Protein AF-F2SQI9-F1 (afdb_monomer_lite)

Secondary structure (DSSP, 8-state):
--------HHHHHHHHHHHHHHHHHHHHHHHHHHHHHTS-S---HHHHHHHHHHHHTSSHHHHTT------SS--HHHHHHHHHHHHHHHHHHHHHHHGGGG--------------EEE----SHHHHTPPPPPSS--B---S-TTSPPTT----SPEESTTTT-EES-TT-PBP-BPPHHHHHHHHTTTTTSSS--TTT---SEEEEE--SSBGGG--EEEEE-------TT--SEEEETTEEEETTT--EEE---EEESS-TT-EEEEEEEEEEEEEEEEEEEEEEEEEEEPP--S--SSPPEEEEEEEESSTTTTPPPS-TTTTSPP--TT---HHHHHHHHHHHHHHHHHHHTTTTTT-GGGGGT-----TT-EEEPSSSPPTT--SS-EEEESSGGGGTPPP----TTS-EEETTEEE-STTT-HHHHHHHHHHHHHHHHHTTTSTTSTT-----EEEEEE---EE-SSS-TT---TT-EEEEEEEEEEEEEEEEEEEEEEEE-SS-SGGGEEEEEEEE-

Organism: Trichophyton rubrum (strain ATCC MYA-4607 / CBS 118892) (NCBI:txid559305)

Foldseek 3Di:
DPDPPPCDLVNVLVVLLVVLVCCVQVVLVVVLVVVVVVDDPDDDPVVVVVNVVSCVLHCNCVVVVPDDDDPPDDDVVVVVVVCVSVVVVVVSNVCSVPVSPPDDDDDDDDPDDDFDKDFFAFPDLQRVLQDDDPPFADFADPVPLFAEDPQDDAPDDFDPVPPGGGHPDPVDAHERGDDPVVVCVQCVVVVPFQEDGPVLDAASDWDWDFDVRYPVRGTDIDHDDDDGDDPQPDCAFDDGAQWTAHNNVFWIWGGRDIAGPDFQQWDKDKHKTKIKGKDKDKDFLQKKKKWFFADCPDDDPAGDTPFIKIFRRCNQQVQDAADLPVPQDQDFPVDLPFHSLQVSLSSLLSLLVCLLQCQPVLPPVCNGGTGNDDHGDIGGQPDDDDPPDDLAKDKFAQACVVSVDDQWEADPVCWTDDPPDIHNDSNVPVNVVSNHVRVCSFVVSQNVPDVNRPPDHFPKGKIKIKHRWAWDPPDDRVDNDHRTIIMITIIIMMMHMDIFIKMWMWIARSDRHPVRIDTPDIGGD

Structure (mmCIF, N/CA/C/O backbone):
data_AF-F2SQI9-F1
#
_entry.id   AF-F2SQI9-F1
#
loop_
_atom_site.group_PDB
_atom_site.id
_atom_site.type_symbol
_atom_site.label_atom_id
_atom_site.label_alt_id
_atom_site.label_comp_id
_atom_site.label_asym_id
_atom_site.label_entity_id
_atom_site.label_seq_id
_atom_site.pdbx_PDB_ins_code
_atom_site.Cartn_x
_atom_site.Cartn_y
_atom_site.Cartn_z
_atom_site.occupancy
_atom_site.B_iso_or_equiv
_atom_site.auth_seq_id
_atom_site.auth_comp_id
_atom_site.auth_asym_id
_atom_site.auth_atom_id
_atom_site.pdbx_PDB_model_num
ATOM 1 N N . MET A 1 1 ? -36.467 -3.133 40.155 1.00 33.75 1 MET A N 1
ATOM 2 C CA . MET A 1 1 ? -35.250 -3.802 40.661 1.00 33.75 1 MET A CA 1
ATOM 3 C C . MET A 1 1 ? -35.705 -5.072 41.353 1.00 33.75 1 MET A C 1
ATOM 5 O O . MET A 1 1 ? -35.829 -5.086 42.569 1.00 33.75 1 MET A O 1
ATOM 9 N N . ASP A 1 2 ? -36.009 -6.105 40.574 1.00 34.97 2 ASP A N 1
ATOM 10 C CA . ASP A 1 2 ? -36.222 -7.435 41.139 1.00 34.97 2 ASP A CA 1
ATOM 11 C C . ASP A 1 2 ? -34.872 -8.138 41.149 1.00 34.97 2 ASP A C 1
ATOM 13 O O . ASP A 1 2 ? -34.170 -8.198 40.138 1.00 34.97 2 ASP A O 1
ATOM 17 N N . SER A 1 3 ? -34.456 -8.572 42.335 1.00 35.72 3 SER A N 1
ATOM 18 C CA . SER A 1 3 ? -33.197 -9.264 42.552 1.00 35.72 3 SER A CA 1
ATOM 19 C C . SER A 1 3 ? -33.245 -10.624 41.861 1.00 35.72 3 SER A C 1
ATOM 21 O O . SER A 1 3 ? -33.709 -11.620 42.416 1.00 35.72 3 SER A O 1
ATOM 23 N N . ILE A 1 4 ? -32.720 -10.689 40.638 1.00 43.72 4 ILE A N 1
ATOM 24 C CA . ILE A 1 4 ? -32.329 -11.967 40.048 1.00 43.72 4 ILE A CA 1
ATOM 25 C C . ILE A 1 4 ? -31.165 -12.468 40.901 1.00 43.72 4 ILE A C 1
ATOM 27 O O . ILE A 1 4 ? -30.015 -12.056 40.755 1.00 43.72 4 ILE A O 1
ATOM 31 N N . THR A 1 5 ? -31.494 -13.293 41.887 1.00 46.88 5 THR A N 1
ATOM 32 C CA . THR A 1 5 ? -30.521 -13.967 42.734 1.00 46.88 5 THR A CA 1
ATOM 33 C C . THR A 1 5 ? -29.724 -14.902 41.840 1.00 46.88 5 THR A C 1
ATOM 35 O O . THR A 1 5 ? -30.223 -15.921 41.372 1.00 46.88 5 THR A O 1
ATOM 38 N N . THR A 1 6 ? -28.474 -14.535 41.573 1.00 56.72 6 THR A N 1
ATOM 39 C CA . THR A 1 6 ? -27.538 -15.376 40.835 1.00 56.72 6 THR A CA 1
ATOM 40 C C . THR A 1 6 ? -27.370 -16.694 41.596 1.00 56.72 6 THR A C 1
ATOM 42 O O . THR A 1 6 ? -26.864 -16.764 42.724 1.00 56.72 6 THR A O 1
ATOM 45 N N . LEU A 1 7 ? -27.913 -17.759 41.011 1.00 63.50 7 LEU A N 1
ATOM 46 C CA . LEU A 1 7 ? -27.773 -19.122 41.498 1.00 63.50 7 LEU A CA 1
ATOM 47 C C . LEU A 1 7 ? -26.358 -19.576 41.157 1.00 63.50 7 LEU A C 1
ATOM 49 O O . LEU A 1 7 ? -26.067 -19.909 40.016 1.00 63.50 7 LEU A O 1
ATOM 53 N N . THR A 1 8 ? -25.463 -19.547 42.142 1.00 70.94 8 THR A N 1
ATOM 54 C CA . THR A 1 8 ? -24.106 -20.069 41.965 1.00 70.94 8 THR A CA 1
ATOM 55 C C . THR A 1 8 ? -24.150 -21.581 41.755 1.00 70.94 8 THR A C 1
ATOM 57 O O . THR A 1 8 ? -25.018 -22.262 42.315 1.00 70.94 8 THR A O 1
ATOM 60 N N . VAL A 1 9 ? -23.173 -22.126 41.024 1.00 71.25 9 VAL A N 1
ATOM 61 C CA . VAL A 1 9 ? -23.009 -23.581 40.835 1.00 71.25 9 VAL A CA 1
ATOM 62 C C . VAL A 1 9 ? -23.088 -24.332 42.169 1.00 71.25 9 VAL A C 1
ATOM 64 O O . VAL A 1 9 ? -23.770 -25.350 42.277 1.00 71.25 9 VAL A O 1
ATOM 67 N N . GLY A 1 10 ? -22.488 -23.778 43.229 1.00 68.62 10 GLY A N 1
ATOM 68 C CA . GLY A 1 10 ? -22.550 -24.344 44.580 1.00 68.62 10 GLY A CA 1
ATOM 69 C C . GLY A 1 10 ? -23.964 -24.410 45.176 1.00 68.62 10 GLY A C 1
ATOM 70 O O . GLY A 1 10 ? -24.307 -25.402 45.816 1.00 68.62 10 GLY A O 1
ATOM 71 N N . ARG A 1 11 ? -24.817 -23.402 44.943 1.00 74.00 11 ARG A N 1
ATOM 72 C CA . ARG A 1 11 ? -26.214 -23.400 45.421 1.00 74.00 11 ARG A CA 1
ATOM 73 C C . ARG A 1 11 ? -27.067 -24.428 44.682 1.00 74.00 11 ARG A C 1
ATOM 75 O O . ARG A 1 11 ? -27.850 -25.131 45.314 1.00 74.00 11 ARG A O 1
ATOM 82 N N . VAL A 1 12 ? -26.896 -24.538 43.365 1.00 75.25 12 VAL A N 1
ATOM 83 C CA . VAL A 1 12 ? -27.636 -25.501 42.532 1.00 75.25 12 VAL A CA 1
ATOM 84 C C . VAL A 1 12 ? -27.206 -26.934 42.848 1.00 75.25 12 VAL A C 1
ATOM 86 O O . VAL A 1 12 ? -28.053 -27.799 43.058 1.00 75.25 12 VAL A O 1
ATOM 89 N N . SER A 1 13 ? -25.898 -27.163 42.984 1.00 73.31 13 SER A N 1
ATOM 90 C CA . SER A 1 13 ? -25.325 -28.431 43.449 1.00 73.31 13 SER A CA 1
ATOM 91 C C . SER A 1 13 ? -25.887 -28.843 44.815 1.00 73.31 13 SER A C 1
ATOM 93 O O . SER A 1 13 ? -26.386 -29.958 44.977 1.00 73.31 13 SER A O 1
ATOM 95 N N . GLY A 1 14 ? -25.914 -27.914 45.778 1.00 73.25 14 GLY A N 1
ATOM 96 C CA . GLY A 1 14 ? -26.483 -28.151 47.105 1.00 73.25 14 GLY A CA 1
ATOM 97 C C . GLY A 1 14 ? -27.975 -28.497 47.081 1.00 73.25 14 GLY A C 1
ATOM 98 O O . GLY A 1 14 ? -28.403 -29.396 47.804 1.00 73.25 14 GLY A O 1
ATOM 99 N N . LEU A 1 15 ? -28.768 -27.843 46.225 1.00 76.69 15 LEU A N 1
ATOM 100 C CA . LEU A 1 15 ? -30.194 -28.148 46.050 1.00 76.69 15 LEU A CA 1
ATOM 101 C C . LEU A 1 15 ? -30.424 -29.540 45.449 1.00 76.69 15 LEU A C 1
ATOM 103 O O . LEU A 1 15 ? -31.308 -30.259 45.914 1.00 76.69 15 LEU A O 1
ATOM 107 N N . ILE A 1 16 ? -29.619 -29.944 44.461 1.00 74.44 16 ILE A N 1
ATOM 108 C CA . ILE A 1 16 ? -29.688 -31.291 43.874 1.00 74.44 16 ILE A CA 1
ATOM 109 C C . ILE A 1 16 ? -29.331 -32.348 44.926 1.00 74.44 16 ILE A C 1
ATOM 111 O O . ILE A 1 16 ? -30.063 -33.327 45.093 1.00 74.44 16 ILE A O 1
ATOM 115 N N . ALA A 1 17 ? -28.249 -32.134 45.679 1.00 74.12 17 ALA A N 1
ATOM 116 C CA . ALA A 1 17 ? -27.832 -33.038 46.748 1.00 74.12 17 ALA A CA 1
ATOM 117 C C . ALA A 1 17 ? -28.903 -33.156 47.848 1.00 74.12 17 ALA A C 1
ATOM 119 O O . ALA A 1 17 ? -29.223 -34.262 48.291 1.00 74.12 17 ALA A O 1
ATOM 120 N N . PHE A 1 18 ? -29.512 -32.034 48.241 1.00 76.25 18 PHE A N 1
ATOM 121 C CA . PHE A 1 18 ? -30.612 -32.008 49.204 1.00 76.25 18 PHE A CA 1
ATOM 122 C C . PHE A 1 18 ? -31.854 -32.743 48.685 1.00 76.25 18 PHE A C 1
ATOM 124 O O . PHE A 1 18 ? -32.426 -33.559 49.406 1.00 76.25 18 PHE A O 1
ATOM 131 N N . GLY A 1 19 ? -32.247 -32.521 47.427 1.00 75.62 19 GLY A N 1
ATOM 132 C CA . GLY A 1 19 ? -33.369 -33.226 46.803 1.00 75.62 19 GLY A CA 1
ATOM 133 C C . GLY A 1 19 ? -33.161 -34.741 46.778 1.00 75.62 19 GLY A C 1
ATOM 134 O O . GLY A 1 19 ? -34.069 -35.498 47.127 1.00 75.62 19 GLY A O 1
ATOM 135 N N . ASN A 1 20 ? -31.944 -35.188 46.458 1.00 73.69 20 ASN A N 1
ATOM 136 C CA . ASN A 1 20 ? -31.603 -36.607 46.476 1.00 73.69 20 ASN A CA 1
ATOM 137 C C . ASN A 1 20 ? -31.654 -37.195 47.897 1.00 73.69 20 ASN A C 1
ATOM 139 O O . ASN A 1 20 ? -32.193 -38.284 48.101 1.00 73.69 20 ASN A O 1
ATOM 143 N N . PHE A 1 21 ? -31.162 -36.460 48.900 1.00 72.56 21 PHE A N 1
ATOM 144 C CA . PHE A 1 21 ? -31.256 -36.867 50.304 1.00 72.56 21 PHE A CA 1
ATOM 145 C C . PHE A 1 21 ? -32.715 -37.008 50.761 1.00 72.56 21 PHE A C 1
ATOM 147 O O . PHE A 1 21 ? -33.091 -38.038 51.323 1.00 72.56 21 PHE A O 1
ATOM 154 N N . VAL A 1 22 ? -33.558 -36.013 50.466 1.00 75.00 22 VAL A N 1
ATOM 155 C CA . VAL A 1 22 ? -34.984 -36.039 50.820 1.00 75.00 22 VAL A CA 1
ATOM 156 C C . VAL A 1 22 ? -35.680 -37.229 50.168 1.00 75.00 22 VAL A C 1
ATOM 158 O O . VAL A 1 22 ? -36.379 -37.963 50.863 1.00 75.00 22 VAL A O 1
ATOM 161 N N . LEU A 1 23 ? -35.469 -37.475 48.873 1.00 73.12 23 LEU A N 1
ATOM 162 C CA . LEU A 1 23 ? -36.055 -38.627 48.180 1.00 73.12 23 LEU A CA 1
ATOM 163 C C . LEU A 1 23 ? -35.583 -39.958 48.776 1.00 73.12 23 LEU A C 1
ATOM 165 O O . LEU A 1 23 ? -36.405 -40.833 49.045 1.00 73.12 23 LEU A O 1
ATOM 169 N N . THR A 1 24 ? -34.285 -40.089 49.054 1.00 71.94 24 THR A N 1
ATOM 170 C CA . THR A 1 24 ? -33.697 -41.320 49.604 1.00 71.94 24 THR A CA 1
ATOM 171 C C . THR A 1 24 ? -34.250 -41.650 50.994 1.00 71.94 24 THR A C 1
ATOM 173 O O . THR A 1 24 ? -34.477 -42.816 51.306 1.00 71.94 24 THR A O 1
ATOM 176 N N . VAL A 1 25 ? -34.512 -40.637 51.826 1.00 70.94 25 VAL A N 1
ATOM 177 C CA . VAL A 1 25 ? -35.037 -40.825 53.190 1.00 70.94 25 VAL A CA 1
ATOM 178 C C . VAL A 1 25 ? -36.561 -40.981 53.209 1.00 70.94 25 VAL A C 1
ATOM 180 O O . VAL A 1 25 ? -37.089 -41.829 53.930 1.00 70.94 25 VAL A O 1
ATOM 183 N N . THR A 1 26 ? -37.294 -40.177 52.436 1.00 72.69 26 THR A N 1
ATOM 184 C CA . THR A 1 26 ? -38.765 -40.107 52.525 1.00 72.69 26 THR A CA 1
ATOM 185 C C . THR A 1 26 ? -39.473 -41.194 51.728 1.00 72.69 26 THR A C 1
ATOM 187 O O . THR A 1 26 ? -40.504 -41.696 52.177 1.00 72.69 26 THR A O 1
ATOM 190 N N . PHE A 1 27 ? -38.928 -41.602 50.579 1.00 74.81 27 PHE A N 1
ATOM 191 C CA . PHE A 1 27 ? -39.580 -42.573 49.703 1.00 74.81 27 PHE A CA 1
ATOM 192 C C . PHE A 1 27 ? -39.775 -43.949 50.373 1.00 74.81 27 PHE A C 1
ATOM 194 O O . PHE A 1 27 ? -40.900 -44.456 50.343 1.00 74.81 27 PHE A O 1
ATOM 201 N N . PRO A 1 28 ? -38.779 -44.533 51.075 1.00 71.50 28 PRO A N 1
ATOM 202 C CA . PRO A 1 28 ? -38.968 -45.794 51.800 1.00 71.50 28 PRO A CA 1
ATOM 203 C C . PRO A 1 28 ? -39.965 -45.677 52.966 1.00 71.50 28 PRO A C 1
ATOM 205 O O . PRO A 1 28 ? -40.740 -46.600 53.216 1.00 71.50 28 PRO A O 1
ATOM 208 N N . LEU A 1 29 ? -39.981 -44.533 53.663 1.00 70.81 29 LEU A N 1
ATOM 209 C CA . LEU A 1 29 ? -40.892 -44.271 54.784 1.00 70.81 29 LEU A CA 1
ATOM 210 C C . LEU A 1 29 ? -42.353 -44.152 54.330 1.00 70.81 29 LEU A C 1
ATOM 212 O O . LEU A 1 29 ? -43.243 -44.722 54.965 1.00 70.81 29 LEU A O 1
ATOM 216 N N . LEU A 1 30 ? -42.599 -43.446 53.223 1.00 74.50 30 LEU A N 1
ATOM 217 C CA . LEU A 1 30 ? -43.929 -43.294 52.632 1.00 74.50 30 LEU A CA 1
ATOM 218 C C . LEU A 1 30 ? -44.443 -44.610 52.051 1.00 74.50 30 LEU A C 1
ATOM 220 O O . LEU A 1 30 ? -45.605 -44.958 52.264 1.00 74.50 30 LEU A O 1
ATOM 224 N N . LEU A 1 31 ? -43.582 -45.372 51.372 1.00 71.75 31 LEU A N 1
ATOM 225 C CA . LEU A 1 31 ? -43.947 -46.678 50.827 1.00 71.75 31 LEU A CA 1
ATOM 226 C C . LEU A 1 31 ? -44.407 -47.636 51.939 1.00 71.75 31 LEU A C 1
ATOM 228 O O . LEU A 1 31 ? -45.399 -48.343 51.767 1.00 71.75 31 LEU A O 1
ATOM 232 N N . ALA A 1 32 ? -43.745 -47.600 53.099 1.00 69.00 32 ALA A N 1
ATOM 233 C CA . ALA A 1 32 ? -44.142 -48.356 54.283 1.00 69.00 32 ALA A CA 1
ATOM 234 C C . ALA A 1 32 ? -45.527 -47.949 54.826 1.00 69.00 32 ALA A C 1
ATOM 236 O O . ALA A 1 32 ? -46.332 -48.824 55.144 1.00 69.00 32 ALA A O 1
ATOM 237 N N . ILE A 1 33 ? -45.844 -46.648 54.875 1.00 74.00 33 ILE A N 1
ATOM 238 C CA . ILE A 1 33 ? -47.178 -46.163 55.279 1.00 74.00 33 ILE A CA 1
ATOM 239 C C . ILE A 1 33 ? -48.252 -46.640 54.293 1.00 74.00 33 ILE A C 1
ATOM 241 O O . ILE A 1 33 ? -49.298 -47.133 54.710 1.00 74.00 33 ILE A O 1
ATOM 245 N N . VAL A 1 34 ? -47.998 -46.523 52.985 1.00 76.88 34 VAL A N 1
ATOM 246 C CA . VAL A 1 34 ? -48.937 -46.965 51.939 1.00 76.88 34 VAL A CA 1
ATOM 247 C C . VAL A 1 34 ? -49.193 -48.471 52.032 1.00 76.88 34 VAL A C 1
ATOM 249 O O . VAL A 1 34 ? -50.336 -48.911 51.889 1.00 76.88 34 VAL A O 1
ATOM 252 N N . LEU A 1 35 ? -48.148 -49.256 52.309 1.00 68.50 35 LEU A N 1
ATOM 253 C CA . LEU A 1 35 ? -48.249 -50.695 52.544 1.00 68.50 35 LEU A CA 1
ATOM 254 C C . LEU A 1 35 ? -49.141 -51.010 53.747 1.00 68.50 35 LEU A C 1
ATOM 256 O O . LEU A 1 35 ? -50.057 -51.814 53.604 1.00 68.50 35 LEU A O 1
ATOM 260 N N . ILE A 1 36 ? -48.934 -50.351 54.892 1.00 70.44 36 ILE A N 1
ATOM 261 C CA . ILE A 1 36 ? -49.771 -50.540 56.090 1.00 70.44 36 ILE A CA 1
ATOM 262 C C . ILE A 1 36 ? -51.224 -50.128 55.815 1.00 70.44 36 ILE A C 1
ATOM 264 O O . ILE A 1 36 ? -52.144 -50.852 56.179 1.00 70.44 36 ILE A O 1
ATOM 268 N N . HIS A 1 37 ? -51.447 -49.003 55.133 1.00 73.88 37 HIS A N 1
ATOM 269 C CA . HIS A 1 37 ? -52.791 -48.480 54.882 1.00 73.88 37 HIS A CA 1
ATOM 270 C C . HIS A 1 37 ? -53.624 -49.356 53.931 1.00 73.88 37 HIS A C 1
ATOM 272 O O . HIS A 1 37 ? -54.845 -49.420 54.052 1.00 73.88 37 HIS A O 1
ATOM 278 N N . ARG A 1 38 ? -52.990 -50.045 52.973 1.00 71.00 38 ARG A N 1
ATOM 279 C CA . ARG A 1 38 ? -53.695 -50.933 52.030 1.00 71.00 38 ARG A CA 1
ATOM 280 C C . ARG A 1 38 ? -54.003 -52.326 52.580 1.00 71.00 38 ARG A C 1
ATOM 282 O O . ARG A 1 38 ? -54.695 -53.100 51.916 1.00 71.00 38 ARG A O 1
ATOM 289 N N . LEU A 1 39 ? -53.487 -52.667 53.753 1.00 67.94 39 LEU A N 1
ATOM 290 C CA . LEU A 1 39 ? -53.577 -53.998 54.334 1.00 67.94 39 LEU A CA 1
ATOM 291 C C . LEU A 1 39 ? -54.773 -54.081 55.303 1.00 67.94 39 LEU A C 1
ATOM 293 O O . LEU A 1 39 ? -54.954 -53.224 56.156 1.00 67.94 39 LEU A O 1
ATOM 297 N N . ARG A 1 40 ? -55.635 -55.096 55.131 1.00 62.69 40 ARG A N 1
ATOM 298 C CA . ARG A 1 40 ? -56.843 -55.313 55.959 1.00 62.69 40 ARG A CA 1
ATOM 299 C C . ARG A 1 40 ? -56.492 -55.974 57.300 1.00 62.69 40 ARG A C 1
ATOM 301 O O . ARG A 1 40 ? -55.554 -56.759 57.361 1.00 62.69 40 ARG A O 1
ATOM 308 N N . ASP A 1 41 ? -57.328 -55.781 58.322 1.00 60.47 41 ASP A N 1
ATOM 309 C CA . ASP A 1 41 ? -57.106 -56.245 59.711 1.00 60.47 41 ASP A CA 1
ATOM 310 C C . ASP A 1 41 ? -56.948 -57.770 59.905 1.00 60.47 41 ASP A C 1
ATOM 312 O O . ASP A 1 41 ? -56.524 -58.227 60.965 1.00 60.47 41 ASP A O 1
ATOM 316 N N . LYS A 1 42 ? -57.276 -58.590 58.896 1.00 61.12 42 LYS A N 1
ATOM 317 C CA . LYS A 1 42 ? -57.137 -60.056 58.936 1.00 61.12 42 LYS A CA 1
ATOM 318 C C . LYS A 1 42 ? -56.184 -60.530 57.848 1.00 61.12 42 LYS A C 1
ATOM 320 O O . LYS A 1 42 ? -56.594 -60.785 56.717 1.00 61.12 42 LYS A O 1
ATOM 325 N N . LEU A 1 43 ? -54.914 -60.665 58.206 1.00 69.50 43 LEU A N 1
ATOM 326 C CA . LEU A 1 43 ? -53.861 -61.174 57.328 1.00 69.50 43 LEU A CA 1
ATOM 327 C C . LEU A 1 43 ? -53.296 -62.483 57.866 1.00 69.50 43 LEU A C 1
ATOM 329 O O . LEU A 1 43 ? -53.278 -62.721 59.074 1.00 69.50 43 LEU A O 1
ATOM 333 N N . SER A 1 44 ? -52.825 -63.335 56.954 1.00 74.44 44 SER A N 1
ATOM 334 C CA . SER A 1 44 ? -52.138 -64.573 57.320 1.00 74.44 44 SER A CA 1
ATOM 335 C C . SER A 1 44 ? -50.846 -64.268 58.087 1.00 74.44 44 SER A C 1
ATOM 337 O O . SER A 1 44 ? -50.217 -63.230 57.865 1.00 74.44 44 SER A O 1
ATOM 339 N N . ALA A 1 45 ? -50.413 -65.187 58.955 1.00 69.50 45 ALA A N 1
ATOM 340 C CA . ALA A 1 45 ? -49.159 -65.043 59.699 1.00 69.50 45 ALA A CA 1
ATOM 341 C C . ALA A 1 45 ? -47.955 -64.795 58.768 1.00 69.50 45 ALA A C 1
ATOM 343 O O . ALA A 1 45 ? -47.091 -63.979 59.073 1.00 69.50 45 ALA A O 1
ATOM 344 N N . VAL A 1 46 ? -47.953 -65.420 57.585 1.00 69.38 46 VAL A N 1
ATOM 345 C CA . VAL A 1 46 ? -46.913 -65.244 56.560 1.00 69.38 46 VAL A CA 1
ATOM 346 C C . VAL A 1 46 ? -46.885 -63.807 56.030 1.00 69.38 46 VAL A C 1
ATOM 348 O O . VAL A 1 46 ? -45.817 -63.213 55.893 1.00 69.38 46 VAL A O 1
ATOM 351 N N . SER A 1 47 ? -48.052 -63.212 55.778 1.00 68.69 47 SER A N 1
ATOM 352 C CA . SER A 1 47 ? -48.169 -61.823 55.317 1.00 68.69 47 SER A CA 1
ATOM 353 C C . SER A 1 47 ? -47.688 -60.827 56.378 1.00 68.69 47 SER A C 1
ATOM 355 O O . SER A 1 47 ? -46.999 -59.866 56.040 1.00 68.69 47 SER A O 1
ATOM 357 N N . TRP A 1 48 ? -47.980 -61.088 57.657 1.00 70.31 48 TRP A N 1
ATOM 358 C CA . TRP A 1 48 ? -47.462 -60.297 58.777 1.00 70.31 48 TRP A CA 1
ATOM 359 C C . TRP A 1 48 ? -45.940 -60.387 58.904 1.00 70.31 48 TRP A C 1
ATOM 361 O O . TRP A 1 48 ? -45.291 -59.369 59.129 1.00 70.31 48 TRP A O 1
ATOM 371 N N . SER A 1 49 ? -45.347 -61.566 58.695 1.00 71.50 49 SER A N 1
ATOM 372 C CA . SER A 1 49 ? -43.888 -61.727 58.713 1.00 71.50 49 SER A CA 1
ATOM 373 C C . SER A 1 49 ? -43.196 -60.973 57.573 1.00 71.50 49 SER A C 1
ATOM 375 O O . SER A 1 49 ? -42.156 -60.350 57.788 1.00 71.50 49 SER A O 1
ATOM 377 N N . VAL A 1 50 ? -43.770 -60.983 56.364 1.00 72.12 50 VAL A N 1
ATOM 378 C CA . VAL A 1 50 ? -43.233 -60.221 55.222 1.00 72.12 50 VAL A CA 1
ATOM 379 C C . VAL A 1 50 ? -43.365 -58.714 55.457 1.00 72.12 50 VAL A C 1
ATOM 381 O O . VAL A 1 50 ? -42.417 -57.975 55.192 1.00 72.12 50 VAL A O 1
ATOM 384 N N . LEU A 1 51 ? -44.494 -58.259 56.007 1.00 71.50 51 LEU A N 1
ATOM 385 C CA . LEU A 1 51 ? -44.706 -56.853 56.355 1.00 71.50 51 LEU A CA 1
ATOM 386 C C . LEU A 1 51 ? -43.727 -56.383 57.438 1.00 71.50 51 LEU A C 1
ATOM 388 O O . LEU A 1 51 ? -43.089 -55.347 57.273 1.00 71.50 51 LEU A O 1
ATOM 392 N N . ALA A 1 52 ? -43.561 -57.164 58.507 1.00 70.94 52 ALA A N 1
ATOM 393 C CA . ALA A 1 52 ? -42.605 -56.872 59.569 1.00 70.94 52 ALA A CA 1
ATOM 394 C C . ALA A 1 52 ? -41.177 -56.777 59.016 1.00 70.94 52 ALA A C 1
ATOM 396 O O . ALA A 1 52 ? -40.458 -55.832 59.328 1.00 70.94 52 ALA A O 1
ATOM 397 N N . ARG A 1 53 ? -40.782 -57.695 58.122 1.00 71.44 53 ARG A N 1
ATOM 398 C CA . ARG A 1 53 ? -39.473 -57.651 57.452 1.00 71.44 53 ARG A CA 1
ATOM 399 C C . ARG A 1 53 ? -39.276 -56.371 56.637 1.00 71.44 53 ARG A C 1
ATOM 401 O O . ARG A 1 53 ? -38.191 -55.799 56.679 1.00 71.44 53 ARG A O 1
ATOM 408 N N . GLN A 1 54 ? -40.301 -55.918 55.915 1.00 71.44 54 GLN A N 1
ATOM 409 C CA . GLN A 1 54 ? -40.222 -54.676 55.144 1.00 71.44 54 GLN A CA 1
ATOM 410 C C . GLN A 1 54 ? -40.174 -53.442 56.050 1.00 71.44 54 GLN A C 1
ATOM 412 O O . GLN A 1 54 ? -39.342 -52.565 55.837 1.00 71.44 54 GLN A O 1
ATOM 417 N N . LEU A 1 55 ? -40.971 -53.396 57.119 1.00 70.25 55 LEU A N 1
ATOM 418 C CA . LEU A 1 55 ? -40.944 -52.296 58.088 1.00 70.25 55 LEU A CA 1
ATOM 419 C C . LEU A 1 55 ? -39.602 -52.203 58.817 1.00 70.25 55 LEU A C 1
ATOM 421 O O . LEU A 1 55 ? -39.052 -51.109 58.941 1.00 70.25 55 LEU A O 1
ATOM 425 N N . HIS A 1 56 ? -39.023 -53.344 59.194 1.00 73.50 56 HIS A N 1
ATOM 426 C CA . HIS A 1 56 ? -37.693 -53.411 59.798 1.00 73.50 56 HIS A CA 1
ATOM 427 C C . HIS A 1 56 ? -36.554 -53.002 58.853 1.00 73.50 56 HIS A C 1
ATOM 429 O O . HIS A 1 56 ? -35.472 -52.673 59.329 1.00 73.50 56 HIS A O 1
ATOM 435 N N . SER A 1 57 ? -36.783 -52.980 57.536 1.00 70.06 57 SER A N 1
ATOM 436 C CA . SER A 1 57 ? -35.802 -52.503 56.549 1.00 70.06 57 SER A CA 1
ATOM 437 C C . SER A 1 57 ? -35.820 -50.983 56.325 1.00 70.06 57 SER A C 1
ATOM 439 O O . SER A 1 57 ? -34.988 -50.462 55.585 1.00 70.06 57 SER A O 1
ATOM 441 N N . THR A 1 58 ? -36.742 -50.262 56.972 1.00 72.00 58 THR A N 1
ATOM 442 C CA . THR A 1 58 ? -36.861 -48.796 56.903 1.00 72.00 58 THR A CA 1
ATOM 443 C C . THR A 1 58 ? -36.396 -48.129 58.202 1.00 72.00 58 THR A C 1
ATOM 445 O O . THR A 1 58 ? -36.021 -48.806 59.152 1.00 72.00 58 THR A O 1
ATOM 448 N N . LEU A 1 59 ? -36.451 -46.794 58.282 1.00 68.44 59 LEU A N 1
ATOM 449 C CA . LEU A 1 59 ? -36.112 -46.033 59.498 1.00 68.44 59 LEU A CA 1
ATOM 450 C C . LEU A 1 59 ? -37.205 -46.076 60.592 1.00 68.44 59 LEU A C 1
ATOM 452 O O . LEU A 1 59 ? -36.998 -45.556 61.689 1.00 68.44 59 LEU A O 1
ATOM 456 N N . TRP A 1 60 ? -38.359 -46.703 60.330 1.00 71.81 60 TRP A N 1
ATOM 457 C CA . TRP A 1 60 ? -39.475 -46.810 61.282 1.00 71.81 60 TRP A CA 1
ATOM 458 C C . TRP A 1 60 ? -39.121 -47.428 62.648 1.00 71.81 60 TRP A C 1
ATOM 460 O O . TRP A 1 60 ? -39.565 -46.869 63.652 1.00 71.81 60 TRP A O 1
ATOM 470 N N . PRO A 1 61 ? -38.319 -48.506 62.752 1.00 67.62 61 PRO A N 1
ATOM 471 C CA . PRO A 1 61 ? -37.947 -49.093 64.041 1.00 67.62 61 PRO A CA 1
ATOM 472 C C . PRO A 1 61 ? -37.160 -48.123 64.925 1.00 67.62 61 PRO A C 1
ATOM 474 O O . PRO A 1 61 ? -37.395 -48.059 66.129 1.00 67.62 61 PRO A O 1
ATOM 477 N N . SER A 1 62 ? -36.280 -47.311 64.330 1.00 65.94 62 SER A N 1
ATOM 478 C CA . SER A 1 62 ? -35.517 -46.285 65.047 1.00 65.94 62 SER A CA 1
ATOM 479 C C . SER A 1 62 ? -36.401 -45.113 65.486 1.00 65.94 62 SER A C 1
ATOM 481 O O . SER A 1 62 ? -36.256 -44.631 66.608 1.00 65.94 62 SER A O 1
ATOM 483 N N . ILE A 1 63 ? -37.352 -44.685 64.644 1.00 67.81 63 ILE A N 1
ATOM 484 C CA . ILE A 1 63 ? -38.321 -43.620 64.973 1.00 67.81 63 ILE A CA 1
ATOM 485 C C . ILE A 1 63 ? -39.262 -44.069 66.100 1.00 67.81 63 ILE A C 1
ATOM 487 O O . ILE A 1 63 ? -39.492 -43.328 67.053 1.00 67.81 63 ILE A O 1
ATOM 491 N N . LEU A 1 64 ? -39.775 -45.298 66.015 1.00 72.56 64 LEU A N 1
ATOM 492 C CA . LEU A 1 64 ? -40.691 -45.883 66.998 1.00 72.56 64 LEU A CA 1
ATOM 493 C C . LEU A 1 64 ? -39.965 -46.473 68.215 1.00 72.56 64 LEU A C 1
ATOM 495 O O . LEU A 1 64 ? -40.623 -46.956 69.131 1.00 72.56 64 LEU A O 1
ATOM 499 N N . ARG A 1 65 ? -38.623 -46.443 68.229 1.00 61.50 65 ARG A N 1
ATOM 500 C CA . ARG A 1 65 ? -37.758 -47.047 69.260 1.00 61.50 65 ARG A CA 1
ATOM 501 C C . ARG A 1 65 ? -38.120 -48.506 69.565 1.00 61.50 65 ARG A C 1
ATOM 503 O O . ARG A 1 65 ? -38.109 -48.942 70.712 1.00 61.50 65 ARG A O 1
ATOM 510 N N . THR A 1 66 ? -38.448 -49.254 68.519 1.00 62.56 66 THR A N 1
ATOM 511 C CA . THR A 1 66 ? -38.806 -50.674 68.578 1.00 62.56 66 THR A CA 1
ATOM 512 C C . THR A 1 66 ? -37.634 -51.488 68.051 1.00 62.56 66 THR A C 1
ATOM 514 O O . THR A 1 66 ? -37.638 -51.973 66.924 1.00 62.56 66 THR A O 1
ATOM 517 N N . ASP A 1 67 ? -36.575 -51.574 68.850 1.00 54.22 67 ASP A N 1
ATOM 518 C CA . ASP A 1 67 ? -35.392 -52.336 68.463 1.00 54.22 67 ASP A CA 1
ATOM 519 C C . ASP A 1 67 ? -35.608 -53.819 68.796 1.00 54.22 67 ASP A C 1
ATOM 521 O O . ASP A 1 67 ? -35.844 -54.179 69.950 1.00 54.22 67 ASP A O 1
ATOM 525 N N . SER A 1 68 ? -35.597 -54.680 67.778 1.00 55.66 68 SER A N 1
ATOM 526 C CA . SER A 1 68 ? -35.914 -56.112 67.902 1.00 55.66 68 SER A CA 1
ATOM 527 C C . SER A 1 68 ? -34.713 -57.033 67.653 1.00 55.66 68 SER A C 1
ATOM 529 O O . SER A 1 68 ? -34.890 -58.248 67.568 1.00 55.66 68 SER A O 1
ATOM 531 N N . VAL A 1 69 ? -33.484 -56.501 67.556 1.00 57.72 69 VAL A N 1
ATOM 532 C CA . VAL A 1 69 ? -32.312 -57.294 67.142 1.00 57.72 69 VAL A CA 1
ATOM 533 C C . VAL A 1 69 ? -31.198 -57.314 68.196 1.00 57.72 69 VAL A C 1
ATOM 535 O O . VAL A 1 69 ? -30.611 -56.296 68.546 1.00 57.72 69 VAL A O 1
ATOM 538 N N . ALA A 1 70 ? -30.838 -58.520 68.648 1.00 47.47 70 ALA A N 1
ATOM 539 C CA . ALA A 1 70 ? -29.611 -58.781 69.398 1.00 47.47 70 ALA A CA 1
ATOM 540 C C . ALA A 1 70 ? -28.408 -58.852 68.433 1.00 47.47 70 ALA A C 1
ATOM 542 O O . ALA A 1 70 ? -28.287 -59.778 67.637 1.00 47.47 70 ALA A O 1
ATOM 543 N N . GLY A 1 71 ? -27.498 -57.876 68.499 1.00 54.16 71 GLY A N 1
ATOM 544 C CA . GLY A 1 71 ? -26.380 -57.708 67.554 1.00 54.16 71 GLY A CA 1
ATOM 545 C C . GLY A 1 71 ? -25.151 -58.614 67.745 1.00 54.16 71 GLY A C 1
ATOM 546 O O . GLY A 1 71 ? -24.069 -58.252 67.291 1.00 54.16 71 GLY A O 1
ATOM 547 N N . LYS A 1 72 ? -25.251 -59.761 68.433 1.00 49.09 72 LYS A N 1
ATOM 548 C CA . LYS A 1 72 ? -24.098 -60.654 68.689 1.00 49.09 72 LYS A CA 1
ATOM 549 C C . LYS A 1 72 ? -24.356 -62.067 68.148 1.00 49.09 72 LYS A C 1
ATOM 551 O O . LYS A 1 72 ? -25.396 -62.638 68.440 1.00 49.09 72 LYS A O 1
ATOM 556 N N . HIS A 1 73 ? -23.365 -62.632 67.442 1.00 51.59 73 HIS A N 1
ATOM 557 C CA . HIS A 1 73 ? -23.342 -63.980 66.827 1.00 51.59 73 HIS A CA 1
ATOM 558 C C . HIS A 1 73 ? -24.230 -64.187 65.579 1.00 51.59 73 HIS A C 1
ATOM 560 O O . HIS A 1 73 ? -24.973 -65.161 65.495 1.00 51.59 73 HIS A O 1
ATOM 566 N N . VAL A 1 74 ? -24.132 -63.307 64.575 1.00 58.50 74 VAL A N 1
ATOM 567 C CA . VAL A 1 74 ? -24.848 -63.465 63.291 1.00 58.50 74 VAL A CA 1
ATOM 568 C C . VAL A 1 74 ? -23.926 -64.037 62.207 1.00 58.50 74 VAL A C 1
ATOM 570 O O . VAL A 1 74 ? -22.761 -63.659 62.099 1.00 58.50 74 VAL A O 1
ATOM 573 N N . TYR A 1 75 ? -24.460 -64.952 61.395 1.00 58.69 75 TYR A N 1
ATOM 574 C CA . TYR A 1 75 ? -23.764 -65.611 60.286 1.00 58.69 75 TYR A CA 1
ATOM 575 C C . TYR A 1 75 ? -23.328 -64.592 59.211 1.00 58.69 75 TYR A C 1
ATOM 577 O O . TYR A 1 75 ? -24.119 -63.740 58.796 1.00 58.69 75 TYR A O 1
ATOM 585 N N . TRP A 1 76 ? -22.079 -64.686 58.743 1.00 56.09 76 TRP A N 1
ATOM 586 C CA . TRP A 1 76 ? -21.412 -63.684 57.888 1.00 56.09 76 TRP A CA 1
ATOM 587 C C . TRP A 1 76 ? -22.215 -63.277 56.638 1.00 56.09 76 TRP A C 1
ATOM 589 O O . TRP A 1 76 ? -22.258 -62.101 56.290 1.00 56.09 76 TRP A O 1
ATOM 599 N N . SER A 1 77 ? -22.911 -64.214 55.992 1.00 53.41 77 SER A N 1
ATOM 600 C CA . SER A 1 77 ? -23.679 -63.950 54.767 1.00 53.41 77 SER A CA 1
ATOM 601 C C . SER A 1 77 ? -24.933 -63.104 55.010 1.00 53.41 77 SER A C 1
ATOM 603 O O . SER A 1 77 ? -25.328 -62.330 54.141 1.00 53.41 77 SER A O 1
ATOM 605 N N . VAL A 1 78 ? -25.526 -63.186 56.204 1.00 59.69 78 VAL A N 1
ATOM 606 C CA . VAL A 1 78 ? -26.648 -62.325 56.615 1.00 59.69 78 VAL A CA 1
ATOM 607 C C . VAL A 1 78 ? -26.138 -60.934 56.998 1.00 59.69 78 VAL A C 1
ATOM 609 O O . VAL A 1 78 ? -26.779 -59.932 56.692 1.00 59.69 78 VAL A O 1
ATOM 612 N N . SER A 1 79 ? -24.947 -60.860 57.596 1.00 59.38 79 SER A N 1
ATOM 613 C CA . SER A 1 79 ? -24.278 -59.592 57.894 1.00 59.38 79 SER A CA 1
ATOM 614 C C . SER A 1 79 ? -23.866 -58.848 56.614 1.00 59.38 79 SER A C 1
ATOM 616 O O . SER A 1 79 ? -24.138 -57.658 56.491 1.00 59.38 79 SER A O 1
ATOM 618 N N . ALA A 1 80 ? -23.332 -59.546 55.606 1.00 57.22 80 ALA A N 1
ATOM 619 C CA . ALA A 1 80 ? -22.978 -58.963 54.308 1.00 57.22 80 ALA A CA 1
ATOM 620 C C . ALA A 1 80 ? -24.187 -58.330 53.586 1.00 57.22 80 ALA A C 1
ATOM 622 O O . ALA A 1 80 ? -24.084 -57.221 53.067 1.00 57.22 80 ALA A O 1
ATOM 623 N N . LEU A 1 81 ? -25.351 -58.989 53.621 1.00 63.03 81 LEU A N 1
ATOM 624 C CA . LEU A 1 81 ? -26.619 -58.469 53.085 1.00 63.03 81 LEU A CA 1
ATOM 625 C C . LEU A 1 81 ? -27.185 -57.284 53.890 1.00 63.03 81 LEU A C 1
ATOM 627 O O . LEU A 1 81 ? -27.888 -56.438 53.345 1.00 63.03 81 LEU A O 1
ATOM 631 N N . ALA A 1 82 ? -26.878 -57.181 55.184 1.00 62.31 82 ALA A N 1
ATOM 632 C CA . ALA A 1 82 ? -27.208 -55.987 55.960 1.00 62.31 82 ALA A CA 1
ATOM 633 C C . ALA A 1 82 ? -26.314 -54.796 55.558 1.00 62.31 82 ALA A C 1
ATOM 635 O O . ALA A 1 82 ? -26.794 -53.667 55.441 1.00 62.31 82 ALA A O 1
ATOM 636 N N . TYR A 1 83 ? -25.035 -55.048 55.255 1.00 61.44 83 TYR A N 1
ATOM 637 C CA . TYR A 1 83 ? -24.098 -54.024 54.784 1.00 61.44 83 TYR A CA 1
ATOM 638 C C . TYR A 1 83 ? -24.357 -53.556 53.339 1.00 61.44 83 TYR A C 1
ATOM 640 O O . TYR A 1 83 ? -23.985 -52.432 53.005 1.00 61.44 83 TYR A O 1
ATOM 648 N N . THR A 1 84 ? -25.054 -54.322 52.486 1.00 64.06 84 THR A N 1
ATOM 649 C CA . THR A 1 84 ? -25.421 -53.848 51.132 1.00 64.06 84 THR A CA 1
ATOM 650 C C . THR A 1 84 ? -26.390 -52.667 51.150 1.00 64.06 84 THR A C 1
ATOM 652 O O . THR A 1 84 ? -26.296 -51.802 50.283 1.00 64.06 84 THR A O 1
ATOM 655 N N . ASN A 1 85 ? -27.267 -52.565 52.156 1.00 63.38 85 ASN A N 1
ATOM 656 C CA . ASN A 1 85 ? -28.132 -51.389 52.323 1.00 63.38 85 ASN A CA 1
ATOM 657 C C . ASN A 1 85 ? -27.318 -50.130 52.652 1.00 63.38 85 ASN A C 1
ATOM 659 O O . ASN A 1 85 ? -27.616 -49.049 52.145 1.00 63.38 85 ASN A O 1
ATOM 663 N N . ILE A 1 86 ? -26.248 -50.280 53.438 1.00 65.06 86 ILE A N 1
ATOM 664 C CA . ILE A 1 86 ? -25.286 -49.201 53.690 1.00 65.06 86 ILE A CA 1
ATOM 665 C C . ILE A 1 86 ? -24.542 -48.858 52.390 1.00 65.06 86 ILE A C 1
ATOM 667 O O . ILE A 1 86 ? -24.388 -47.684 52.072 1.00 65.06 86 ILE A O 1
ATOM 671 N N . GLY A 1 87 ? -24.165 -49.857 51.585 1.00 66.31 87 GLY A N 1
ATOM 672 C CA . GLY A 1 87 ? -23.556 -49.656 50.265 1.00 66.31 87 GLY A CA 1
ATOM 673 C C . GLY A 1 87 ? -24.438 -48.871 49.284 1.00 66.31 87 GLY A C 1
ATOM 674 O O . GLY A 1 87 ? -23.948 -47.949 48.633 1.00 66.31 87 GLY A O 1
ATOM 675 N N . LEU A 1 88 ? -25.743 -49.167 49.212 1.00 69.19 88 LEU A N 1
ATOM 676 C CA . LEU A 1 88 ? -26.694 -48.395 48.397 1.00 69.19 88 LEU A CA 1
ATOM 677 C C . LEU A 1 88 ? -26.867 -46.960 48.908 1.00 69.19 88 LEU A C 1
ATOM 679 O O . LEU A 1 88 ? -26.938 -46.033 48.103 1.00 69.19 88 LEU A O 1
ATOM 683 N N . ALA A 1 89 ? -26.900 -46.761 50.227 1.00 67.62 89 ALA A N 1
ATOM 684 C CA . ALA A 1 89 ? -26.961 -45.424 50.812 1.00 67.62 89 ALA A CA 1
ATOM 685 C C . ALA A 1 89 ? -25.704 -44.604 50.471 1.00 67.62 89 ALA A C 1
ATOM 687 O O . ALA A 1 89 ? -25.810 -43.442 50.083 1.00 67.62 89 ALA A O 1
ATOM 688 N N . VAL A 1 90 ? -24.520 -45.223 50.529 1.00 69.38 90 VAL A N 1
ATOM 689 C CA . VAL A 1 90 ? -23.253 -44.602 50.112 1.00 69.38 90 VAL A CA 1
ATOM 690 C C . VAL A 1 90 ? -23.268 -44.264 48.619 1.00 69.38 90 VAL A C 1
ATOM 692 O O . VAL A 1 90 ? -22.883 -43.159 48.252 1.00 69.38 90 VAL A O 1
ATOM 695 N N . LEU A 1 91 ? -23.772 -45.152 47.756 1.00 71.44 91 LEU A N 1
ATOM 696 C CA . LEU A 1 91 ? -23.945 -44.872 46.323 1.00 71.44 91 LEU A CA 1
ATOM 697 C C . LEU A 1 91 ? -24.894 -43.693 46.065 1.00 71.44 91 LEU A C 1
ATOM 699 O O . LEU A 1 91 ? -24.616 -42.880 45.188 1.00 71.44 91 LEU A O 1
ATOM 703 N N . GLY A 1 92 ? -25.969 -43.554 46.845 1.00 72.44 92 GLY A N 1
ATOM 704 C CA . GLY A 1 92 ? -26.866 -42.395 46.782 1.00 72.44 92 GLY A CA 1
ATOM 705 C C . GLY A 1 92 ? -26.166 -41.082 47.149 1.00 72.44 92 GLY A C 1
ATOM 706 O O . GLY A 1 92 ? -26.354 -40.066 46.478 1.00 72.44 92 GLY A O 1
ATOM 707 N N . VAL A 1 93 ? -25.291 -41.111 48.159 1.00 69.38 93 VAL A N 1
ATOM 708 C CA . VAL A 1 93 ? -24.453 -39.960 48.536 1.00 69.38 93 VAL A CA 1
ATOM 709 C C . VAL A 1 93 ? -23.439 -39.634 47.436 1.00 69.38 93 VAL A C 1
ATOM 711 O O . VAL A 1 93 ? -23.340 -38.479 47.030 1.00 69.38 93 VAL A O 1
ATOM 714 N N . VAL A 1 94 ? -22.735 -40.637 46.902 1.00 68.50 94 VAL A N 1
ATOM 715 C CA . VAL A 1 94 ? -21.762 -40.457 45.809 1.00 68.50 94 VAL A CA 1
ATOM 716 C C . VAL A 1 94 ? -22.445 -39.910 44.558 1.00 68.50 94 VAL A C 1
ATOM 718 O O . VAL A 1 94 ? -21.950 -38.958 43.968 1.00 68.50 94 VAL A O 1
ATOM 721 N N . SER A 1 95 ? -23.618 -40.435 44.199 1.00 71.00 95 SER A N 1
ATOM 722 C CA . SER A 1 95 ? -24.468 -39.890 43.138 1.00 71.00 95 SER A CA 1
ATOM 723 C C . SER A 1 95 ? -24.733 -38.402 43.370 1.00 71.00 95 SER A C 1
ATOM 725 O O . SER A 1 95 ? -24.452 -37.601 42.492 1.00 71.00 95 SER A O 1
ATOM 727 N N . GLY A 1 96 ? -25.181 -38.003 44.566 1.00 67.69 96 GLY A N 1
ATOM 728 C CA . GLY A 1 96 ? -25.430 -36.592 44.896 1.00 67.69 96 GLY A CA 1
ATOM 729 C C . GLY A 1 96 ? -24.206 -35.674 44.767 1.00 67.69 96 GLY A C 1
ATOM 730 O O . GLY A 1 96 ? -24.373 -34.486 44.503 1.00 67.69 96 GLY A O 1
ATOM 731 N N . VAL A 1 97 ? -22.992 -36.217 44.911 1.00 69.31 97 VAL A N 1
ATOM 732 C CA . VAL A 1 97 ? -21.725 -35.488 44.733 1.00 69.31 97 VAL A CA 1
ATOM 733 C C . VAL A 1 97 ? -21.256 -35.481 43.278 1.00 69.31 97 VAL A C 1
ATOM 735 O O . VAL A 1 97 ? -20.634 -34.508 42.870 1.00 69.31 97 VAL A O 1
ATOM 738 N N . VAL A 1 98 ? -21.543 -36.526 42.494 1.00 70.62 98 VAL A N 1
ATOM 739 C CA . VAL A 1 98 ? -21.050 -36.682 41.114 1.00 70.62 98 VAL A CA 1
ATOM 740 C C . VAL A 1 98 ? -21.926 -35.959 40.088 1.00 70.62 98 VAL A C 1
ATOM 742 O O . VAL A 1 98 ? -21.392 -35.356 39.159 1.00 70.62 98 VAL A O 1
ATOM 745 N N . THR A 1 99 ? -23.253 -35.951 40.253 1.00 70.62 99 THR A N 1
ATOM 746 C CA . THR A 1 99 ? -24.174 -35.273 39.315 1.00 70.62 99 THR A CA 1
ATOM 747 C C . THR A 1 99 ? -23.861 -33.781 39.086 1.00 70.62 99 THR A C 1
ATOM 749 O O . THR A 1 99 ? -24.032 -33.314 37.961 1.00 70.62 99 THR A O 1
ATOM 752 N N . PRO A 1 100 ? -23.377 -33.010 40.083 1.00 64.75 100 PRO A N 1
ATOM 753 C CA . PRO A 1 100 ? -23.038 -31.602 39.898 1.00 64.75 100 PRO A CA 1
ATOM 754 C C . PRO A 1 100 ? -21.699 -31.308 39.205 1.00 64.75 100 PRO A C 1
ATOM 756 O O . PRO A 1 100 ? -21.476 -30.151 38.856 1.00 64.75 100 PRO A O 1
ATOM 759 N N . LEU A 1 101 ? -20.807 -32.291 38.990 1.00 65.75 101 LEU A N 1
ATOM 760 C CA . LEU A 1 101 ? -19.493 -32.033 38.364 1.00 65.75 101 LEU A CA 1
ATOM 761 C C . LEU A 1 101 ? -19.594 -31.535 36.912 1.00 65.75 101 LEU A C 1
ATOM 763 O O . LEU A 1 101 ? -18.622 -31.002 36.387 1.00 65.75 101 LEU A O 1
ATOM 767 N N . GLY A 1 102 ? -20.752 -31.697 36.266 1.00 63.22 102 GLY A N 1
ATOM 768 C CA . GLY A 1 102 ? -21.012 -31.191 34.917 1.00 63.22 102 GLY A CA 1
ATOM 769 C C . GLY A 1 102 ? -21.572 -29.765 34.848 1.00 63.22 102 GLY A C 1
ATOM 770 O O . GLY A 1 102 ? -21.844 -29.301 33.744 1.00 63.22 102 GLY A O 1
ATOM 771 N N . LEU A 1 103 ? -21.796 -29.073 35.975 1.00 67.62 103 LEU A N 1
ATOM 772 C CA . LEU A 1 103 ? -22.272 -27.686 35.946 1.00 67.62 103 LEU A CA 1
ATOM 773 C C . LEU A 1 103 ? -21.110 -26.715 35.712 1.00 67.62 103 LEU A C 1
ATOM 775 O O . LEU A 1 103 ? -20.176 -26.647 36.508 1.00 67.62 103 LEU A O 1
ATOM 779 N N . GLY A 1 104 ? -21.216 -25.927 34.645 1.00 67.50 104 GLY A N 1
ATOM 780 C CA . GLY A 1 104 ? -20.332 -24.803 34.352 1.00 67.50 104 GLY A CA 1
ATOM 781 C C . GLY A 1 104 ? -21.103 -23.488 34.318 1.00 67.50 104 GLY A C 1
ATOM 782 O O . GLY A 1 104 ? -22.293 -23.463 33.997 1.00 67.50 104 GLY A O 1
ATOM 783 N N . ASP A 1 105 ? -20.411 -22.396 34.629 1.00 66.50 105 ASP A N 1
ATOM 784 C CA . ASP A 1 105 ? -20.931 -21.050 34.409 1.00 66.50 105 ASP A CA 1
ATOM 785 C C . ASP A 1 105 ? -20.689 -20.640 32.952 1.00 66.50 105 ASP A C 1
ATOM 787 O O . ASP A 1 105 ? -19.596 -20.813 32.411 1.00 66.50 105 ASP A O 1
ATOM 791 N N . HIS A 1 106 ? -21.711 -20.067 32.317 1.00 63.94 106 HIS A N 1
ATOM 792 C CA . HIS A 1 106 ? -21.591 -19.448 31.001 1.00 63.94 106 HIS A CA 1
ATOM 793 C C . HIS A 1 106 ? -21.962 -17.974 31.095 1.00 63.94 106 HIS A C 1
ATOM 795 O O . HIS A 1 106 ? -23.062 -17.625 31.525 1.00 63.94 106 HIS A O 1
ATOM 801 N N . ILE A 1 107 ? -21.053 -17.113 30.644 1.00 67.06 107 ILE A N 1
ATOM 802 C CA . ILE A 1 107 ? -21.328 -15.690 30.467 1.00 67.06 107 ILE A CA 1
ATOM 803 C C . ILE A 1 107 ? -22.171 -15.555 29.199 1.00 67.06 107 ILE A C 1
ATOM 805 O O . ILE A 1 107 ? -21.790 -16.042 28.134 1.00 67.06 107 ILE A O 1
ATOM 809 N N . ARG A 1 108 ? -23.346 -14.938 29.322 1.00 68.50 108 ARG A N 1
ATOM 810 C CA . ARG A 1 108 ? -24.216 -14.613 28.189 1.00 68.50 108 ARG A CA 1
ATOM 811 C C . ARG A 1 108 ? -24.323 -13.098 28.050 1.00 68.50 108 ARG A C 1
ATOM 813 O O . ARG A 1 108 ? -24.312 -12.423 29.082 1.00 68.50 108 ARG A O 1
ATOM 820 N N . PRO A 1 109 ? -24.463 -12.575 26.820 1.00 70.50 109 PRO A N 1
ATOM 821 C CA . PRO A 1 109 ? -24.767 -11.168 26.610 1.00 70.50 109 PRO A CA 1
ATOM 822 C C . PRO A 1 109 ? -26.015 -10.787 27.409 1.00 70.50 109 PRO A C 1
ATOM 824 O O . PRO A 1 109 ? -27.055 -11.442 27.302 1.00 70.50 109 PRO A O 1
ATOM 827 N N . ALA A 1 110 ? -25.878 -9.770 28.256 1.00 73.06 110 ALA A N 1
ATOM 828 C CA . ALA A 1 110 ? -27.011 -9.144 28.917 1.00 73.06 110 ALA A CA 1
ATOM 829 C C . ALA A 1 110 ? -27.765 -8.245 27.920 1.00 73.06 110 ALA A C 1
ATOM 831 O O . ALA A 1 110 ? -27.352 -8.087 26.771 1.00 73.06 110 ALA A O 1
ATOM 832 N N . GLU A 1 111 ? -28.870 -7.647 28.359 1.00 80.00 111 GLU A N 1
ATOM 833 C CA . GLU A 1 111 ? -29.554 -6.619 27.570 1.00 80.00 111 GLU A CA 1
ATOM 834 C C . GLU A 1 111 ? -28.623 -5.438 27.259 1.00 80.00 111 GLU A C 1
ATOM 836 O O . GLU A 1 111 ? -27.742 -5.090 28.054 1.00 80.00 111 GLU A O 1
ATOM 841 N N . SER A 1 112 ? -28.839 -4.815 26.097 1.00 84.25 112 SER A N 1
ATOM 842 C CA . SER A 1 112 ? -28.106 -3.625 25.671 1.00 84.25 112 SER A CA 1
ATOM 843 C C . SER A 1 112 ? -28.248 -2.515 26.707 1.00 84.25 112 SER A C 1
ATOM 845 O O . SER A 1 112 ? -29.351 -2.172 27.133 1.00 84.25 112 SER A O 1
ATOM 847 N N . ARG A 1 113 ? -27.114 -1.946 27.111 1.00 85.50 113 ARG A N 1
ATOM 848 C CA . ARG A 1 113 ? -27.050 -0.900 28.125 1.00 85.50 113 ARG A CA 1
ATOM 849 C C . ARG A 1 113 ? -26.160 0.232 27.646 1.00 85.50 113 ARG A C 1
ATOM 851 O O . ARG A 1 113 ? -25.042 -0.012 27.202 1.00 85.50 113 ARG A O 1
ATOM 858 N N . ASP A 1 114 ? -26.625 1.457 27.854 1.00 87.88 114 ASP A N 1
ATOM 859 C CA . ASP A 1 114 ? -25.815 2.648 27.632 1.00 87.88 114 ASP A CA 1
ATOM 860 C C . ASP A 1 114 ? -24.704 2.742 28.682 1.00 87.88 114 ASP A C 1
ATOM 862 O O . ASP A 1 114 ? -24.942 2.693 29.897 1.00 87.88 114 ASP A O 1
ATOM 866 N N . VAL A 1 115 ? -23.474 2.869 28.196 1.00 88.62 115 VAL A N 1
ATOM 867 C CA . VAL A 1 115 ? -22.252 2.906 28.999 1.00 88.62 115 VAL A CA 1
ATOM 868 C C . VAL A 1 115 ? -21.328 3.999 28.485 1.00 88.62 115 VAL A C 1
ATOM 870 O O . VAL A 1 115 ? -21.295 4.303 27.294 1.00 88.62 115 VAL A O 1
ATOM 873 N N . SER A 1 116 ? -20.579 4.620 29.393 1.00 89.69 116 SER A N 1
ATOM 874 C CA . SER A 1 116 ? -19.592 5.629 29.024 1.00 89.69 116 SER A CA 1
ATOM 875 C C . SER A 1 116 ? -18.341 4.975 28.452 1.00 89.69 116 SER A C 1
ATOM 877 O O . SER A 1 116 ? -17.796 4.045 29.048 1.00 89.69 116 SER A O 1
ATOM 879 N N . PHE A 1 117 ? -17.856 5.515 27.340 1.00 91.06 117 PHE A N 1
ATOM 880 C CA . PHE A 1 117 ? -16.580 5.138 26.750 1.00 91.06 117 PHE A CA 1
ATOM 881 C C . PHE A 1 117 ? -15.477 6.090 27.213 1.00 91.06 117 PHE A C 1
ATOM 883 O O . PHE A 1 117 ? -15.689 7.298 27.361 1.00 91.06 117 PHE A O 1
ATOM 890 N N . HIS A 1 118 ? -14.284 5.548 27.425 1.00 91.50 118 HIS A N 1
ATOM 891 C CA . HIS A 1 118 ? -13.077 6.323 27.685 1.00 91.50 118 HIS A CA 1
ATOM 892 C C . HIS A 1 118 ? -11.991 5.949 26.690 1.00 91.50 118 HIS A C 1
ATOM 894 O O . HIS A 1 118 ? -11.949 4.823 26.196 1.00 91.50 118 HIS A O 1
ATOM 900 N N . TYR A 1 119 ? -11.120 6.910 26.400 1.00 91.81 119 TYR A N 1
ATOM 901 C CA . TYR A 1 119 ? -9.961 6.692 25.551 1.00 91.81 119 TYR A CA 1
ATOM 902 C C . TYR A 1 119 ? -9.051 5.617 26.157 1.00 91.81 119 TYR A C 1
ATOM 904 O O . TYR A 1 119 ? -8.698 5.689 27.337 1.00 91.81 119 TYR A O 1
ATOM 912 N N . ALA A 1 120 ? -8.699 4.627 25.343 1.00 92.50 120 ALA A N 1
ATOM 913 C CA . ALA A 1 120 ? -7.783 3.555 25.689 1.00 92.50 120 ALA A CA 1
ATOM 914 C C . ALA A 1 120 ? -6.433 3.846 25.021 1.00 92.50 120 ALA A C 1
ATOM 916 O O . ALA A 1 120 ? -6.304 3.601 23.821 1.00 92.50 120 ALA A O 1
ATOM 917 N N . PRO A 1 121 ? -5.442 4.375 25.762 1.00 91.56 121 PRO A N 1
ATOM 918 C CA . PRO A 1 121 ? -4.155 4.724 25.178 1.00 91.56 121 PRO A CA 1
ATOM 919 C C . PRO A 1 121 ? -3.418 3.477 24.692 1.00 91.56 121 PRO A C 1
ATOM 921 O O . PRO A 1 121 ? -3.375 2.457 25.387 1.00 91.56 121 PRO A O 1
ATOM 924 N N . ASP A 1 122 ? -2.782 3.586 23.531 1.00 93.06 122 ASP A N 1
ATOM 925 C CA . ASP A 1 122 ? -1.847 2.579 23.050 1.00 93.06 122 ASP A CA 1
ATOM 926 C C . ASP A 1 122 ? -0.495 2.702 23.777 1.00 93.06 122 ASP A C 1
ATOM 928 O O . ASP A 1 122 ? 0.149 3.753 23.797 1.00 93.06 122 ASP A O 1
ATOM 932 N N . LEU A 1 123 ? -0.044 1.607 24.390 1.00 92.12 123 LEU A N 1
ATOM 933 C CA . LEU A 1 123 ? 1.227 1.544 25.120 1.00 92.12 123 LEU A CA 1
ATOM 934 C C . LEU A 1 123 ? 2.396 1.035 24.257 1.00 92.12 123 LEU A C 1
ATOM 936 O O . LEU A 1 123 ? 3.541 0.975 24.734 1.00 92.12 123 LEU A O 1
ATOM 940 N N . SER A 1 124 ? 2.124 0.676 23.000 1.00 90.88 124 SER A N 1
ATOM 941 C CA . SER A 1 124 ? 3.114 0.258 22.013 1.00 90.88 124 SER A CA 1
ATOM 942 C C . SER A 1 124 ? 3.989 1.428 21.538 1.00 90.88 124 SER A C 1
ATOM 944 O O . SER A 1 124 ? 3.844 2.580 21.964 1.00 90.88 124 SER A O 1
ATOM 946 N N . ASN A 1 125 ? 4.923 1.138 20.628 1.00 90.38 125 ASN A N 1
ATOM 947 C CA . ASN A 1 125 ? 5.730 2.167 19.977 1.00 90.38 125 ASN A CA 1
ATOM 948 C C . ASN A 1 125 ? 4.869 3.163 19.188 1.00 90.38 125 ASN A C 1
ATOM 950 O O . ASN A 1 125 ? 5.261 4.323 19.084 1.00 90.38 125 ASN A O 1
ATOM 954 N N . PHE A 1 126 ? 3.708 2.751 18.666 1.00 91.06 126 PHE A N 1
ATOM 955 C CA . PHE A 1 126 ? 2.810 3.644 17.937 1.00 91.06 126 PHE A CA 1
ATOM 956 C C . PHE A 1 126 ? 2.224 4.714 18.855 1.00 91.06 126 PHE A C 1
ATOM 958 O O . PHE A 1 126 ? 2.396 5.898 18.569 1.00 91.06 126 PHE A O 1
ATOM 965 N N . GLY A 1 127 ? 1.618 4.332 19.979 1.00 90.88 127 GLY A N 1
ATOM 966 C CA . GLY A 1 127 ? 1.069 5.287 20.944 1.00 90.88 127 GLY A CA 1
ATOM 967 C C . GLY A 1 127 ? 2.123 6.172 21.608 1.00 90.88 127 GLY A C 1
ATOM 968 O O . GLY A 1 127 ? 1.994 7.393 21.595 1.00 90.88 127 GLY A O 1
ATOM 969 N N . LYS A 1 128 ? 3.234 5.598 22.094 1.00 90.88 128 LYS A N 1
ATOM 970 C CA . LYS A 1 128 ? 4.309 6.366 22.765 1.00 90.88 128 LYS A CA 1
ATOM 971 C C . LYS A 1 128 ? 4.960 7.430 21.885 1.00 90.88 128 LYS A C 1
ATOM 973 O O . LYS A 1 128 ? 5.454 8.428 22.404 1.00 90.88 128 LYS A O 1
ATOM 978 N N . ASN A 1 129 ? 4.992 7.198 20.576 1.00 89.62 129 ASN A N 1
ATOM 979 C CA . ASN A 1 129 ? 5.568 8.123 19.608 1.00 89.62 129 ASN A CA 1
ATOM 980 C C . ASN A 1 129 ? 4.506 8.942 18.856 1.00 89.62 129 ASN A C 1
ATOM 982 O O . ASN A 1 129 ? 4.848 9.701 17.956 1.00 89.62 129 ASN A O 1
ATOM 986 N N . THR A 1 130 ? 3.226 8.814 19.207 1.00 89.69 130 THR A N 1
ATOM 987 C CA . THR A 1 130 ? 2.172 9.675 18.670 1.00 89.69 130 THR A CA 1
ATOM 988 C C . THR A 1 130 ? 1.995 10.862 19.608 1.00 89.69 130 THR A C 1
ATOM 990 O O . THR A 1 130 ? 1.630 10.706 20.771 1.00 89.69 130 THR A O 1
ATOM 993 N N . ILE A 1 131 ? 2.273 12.067 19.114 1.00 87.94 131 ILE A N 1
ATOM 994 C CA . ILE A 1 131 ? 2.074 13.293 19.890 1.00 87.94 131 ILE A CA 1
ATOM 995 C C . ILE A 1 131 ? 0.671 13.854 19.661 1.00 87.94 131 ILE A C 1
ATOM 997 O O . ILE A 1 131 ? 0.086 13.703 18.587 1.00 87.94 131 ILE A O 1
ATOM 1001 N N . ALA A 1 132 ? 0.145 14.566 20.657 1.00 87.12 132 ALA A N 1
ATOM 1002 C CA . ALA A 1 132 ? -1.077 15.335 20.474 1.00 87.12 132 ALA A CA 1
ATOM 1003 C C . ALA A 1 132 ? -0.880 16.392 19.376 1.00 87.12 132 ALA A C 1
ATOM 1005 O O . ALA A 1 132 ? 0.174 17.032 19.289 1.00 87.12 132 ALA A O 1
ATOM 1006 N N . ARG A 1 133 ? -1.913 16.607 18.553 1.00 87.44 133 ARG A N 1
ATOM 1007 C CA . ARG A 1 133 ? -1.889 17.662 17.538 1.00 87.44 133 ARG A CA 1
ATOM 1008 C C . ARG A 1 133 ? -1.640 19.023 18.212 1.00 87.44 133 ARG A C 1
ATOM 1010 O O . ARG A 1 133 ? -2.340 19.353 19.172 1.00 87.44 133 ARG A O 1
ATOM 1017 N N . PRO A 1 134 ? -0.706 19.846 17.700 1.00 89.56 134 PRO A N 1
ATOM 1018 C CA . PRO A 1 134 ? -0.494 21.194 18.207 1.00 89.56 134 PRO A CA 1
ATOM 1019 C C . PRO A 1 134 ? -1.781 22.027 18.193 1.00 89.56 134 PRO A C 1
ATOM 1021 O O . PRO A 1 134 ? -2.586 21.931 17.261 1.00 89.56 134 PRO A O 1
ATOM 1024 N N . VAL A 1 135 ? -1.954 22.887 19.200 1.00 89.19 135 VAL A N 1
ATOM 1025 C CA . VAL A 1 135 ? -3.114 23.787 19.332 1.00 89.19 135 VAL A CA 1
ATOM 1026 C C . VAL A 1 135 ? -2.997 24.944 18.330 1.00 89.19 135 VAL A C 1
ATOM 1028 O O . VAL A 1 135 ? -2.703 26.082 18.681 1.00 89.19 135 VAL A O 1
ATOM 1031 N N . MET A 1 136 ? -3.173 24.632 17.047 1.00 85.75 136 MET A N 1
ATOM 1032 C CA . MET A 1 136 ? -3.121 25.566 15.920 1.00 85.75 136 MET A CA 1
ATOM 1033 C C . MET A 1 136 ? -4.232 25.244 14.906 1.00 85.75 136 MET A C 1
ATOM 1035 O O . MET A 1 136 ? -4.684 24.098 14.851 1.00 85.75 136 MET A O 1
ATOM 1039 N N . PRO A 1 137 ? -4.697 26.201 14.085 1.00 85.25 137 PRO A N 1
ATOM 1040 C CA . PRO A 1 137 ? -5.707 25.942 13.056 1.00 85.25 137 PRO A CA 1
ATOM 1041 C C . PRO A 1 137 ? -5.283 24.859 12.056 1.00 85.25 137 PRO A C 1
ATOM 1043 O O . PRO A 1 137 ? -4.096 24.564 11.914 1.00 85.25 137 PRO A O 1
ATOM 1046 N N . LEU A 1 138 ? -6.251 24.244 11.373 1.00 87.81 138 LEU A N 1
ATOM 1047 C CA . LEU A 1 138 ? -5.955 23.362 10.244 1.00 87.81 138 LEU A CA 1
ATOM 1048 C C . LEU A 1 138 ? -5.357 24.181 9.097 1.00 87.81 138 LEU A C 1
ATOM 1050 O O . LEU A 1 138 ? -5.880 25.241 8.743 1.00 87.81 138 LEU A O 1
ATOM 1054 N N . SER A 1 139 ? -4.268 23.669 8.538 1.00 85.88 139 SER A N 1
ATOM 1055 C CA . SER A 1 139 ? -3.488 24.293 7.477 1.00 85.88 139 SER A CA 1
ATOM 1056 C C . SER A 1 139 ? -3.402 23.366 6.265 1.00 85.88 139 SER A C 1
ATOM 1058 O O . SER A 1 139 ? -3.400 22.141 6.399 1.00 85.88 139 SER A O 1
ATOM 1060 N N . ARG A 1 140 ? -3.323 23.952 5.071 1.00 84.12 140 ARG A N 1
ATOM 1061 C CA . ARG A 1 140 ? -2.997 23.280 3.812 1.00 84.12 140 ARG A CA 1
ATOM 1062 C C . ARG A 1 140 ? -2.087 24.174 2.982 1.00 84.12 140 ARG A C 1
ATOM 1064 O O . ARG A 1 140 ? -2.324 25.374 2.874 1.00 84.12 140 ARG A O 1
ATOM 1071 N N . ASP A 1 141 ? -1.077 23.568 2.385 1.00 77.69 141 ASP A N 1
ATOM 1072 C CA . ASP A 1 141 ? -0.175 24.220 1.445 1.00 77.69 141 ASP A CA 1
ATOM 1073 C C . ASP A 1 141 ? -0.405 23.591 0.068 1.00 77.69 141 ASP A C 1
ATOM 1075 O O . ASP A 1 141 ? -0.258 22.380 -0.092 1.00 77.69 141 ASP A O 1
ATOM 1079 N N . CYS A 1 142 ? -0.828 24.398 -0.907 1.00 71.81 142 CYS A N 1
ATOM 1080 C CA . CYS A 1 142 ? -1.078 23.938 -2.274 1.00 71.81 142 CYS A CA 1
ATOM 1081 C C . CYS A 1 142 ? 0.150 24.080 -3.177 1.00 71.81 142 CYS A C 1
ATOM 1083 O O . CYS A 1 142 ? 0.042 23.818 -4.369 1.00 71.81 142 CYS A O 1
ATOM 1085 N N . ILE A 1 143 ? 1.298 24.522 -2.646 1.00 67.69 143 ILE A N 1
ATOM 1086 C CA . ILE A 1 143 ? 2.578 24.696 -3.355 1.00 67.69 143 ILE A CA 1
ATOM 1087 C C . ILE A 1 143 ? 2.519 25.793 -4.444 1.00 67.69 143 ILE A C 1
ATOM 1089 O O . ILE A 1 143 ? 3.525 26.159 -5.051 1.00 67.69 143 ILE A O 1
ATOM 1093 N N . ILE A 1 144 ? 1.354 26.410 -4.660 1.00 66.81 144 ILE A 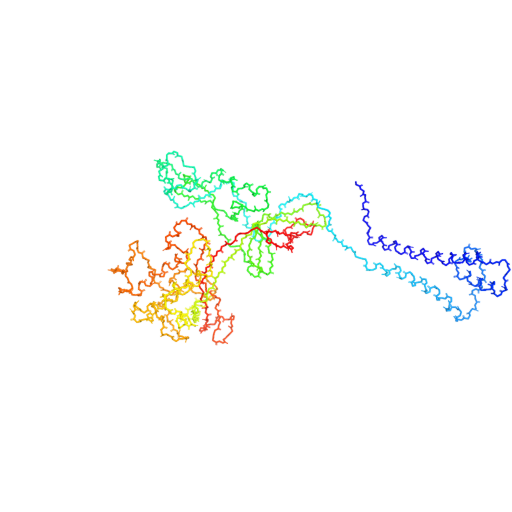N 1
ATOM 1094 C CA . ILE A 1 144 ? 1.174 27.519 -5.594 1.00 66.81 144 ILE A CA 1
ATOM 1095 C C . ILE A 1 144 ? 1.599 28.819 -4.903 1.00 66.81 144 ILE A C 1
ATOM 1097 O O . ILE A 1 144 ? 0.806 29.487 -4.250 1.00 66.81 144 ILE A O 1
ATOM 1101 N N . THR A 1 145 ? 2.857 29.212 -5.090 1.00 66.50 145 THR A N 1
ATOM 1102 C CA . THR A 1 145 ? 3.457 30.418 -4.479 1.00 66.50 145 THR A CA 1
ATOM 1103 C C . THR A 1 145 ? 2.802 31.735 -4.900 1.00 66.50 145 THR A C 1
ATOM 1105 O O . THR A 1 145 ? 2.992 32.765 -4.263 1.00 66.50 145 THR A O 1
ATOM 1108 N N . SER A 1 146 ? 2.033 31.717 -5.990 1.00 61.84 146 SER A N 1
ATOM 1109 C CA . SER A 1 146 ? 1.433 32.905 -6.605 1.00 61.84 146 SER A CA 1
ATOM 1110 C C . SER A 1 146 ? -0.076 33.019 -6.396 1.00 61.84 146 SER A C 1
ATOM 1112 O O . SER A 1 146 ? -0.686 33.938 -6.943 1.00 61.84 146 SER A O 1
ATOM 1114 N N . ALA A 1 147 ? -0.703 32.073 -5.691 1.00 68.94 147 ALA A N 1
ATOM 1115 C CA . ALA A 1 147 ? -2.151 31.909 -5.716 1.00 68.94 147 ALA A CA 1
ATOM 1116 C C . ALA A 1 147 ? -2.687 31.257 -4.429 1.00 68.94 147 ALA A C 1
ATOM 1118 O O . ALA A 1 147 ? -1.975 30.541 -3.729 1.00 68.94 147 ALA A O 1
ATOM 1119 N N . TYR A 1 148 ? -3.952 31.515 -4.103 1.00 73.94 148 TYR A N 1
ATOM 1120 C CA . TYR A 1 148 ? -4.577 30.967 -2.902 1.00 73.94 148 TYR A CA 1
ATOM 1121 C C . TYR A 1 148 ? -5.094 29.551 -3.166 1.00 73.94 148 TYR A C 1
ATOM 1123 O O . TYR A 1 148 ? -5.615 29.246 -4.240 1.00 73.94 148 TYR A O 1
ATOM 1131 N N . CYS A 1 149 ? -5.019 28.688 -2.151 1.00 76.62 149 CYS A N 1
ATOM 1132 C CA . CYS A 1 149 ? -5.605 27.352 -2.219 1.00 76.62 149 CYS A CA 1
ATOM 1133 C C . CYS A 1 149 ? -7.111 27.392 -2.571 1.00 76.62 149 CYS A C 1
ATOM 1135 O O . CYS A 1 149 ? -7.836 28.245 -2.044 1.00 76.62 149 CYS A O 1
ATOM 1137 N N . PRO A 1 150 ? -7.635 26.435 -3.364 1.00 74.06 150 PRO A N 1
ATOM 1138 C CA . PRO A 1 150 ? -9.050 26.395 -3.742 1.00 74.06 150 PRO A CA 1
ATOM 1139 C C . PRO A 1 150 ? -10.006 26.433 -2.540 1.00 74.06 150 PRO A C 1
ATOM 1141 O O . PRO A 1 150 ? -9.969 25.556 -1.680 1.00 74.06 150 PRO A O 1
ATOM 1144 N N . GLY A 1 151 ? -10.871 27.447 -2.453 1.00 73.38 151 GLY A N 1
ATOM 1145 C CA . GLY A 1 151 ? -11.800 27.643 -1.328 1.00 73.38 151 GLY A CA 1
ATOM 1146 C C . GLY A 1 151 ? -11.222 28.407 -0.128 1.00 73.38 151 GLY A C 1
ATOM 1147 O O . GLY A 1 151 ? -11.895 28.528 0.889 1.00 73.38 151 GLY A O 1
ATOM 1148 N N . ALA A 1 152 ? -9.992 28.923 -0.209 1.00 74.81 152 ALA A N 1
ATOM 1149 C CA . ALA A 1 152 ? -9.495 29.887 0.770 1.00 74.81 152 ALA A CA 1
ATOM 1150 C C . ALA A 1 152 ? -10.239 31.228 0.641 1.00 74.81 152 ALA A C 1
ATOM 1152 O O . ALA A 1 152 ? -10.690 31.604 -0.444 1.00 74.81 152 ALA A O 1
ATOM 1153 N N . ILE A 1 153 ? -10.351 31.961 1.750 1.00 72.31 153 ILE A N 1
ATOM 1154 C CA . ILE A 1 153 ? -10.892 33.322 1.737 1.00 72.31 153 ILE A CA 1
ATOM 1155 C C . ILE A 1 153 ? -9.794 34.246 1.208 1.00 72.31 153 ILE A C 1
ATOM 1157 O O . ILE A 1 153 ? -8.767 34.410 1.863 1.00 72.31 153 ILE A O 1
ATOM 1161 N N . VAL A 1 154 ? -10.014 34.837 0.033 1.00 72.81 154 VAL A N 1
ATOM 1162 C CA . VAL A 1 154 ? -9.108 35.832 -0.556 1.00 72.81 154 VAL A CA 1
ATOM 1163 C C . VAL A 1 154 ? -9.597 37.226 -0.161 1.00 72.81 154 VAL A C 1
ATOM 1165 O O . VAL A 1 154 ? -10.718 37.591 -0.525 1.00 72.81 154 VAL A O 1
ATOM 1168 N N . PRO A 1 155 ? -8.815 38.014 0.591 1.00 68.06 155 PRO A N 1
ATOM 1169 C CA . PRO A 1 155 ? -9.203 39.378 0.921 1.00 68.06 155 PRO A CA 1
ATOM 1170 C C . PRO A 1 155 ? -9.160 40.277 -0.327 1.00 68.06 155 PRO A C 1
ATOM 1172 O O . PRO A 1 155 ? -8.139 40.357 -1.005 1.00 68.06 155 PRO A O 1
ATOM 1175 N N . GLY A 1 156 ? -10.249 40.997 -0.609 1.00 68.00 156 GLY A N 1
ATOM 1176 C CA . GLY A 1 156 ? -10.313 41.974 -1.704 1.00 68.00 156 GLY A CA 1
ATOM 1177 C C . GLY A 1 156 ? -10.770 41.401 -3.053 1.00 68.00 156 GLY A C 1
ATOM 1178 O O . GLY A 1 156 ? -11.494 40.410 -3.114 1.00 68.00 156 GLY A O 1
ATOM 1179 N N . ALA A 1 157 ? -10.405 42.081 -4.146 1.00 63.97 157 ALA A N 1
ATOM 1180 C CA . ALA A 1 157 ? -10.753 41.648 -5.499 1.00 63.97 157 ALA A CA 1
ATOM 1181 C C . ALA A 1 157 ? -9.887 40.451 -5.925 1.00 63.97 157 ALA A C 1
ATOM 1183 O O . ALA A 1 157 ? -8.671 40.457 -5.732 1.00 63.97 157 ALA A O 1
ATOM 1184 N N . VAL A 1 158 ? -10.517 39.437 -6.520 1.00 65.94 158 VAL A N 1
ATOM 1185 C CA . VAL A 1 158 ? -9.844 38.224 -7.005 1.00 65.94 158 VAL A CA 1
ATOM 1186 C C . VAL A 1 158 ? -9.581 38.350 -8.500 1.00 65.94 158 VAL A C 1
ATOM 1188 O O . VAL A 1 158 ? -10.500 38.640 -9.266 1.00 65.94 158 VAL A O 1
ATOM 1191 N N . ILE A 1 159 ? -8.344 38.094 -8.916 1.00 65.50 159 ILE A N 1
ATOM 1192 C CA . ILE A 1 159 ? -7.941 38.007 -10.322 1.00 65.50 159 ILE A CA 1
ATOM 1193 C C . ILE A 1 159 ? -7.837 36.522 -10.698 1.00 65.50 159 ILE A C 1
ATOM 1195 O O . ILE A 1 159 ? -7.363 35.708 -9.902 1.00 65.50 159 ILE A O 1
ATOM 1199 N N . ASN A 1 160 ? -8.274 36.171 -11.912 1.00 61.34 160 ASN A N 1
ATOM 1200 C CA . ASN A 1 160 ? -8.225 34.810 -12.466 1.00 61.34 160 ASN A CA 1
ATOM 1201 C C . ASN A 1 160 ? -8.970 33.774 -11.600 1.00 61.34 160 ASN A C 1
ATOM 1203 O O . ASN A 1 160 ? -8.401 32.770 -11.161 1.00 61.34 160 ASN A O 1
ATOM 1207 N N . GLN A 1 161 ? -10.259 34.032 -11.336 1.00 57.00 161 GLN A N 1
ATOM 1208 C CA . GLN A 1 161 ? -11.136 33.048 -10.695 1.00 57.00 161 GLN A CA 1
ATOM 1209 C C . GLN A 1 161 ? -11.135 31.741 -11.501 1.00 57.00 161 GLN A C 1
ATOM 1211 O O . GLN A 1 161 ? -11.453 31.748 -12.687 1.00 57.00 161 GLN A O 1
ATOM 1216 N N . GLY A 1 162 ? -10.765 30.635 -10.852 1.00 54.31 162 GLY A N 1
ATOM 1217 C CA . GLY A 1 162 ? -10.656 29.311 -11.483 1.00 54.31 162 GLY A CA 1
ATOM 1218 C C . GLY A 1 162 ? -9.233 28.863 -11.851 1.00 54.31 162 GLY A C 1
ATOM 1219 O O . GLY A 1 162 ? -9.015 27.664 -11.958 1.00 54.31 162 GLY A O 1
ATOM 1220 N N . GLU A 1 163 ? -8.252 29.771 -11.937 1.00 54.66 163 GLU A N 1
ATOM 1221 C CA . GLU A 1 163 ? -6.837 29.466 -12.258 1.00 54.66 163 GLU A CA 1
ATOM 1222 C C . GLU A 1 163 ? -5.877 29.906 -11.129 1.00 54.66 163 GLU A C 1
ATOM 1224 O O . GLU A 1 163 ? -4.769 30.395 -11.356 1.00 54.66 163 GLU A O 1
ATOM 1229 N N . GLY A 1 164 ? -6.324 29.760 -9.876 1.00 58.66 164 GLY A N 1
ATOM 1230 C CA . GLY A 1 164 ? -5.505 29.995 -8.679 1.00 58.66 164 GLY A CA 1
ATOM 1231 C C . GLY A 1 164 ? -5.977 31.118 -7.750 1.00 58.66 164 GLY A C 1
ATOM 1232 O O . GLY A 1 164 ? -5.338 31.347 -6.733 1.00 58.66 164 GLY A O 1
ATOM 1233 N N . ASN A 1 165 ? -7.092 31.803 -8.036 1.00 65.25 165 ASN A N 1
ATOM 1234 C CA . ASN A 1 165 ? -7.679 32.823 -7.148 1.00 65.25 165 ASN A CA 1
ATOM 1235 C C . ASN A 1 165 ? -6.623 33.786 -6.563 1.00 65.25 165 ASN A C 1
ATOM 1237 O O . ASN A 1 165 ? -6.362 33.794 -5.358 1.00 65.25 165 ASN A O 1
ATOM 1241 N N . ARG A 1 166 ? -5.968 34.574 -7.420 1.00 68.94 166 ARG A N 1
ATOM 1242 C CA . ARG A 1 166 ? -4.923 35.507 -6.979 1.00 68.94 166 ARG A CA 1
ATOM 1243 C C . ARG A 1 166 ? -5.546 36.752 -6.350 1.00 68.94 166 ARG A C 1
ATOM 1245 O O . ARG A 1 166 ? -6.557 37.252 -6.841 1.00 68.94 166 ARG A O 1
ATOM 1252 N N . SER A 1 167 ? -4.927 37.273 -5.294 1.00 68.50 167 SER A N 1
ATOM 1253 C CA . SER A 1 167 ? -5.285 38.588 -4.747 1.00 68.50 167 SER A CA 1
ATOM 1254 C C . SER A 1 167 ? -4.899 39.687 -5.742 1.00 68.50 167 SER A C 1
ATOM 1256 O O . SER A 1 167 ? -3.806 39.655 -6.305 1.00 68.50 167 SER A O 1
ATOM 1258 N N . ALA A 1 168 ? -5.774 40.676 -5.944 1.00 67.06 168 ALA A N 1
ATOM 1259 C CA . ALA A 1 168 ? -5.439 41.893 -6.688 1.00 67.06 168 ALA A CA 1
ATOM 1260 C C . ALA A 1 168 ? -4.481 42.828 -5.930 1.00 67.06 168 ALA A C 1
ATOM 1262 O O . ALA A 1 168 ? -3.937 43.758 -6.522 1.00 67.06 168 ALA A O 1
ATOM 1263 N N . ASN A 1 169 ? -4.284 42.592 -4.630 1.00 70.50 169 ASN A N 1
ATOM 1264 C CA . ASN A 1 169 ? -3.326 43.311 -3.804 1.00 70.50 169 ASN A CA 1
ATOM 1265 C C . ASN A 1 169 ? -2.052 42.458 -3.609 1.00 70.50 169 ASN A C 1
ATOM 1267 O O . ASN A 1 169 ? -2.159 41.387 -2.999 1.00 70.50 169 ASN A O 1
ATOM 1271 N N . PRO A 1 170 ? -0.878 42.915 -4.093 1.00 68.38 170 PRO A N 1
ATOM 1272 C CA . PRO A 1 170 ? 0.387 42.189 -3.978 1.00 68.38 170 PRO A CA 1
ATOM 1273 C C . PRO A 1 170 ? 0.946 42.130 -2.548 1.00 68.38 170 PRO A C 1
ATOM 1275 O O . PRO A 1 170 ? 1.788 41.280 -2.278 1.00 68.38 170 PRO A O 1
ATOM 1278 N N . ASP A 1 171 ? 0.467 42.977 -1.632 1.00 71.88 171 ASP A N 1
ATOM 1279 C CA . ASP A 1 171 ? 0.940 43.022 -0.241 1.00 71.88 171 ASP A CA 1
ATOM 1280 C C . ASP A 1 171 ? 0.264 41.972 0.660 1.00 71.88 171 ASP A C 1
ATOM 1282 O O . ASP A 1 171 ? 0.615 41.836 1.831 1.00 71.88 171 ASP A O 1
ATOM 1286 N N . ILE A 1 172 ? -0.732 41.239 0.147 1.00 71.19 172 ILE A N 1
ATOM 1287 C CA . ILE A 1 172 ? -1.470 40.231 0.919 1.00 71.19 172 ILE A CA 1
ATOM 1288 C C . ILE A 1 172 ? -0.913 38.846 0.605 1.00 71.19 172 ILE A C 1
ATOM 1290 O O . ILE A 1 172 ? -1.154 38.301 -0.478 1.00 71.19 172 ILE A O 1
ATOM 1294 N N . THR A 1 173 ? 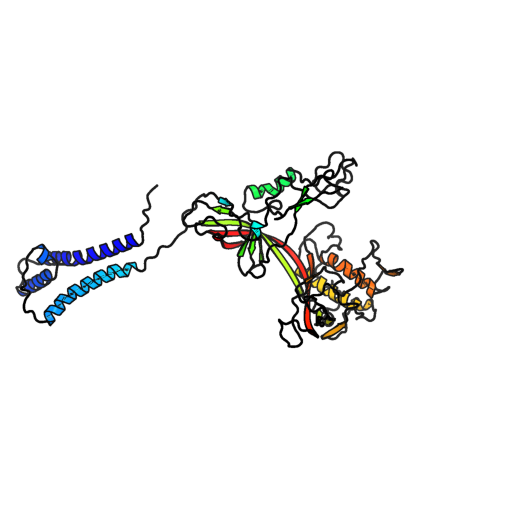-0.218 38.257 1.577 1.00 72.00 173 THR A N 1
ATOM 1295 C CA . THR A 1 173 ? 0.288 36.886 1.466 1.00 72.00 173 THR A CA 1
ATOM 1296 C C . THR A 1 173 ? -0.851 35.869 1.502 1.00 72.00 173 THR A C 1
ATOM 1298 O O . THR A 1 173 ? -1.886 36.066 2.147 1.00 72.00 173 THR A O 1
ATOM 1301 N N . ALA A 1 174 ? -0.676 34.763 0.778 1.00 76.50 174 ALA A N 1
ATOM 1302 C CA . ALA A 1 174 ? -1.648 33.681 0.801 1.00 76.50 174 ALA A CA 1
ATOM 1303 C C . ALA A 1 174 ? -1.668 33.011 2.184 1.00 76.50 174 ALA A C 1
ATOM 1305 O O . ALA A 1 174 ? -0.639 32.892 2.843 1.00 76.50 174 ALA A O 1
ATOM 1306 N N . THR A 1 175 ? -2.837 32.558 2.638 1.00 80.75 175 THR A N 1
ATOM 1307 C CA . THR A 1 175 ? -2.949 31.855 3.925 1.00 80.75 175 THR A CA 1
ATOM 1308 C C . THR A 1 175 ? -3.020 30.348 3.734 1.00 80.75 175 THR A C 1
ATOM 1310 O O . THR A 1 175 ? -3.730 29.867 2.846 1.00 80.75 175 THR A O 1
ATOM 1313 N N . THR A 1 176 ? -2.334 29.593 4.598 1.00 83.69 176 THR A N 1
ATOM 1314 C CA . THR A 1 176 ? -2.508 28.135 4.647 1.00 83.69 176 THR A CA 1
ATOM 1315 C C . THR A 1 176 ? -3.764 27.727 5.408 1.00 83.69 176 THR A C 1
ATOM 1317 O O . THR A 1 176 ? -4.206 26.582 5.306 1.00 83.69 176 THR A O 1
ATOM 1320 N N . ARG A 1 177 ? -4.380 28.639 6.169 1.00 85.00 177 ARG A N 1
ATOM 1321 C CA . ARG A 1 177 ? -5.521 28.327 7.029 1.00 85.00 177 ARG A CA 1
ATOM 1322 C C . ARG A 1 177 ? -6.719 27.846 6.213 1.00 85.00 177 ARG A C 1
ATOM 1324 O O . ARG A 1 177 ? -7.170 28.509 5.279 1.00 85.00 177 ARG A O 1
ATOM 1331 N N . ILE A 1 178 ? -7.294 26.723 6.630 1.00 86.88 178 ILE A N 1
ATOM 1332 C CA . ILE A 1 178 ? -8.563 26.238 6.085 1.00 86.88 178 ILE A CA 1
ATOM 1333 C C . ILE A 1 178 ? -9.713 27.014 6.753 1.00 86.88 178 ILE A C 1
ATOM 1335 O O . ILE A 1 178 ? -9.792 27.035 7.986 1.00 86.88 178 ILE A O 1
ATOM 1339 N N . PRO A 1 179 ? -10.598 27.667 5.975 1.00 86.00 179 PRO A N 1
ATOM 1340 C CA . PRO A 1 179 ? -11.772 28.354 6.505 1.00 86.00 179 PRO A CA 1
ATOM 1341 C C . PRO A 1 179 ? -12.715 27.445 7.304 1.00 86.00 179 PRO A C 1
ATOM 1343 O O . PRO A 1 179 ? -12.877 26.262 7.001 1.00 86.00 179 PRO A O 1
ATOM 1346 N N . GLU A 1 180 ? -13.378 28.026 8.305 1.00 86.62 180 GLU A N 1
ATOM 1347 C CA . GLU A 1 180 ? -14.193 27.281 9.271 1.00 86.62 180 GLU A CA 1
ATOM 1348 C C . GLU A 1 180 ? -15.398 26.587 8.616 1.00 86.62 180 GLU A C 1
ATOM 1350 O O . GLU A 1 180 ? -15.669 25.425 8.907 1.00 86.62 180 GLU A O 1
ATOM 1355 N N . ASN A 1 181 ? -16.029 27.237 7.632 1.00 85.88 181 ASN A N 1
ATOM 1356 C CA . ASN A 1 181 ? -17.125 26.668 6.840 1.00 85.88 181 ASN A CA 1
ATOM 1357 C C . ASN A 1 181 ? -16.728 25.374 6.100 1.00 85.88 181 ASN A C 1
ATOM 1359 O O . ASN A 1 181 ? -17.525 24.442 6.019 1.00 85.88 181 ASN A O 1
ATOM 1363 N N . ILE A 1 182 ? -15.491 25.284 5.598 1.00 84.94 182 ILE A N 1
ATOM 1364 C CA . ILE A 1 182 ? -14.967 24.072 4.955 1.00 84.94 182 ILE A CA 1
ATOM 1365 C C . ILE A 1 182 ? -14.701 23.000 6.014 1.00 84.94 182 ILE A C 1
ATOM 1367 O O . ILE A 1 182 ? -15.082 21.845 5.837 1.00 84.94 182 ILE A O 1
ATOM 1371 N N . THR A 1 183 ? -14.083 23.368 7.140 1.00 87.62 183 THR A N 1
ATOM 1372 C CA . THR A 1 183 ? -13.804 22.396 8.210 1.00 87.62 183 THR A CA 1
ATOM 1373 C C . THR A 1 183 ? -15.074 21.833 8.848 1.00 87.62 183 THR A C 1
ATOM 1375 O O . THR A 1 183 ? -15.125 20.651 9.189 1.00 87.62 183 THR A O 1
ATOM 1378 N N . GLU A 1 184 ? -16.124 22.643 8.979 1.00 87.38 184 GLU A N 1
ATOM 1379 C CA . GLU A 1 184 ? -17.414 22.215 9.513 1.00 87.38 184 GLU A CA 1
ATOM 1380 C C . GLU A 1 184 ? -18.107 21.229 8.571 1.00 87.38 184 GLU A C 1
ATOM 1382 O O . GLU A 1 184 ? -18.579 20.186 9.023 1.00 87.38 184 GLU A O 1
ATOM 1387 N N . MET A 1 185 ? -18.085 21.499 7.261 1.00 85.50 185 MET A N 1
ATOM 1388 C CA . MET A 1 185 ? -18.628 20.595 6.246 1.00 85.50 185 MET A CA 1
ATOM 1389 C C . MET A 1 185 ? -18.032 19.183 6.373 1.00 85.50 185 MET A C 1
ATOM 1391 O O . MET A 1 185 ? -18.785 18.212 6.453 1.00 85.50 185 MET A O 1
ATOM 1395 N N . PHE A 1 186 ? -16.703 19.068 6.480 1.00 85.12 186 PHE A N 1
ATOM 1396 C CA . PHE A 1 186 ? -16.004 17.777 6.562 1.00 85.12 186 PHE A CA 1
ATOM 1397 C C . PHE A 1 186 ? -16.018 17.107 7.947 1.00 85.12 186 PHE A C 1
ATOM 1399 O O . PHE A 1 186 ? -15.718 15.920 8.030 1.00 85.12 186 PHE A O 1
ATOM 1406 N N . SER A 1 187 ? -16.370 17.825 9.020 1.00 85.12 187 SER A N 1
ATOM 1407 C CA . SER A 1 187 ? -16.455 17.274 10.390 1.00 85.12 187 SER A CA 1
ATOM 1408 C C . SER A 1 187 ? -17.890 17.038 10.876 1.00 85.12 187 SER A C 1
ATOM 1410 O O . SER A 1 187 ? -18.112 16.513 11.966 1.00 85.12 187 SER A O 1
ATOM 1412 N N . SER A 1 188 ? -18.895 17.435 10.093 1.00 82.75 188 SER A N 1
ATOM 1413 C CA . SER A 1 188 ? -20.308 17.355 10.484 1.00 82.75 188 SER A CA 1
ATOM 1414 C C . SER A 1 188 ? -20.784 15.924 10.780 1.00 82.75 188 SER A C 1
ATOM 1416 O O . SER A 1 188 ? -21.559 15.720 11.718 1.00 82.75 188 SER A O 1
ATOM 1418 N N . VAL A 1 189 ? -20.298 14.941 10.016 1.00 77.50 189 VAL A N 1
ATOM 1419 C CA . VAL A 1 189 ? -20.658 13.519 10.150 1.00 77.50 189 VAL A CA 1
ATOM 1420 C C . VAL A 1 189 ? -19.900 12.853 11.298 1.00 77.50 189 VAL A C 1
ATOM 1422 O O . VAL A 1 189 ? -20.523 12.199 12.134 1.00 77.50 189 VAL A O 1
ATOM 1425 N N . SER A 1 190 ? -18.586 13.068 11.401 1.00 81.31 190 SER A N 1
ATOM 1426 C CA . SER A 1 190 ? -17.752 12.429 12.429 1.00 81.31 190 SER A CA 1
ATOM 1427 C C . SER A 1 190 ? -18.066 12.896 13.853 1.00 81.31 190 SER A C 1
ATOM 1429 O O . SER A 1 190 ? -17.849 12.166 14.812 1.00 81.31 190 SER A O 1
ATOM 1431 N N . LYS A 1 191 ? -18.696 14.067 14.022 1.00 79.94 191 LYS A N 1
ATOM 1432 C CA . LYS A 1 191 ? -19.230 14.513 15.325 1.00 79.94 191 LYS A CA 1
ATOM 1433 C C . LYS A 1 191 ? -20.394 13.664 15.853 1.00 79.94 191 LYS A C 1
ATOM 1435 O O . LYS A 1 191 ? -20.710 13.758 17.037 1.00 79.94 191 LYS A O 1
ATOM 1440 N N . LYS A 1 192 ? -21.082 12.910 14.991 1.00 82.56 192 LYS A N 1
ATOM 1441 C CA . LYS A 1 192 ? -22.298 12.143 15.331 1.00 82.56 192 LYS A CA 1
ATOM 1442 C C . LYS A 1 192 ? -22.184 10.647 15.028 1.00 82.56 192 LYS A C 1
ATOM 1444 O O . LYS A 1 192 ? -23.150 9.923 15.242 1.00 82.56 192 LYS A O 1
ATOM 1449 N N . SER A 1 193 ? -21.045 10.197 14.512 1.00 86.31 193 SER A N 1
ATOM 1450 C CA . SER A 1 193 ? -20.822 8.834 14.031 1.00 86.31 193 SER A CA 1
ATOM 1451 C C . SER A 1 193 ? -19.411 8.378 14.389 1.00 86.31 193 SER A C 1
ATOM 1453 O O . SER A 1 193 ? -18.513 9.201 14.514 1.00 86.31 193 SER A O 1
ATOM 1455 N N . SER A 1 194 ? -19.192 7.066 14.466 1.00 88.25 194 SER A N 1
ATOM 1456 C CA . SER A 1 194 ? -17.854 6.462 14.583 1.00 88.25 194 SER A CA 1
ATOM 1457 C C . SER A 1 194 ? -17.030 6.507 13.284 1.00 88.25 194 SER A C 1
ATOM 1459 O O . SER A 1 194 ? -15.844 6.187 13.296 1.00 88.25 194 SER A O 1
ATOM 1461 N N . VAL A 1 195 ? -17.635 6.915 12.162 1.00 91.81 195 VAL A N 1
ATOM 1462 C CA . VAL A 1 195 ? -16.976 6.976 10.852 1.00 91.81 195 VAL A CA 1
ATOM 1463 C C . VAL A 1 195 ? -16.102 8.227 10.785 1.00 91.81 195 VAL A C 1
ATOM 1465 O O . VAL A 1 195 ? -16.607 9.352 10.830 1.00 91.81 195 VAL A O 1
ATOM 1468 N N . ALA A 1 196 ? -14.791 8.023 10.660 1.00 91.25 196 ALA A N 1
ATOM 1469 C CA . ALA A 1 196 ? -13.817 9.100 10.524 1.00 91.25 196 ALA A CA 1
ATOM 1470 C C . ALA A 1 196 ? -14.003 9.876 9.208 1.00 91.25 196 ALA A C 1
ATOM 1472 O O . ALA A 1 196 ? -14.260 9.294 8.155 1.00 91.25 196 ALA A O 1
ATOM 1473 N N . GLY A 1 197 ? -13.842 11.197 9.263 1.00 88.62 197 GLY A N 1
ATOM 1474 C CA . GLY A 1 197 ? -13.740 12.068 8.098 1.00 88.62 197 GLY A CA 1
ATOM 1475 C C . GLY A 1 197 ? -12.288 12.364 7.713 1.00 88.62 197 GLY A C 1
ATOM 1476 O O . GLY A 1 197 ? -11.339 12.030 8.421 1.00 88.62 197 GLY A O 1
ATOM 1477 N N . ILE A 1 198 ? -12.104 13.077 6.599 1.00 86.12 198 ILE A N 1
ATOM 1478 C CA . ILE A 1 198 ? -10.771 13.443 6.084 1.00 86.12 198 ILE A CA 1
ATOM 1479 C C . ILE A 1 198 ? -9.941 14.283 7.072 1.00 86.12 198 ILE A C 1
ATOM 1481 O O . ILE A 1 198 ? -8.718 14.212 7.058 1.00 86.12 198 ILE A O 1
ATOM 1485 N N . LEU A 1 199 ? -10.591 15.070 7.938 1.00 88.50 199 LEU A N 1
ATOM 1486 C CA . LEU A 1 199 ? -9.919 15.917 8.935 1.00 88.50 199 LEU A CA 1
ATOM 1487 C C . LEU A 1 199 ? -9.630 15.191 10.260 1.00 88.50 199 LEU A C 1
ATOM 1489 O O . LEU A 1 199 ? -8.863 15.705 11.080 1.00 88.50 199 LEU A O 1
ATOM 1493 N N . ASP A 1 200 ? -10.224 14.013 10.462 1.00 88.44 200 ASP A N 1
ATOM 1494 C CA . ASP A 1 200 ? -9.967 13.156 11.625 1.00 88.44 200 ASP A CA 1
ATOM 1495 C C . ASP A 1 200 ? -8.717 12.291 11.409 1.00 88.44 200 ASP A C 1
ATOM 1497 O O . ASP A 1 200 ? -8.035 11.925 12.366 1.00 88.44 200 ASP A O 1
ATOM 1501 N N . ILE A 1 201 ? -8.366 12.022 10.145 1.00 90.12 201 ILE A N 1
ATOM 1502 C CA . ILE A 1 201 ? -7.124 11.346 9.763 1.00 90.12 201 ILE A CA 1
ATOM 1503 C C . ILE A 1 201 ? -5.973 12.346 9.861 1.00 90.12 201 ILE A C 1
ATOM 1505 O O . ILE A 1 201 ? -5.877 13.303 9.093 1.00 90.12 201 ILE A O 1
ATOM 1509 N N . GLN A 1 202 ? -5.086 12.127 10.826 1.00 88.62 202 GLN A N 1
ATOM 1510 C CA . GLN A 1 202 ? -4.029 13.073 11.163 1.00 88.62 202 GLN A CA 1
ATOM 1511 C C . GLN A 1 202 ? -2.666 12.399 11.272 1.00 88.62 202 GLN A C 1
ATOM 1513 O O . GLN A 1 202 ? -2.540 11.192 11.472 1.00 88.62 202 GLN A O 1
ATOM 1518 N N . TYR A 1 203 ? -1.621 13.215 11.148 1.00 89.81 203 TYR A N 1
ATOM 1519 C CA . TYR A 1 203 ? -0.254 12.762 11.340 1.00 89.81 203 TYR A CA 1
ATOM 1520 C C . TYR A 1 203 ? 0.026 12.483 12.817 1.00 89.81 203 TYR A C 1
ATOM 1522 O O . TYR A 1 203 ? -0.404 13.224 13.701 1.00 89.81 203 TYR A O 1
ATOM 1530 N N . ARG A 1 204 ? 0.832 11.447 13.062 1.00 89.12 204 ARG A N 1
ATOM 1531 C CA . ARG A 1 204 ? 1.348 11.109 14.399 1.00 89.12 204 ARG A CA 1
ATOM 1532 C C . ARG A 1 204 ? 2.387 12.109 14.902 1.00 89.12 204 ARG A C 1
ATOM 1534 O O . ARG A 1 204 ? 2.583 12.240 16.106 1.00 89.12 204 ARG A O 1
ATOM 1541 N N . PHE A 1 205 ? 3.043 12.804 13.973 1.00 89.94 205 PHE A N 1
ATOM 1542 C CA . PHE A 1 205 ? 4.127 13.737 14.236 1.00 89.94 205 PHE A CA 1
ATOM 1543 C C . PHE A 1 205 ? 3.925 15.054 13.510 1.00 89.94 205 PHE A C 1
ATOM 1545 O O . PHE A 1 205 ? 3.426 15.100 12.383 1.00 89.94 205 PHE A O 1
ATOM 1552 N N . TRP A 1 206 ? 4.377 16.118 14.161 1.00 90.38 206 TRP A N 1
ATOM 1553 C CA . TRP A 1 206 ? 4.207 17.486 13.708 1.00 90.38 206 TRP A CA 1
ATOM 1554 C C . TRP A 1 206 ? 5.505 18.257 13.886 1.00 90.38 206 TRP A C 1
ATOM 1556 O O . TRP A 1 206 ? 6.164 18.145 14.918 1.00 90.38 206 TRP A O 1
ATOM 1566 N N . LEU A 1 207 ? 5.829 19.082 12.898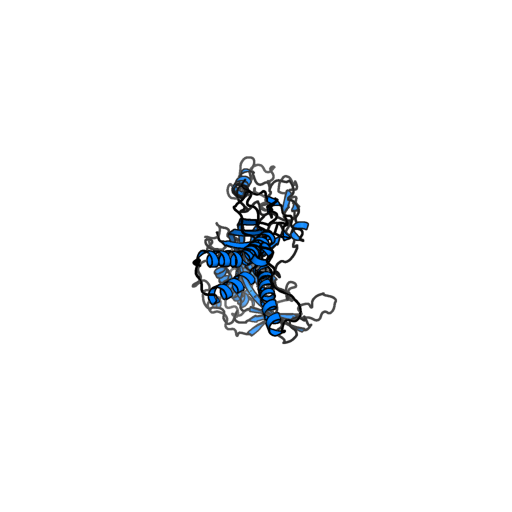 1.00 89.94 207 LEU A N 1
ATOM 1567 C CA . LEU A 1 207 ? 6.921 20.044 12.960 1.00 89.94 207 LEU A CA 1
ATOM 1568 C C . LEU A 1 207 ? 6.407 21.444 12.613 1.00 89.94 207 LEU A C 1
ATOM 1570 O O . LEU A 1 207 ? 5.507 21.576 11.775 1.00 89.94 207 LEU A O 1
ATOM 1574 N N . PRO A 1 208 ? 6.934 22.498 13.256 1.00 90.25 208 PRO A N 1
ATOM 1575 C CA . PRO A 1 208 ? 6.657 23.861 12.835 1.00 90.25 208 PRO A CA 1
ATOM 1576 C C . PRO A 1 208 ? 7.331 24.100 11.483 1.00 90.25 208 PRO A C 1
ATOM 1578 O O . PRO A 1 208 ? 8.526 23.850 11.323 1.00 90.25 208 PRO A O 1
ATOM 1581 N N . TYR A 1 209 ? 6.568 24.577 10.507 1.00 89.38 209 TYR A N 1
ATOM 1582 C CA . TYR A 1 209 ? 7.074 24.909 9.182 1.00 89.38 209 TYR A CA 1
ATOM 1583 C C . TYR A 1 209 ? 6.777 26.371 8.860 1.00 89.38 209 TYR A C 1
ATOM 1585 O O . TYR A 1 209 ? 5.684 26.855 9.142 1.00 89.38 209 TYR A O 1
ATOM 1593 N N . THR A 1 210 ? 7.752 27.069 8.281 1.00 89.31 210 THR A N 1
ATOM 1594 C CA . THR A 1 210 ? 7.641 28.464 7.837 1.00 89.31 210 THR A CA 1
ATOM 1595 C C . THR A 1 210 ? 7.876 28.532 6.336 1.00 89.31 210 THR A C 1
ATOM 1597 O O . THR A 1 210 ? 8.823 27.924 5.837 1.00 89.31 210 THR A O 1
ATOM 1600 N N . SER A 1 211 ? 7.051 29.297 5.629 1.00 84.38 211 SER A N 1
ATOM 1601 C CA . SER A 1 211 ? 7.198 29.561 4.196 1.00 84.38 211 SER A CA 1
ATOM 1602 C C . SER A 1 211 ? 7.317 31.061 3.965 1.00 84.38 211 SER A C 1
ATOM 1604 O O . SER A 1 211 ? 6.651 31.837 4.642 1.00 84.38 211 SER A O 1
ATOM 1606 N N . GLU A 1 212 ? 8.135 31.467 2.997 1.00 83.25 212 GLU A N 1
ATOM 1607 C CA . GLU A 1 212 ? 8.249 32.873 2.585 1.00 83.25 212 GLU A CA 1
ATOM 1608 C C . GLU A 1 212 ? 7.001 33.386 1.845 1.00 83.25 212 GLU A C 1
ATOM 1610 O O . GLU A 1 212 ? 6.746 34.586 1.789 1.00 83.25 212 GLU A O 1
ATOM 1615 N N . TYR A 1 213 ? 6.189 32.468 1.314 1.00 78.06 213 TYR A N 1
ATOM 1616 C CA . TYR A 1 213 ? 5.028 32.788 0.480 1.00 78.06 213 TYR A CA 1
ATOM 1617 C C . TYR A 1 213 ? 3.705 32.828 1.248 1.00 78.06 213 TYR A C 1
ATOM 1619 O O . TYR A 1 213 ? 2.718 33.360 0.735 1.00 78.06 213 TYR A O 1
ATOM 1627 N N . PHE A 1 214 ? 3.662 32.247 2.451 1.00 80.88 214 PHE A N 1
ATOM 1628 C CA . PHE A 1 214 ? 2.415 32.022 3.177 1.00 80.88 214 PHE A CA 1
ATOM 1629 C C . PHE A 1 214 ? 2.424 32.609 4.588 1.00 80.88 214 PHE A C 1
ATOM 1631 O O . PHE A 1 214 ? 3.463 32.657 5.246 1.00 80.88 214 PHE A O 1
ATOM 1638 N N . ASP A 1 215 ? 1.236 33.008 5.051 1.00 82.50 215 ASP A N 1
ATOM 1639 C CA . ASP A 1 215 ? 0.940 33.429 6.427 1.00 82.50 215 ASP A CA 1
ATOM 1640 C C . ASP A 1 215 ? 1.927 34.470 6.999 1.00 82.50 215 ASP A C 1
ATOM 1642 O O . ASP A 1 215 ? 2.250 34.446 8.188 1.00 82.50 215 ASP A O 1
ATOM 1646 N N . ASP A 1 216 ? 2.430 35.385 6.165 1.00 85.19 216 ASP A N 1
ATOM 1647 C CA . ASP A 1 216 ? 3.447 36.381 6.532 1.00 85.19 216 ASP A CA 1
ATOM 1648 C C . ASP A 1 216 ? 4.670 35.775 7.252 1.00 85.19 216 ASP A C 1
ATOM 1650 O O . ASP A 1 216 ? 5.131 36.303 8.266 1.00 85.19 216 ASP A O 1
ATOM 1654 N N . HIS A 1 217 ? 5.195 34.651 6.750 1.00 86.94 217 HIS A N 1
ATOM 1655 C CA . HIS A 1 217 ? 6.342 33.927 7.324 1.00 86.94 217 HIS A CA 1
ATOM 1656 C C . HIS A 1 217 ? 6.095 33.330 8.720 1.00 86.94 217 HIS A C 1
ATOM 1658 O O . HIS A 1 217 ? 7.032 32.857 9.374 1.00 86.94 217 HIS A O 1
ATOM 1664 N N . LYS A 1 218 ? 4.848 33.320 9.205 1.00 88.81 218 LYS A N 1
ATOM 1665 C CA . LYS A 1 218 ? 4.515 32.717 10.498 1.00 88.81 218 LYS A CA 1
ATOM 1666 C C . LYS A 1 218 ? 4.539 31.189 10.404 1.00 88.81 218 LYS A C 1
ATOM 1668 O O . LYS A 1 218 ? 4.152 30.623 9.381 1.00 88.81 218 LYS A O 1
ATOM 1673 N N . PRO A 1 219 ? 4.974 30.497 11.471 1.00 89.69 219 PRO A N 1
ATOM 1674 C CA . PRO A 1 219 ? 4.998 29.044 11.484 1.00 89.69 219 PRO A CA 1
ATOM 1675 C C . PRO A 1 219 ? 3.588 28.452 11.562 1.00 89.69 219 PRO A C 1
ATOM 1677 O O . PRO A 1 219 ? 2.737 28.946 12.303 1.00 89.69 219 PRO A O 1
ATOM 1680 N N . TYR A 1 220 ? 3.375 27.338 10.866 1.00 88.31 220 TYR A N 1
ATOM 1681 C CA . TYR A 1 220 ? 2.161 26.524 10.936 1.00 88.31 220 TYR A CA 1
ATOM 1682 C C . TYR A 1 220 ? 2.514 25.031 11.097 1.00 88.31 220 TYR A C 1
ATOM 1684 O O . TYR A 1 220 ? 3.643 24.626 10.795 1.00 88.31 220 TYR A O 1
ATOM 1692 N N . PRO A 1 221 ? 1.601 24.183 11.619 1.00 90.06 221 PRO A N 1
ATOM 1693 C CA . PRO A 1 221 ? 1.897 22.770 11.822 1.00 90.06 221 PRO A CA 1
ATOM 1694 C C . PRO A 1 221 ? 1.961 22.039 10.482 1.00 90.06 221 PRO A C 1
ATOM 1696 O O . PRO A 1 221 ? 1.020 22.093 9.688 1.00 90.06 221 PRO A O 1
ATOM 1699 N N . ARG A 1 222 ? 3.045 21.299 10.260 1.00 89.50 222 ARG A N 1
ATOM 1700 C CA . ARG A 1 222 ? 3.194 20.386 9.130 1.00 89.50 222 ARG A CA 1
ATOM 1701 C C . ARG A 1 222 ? 3.344 18.963 9.644 1.00 89.50 222 ARG A C 1
ATOM 1703 O O . ARG A 1 222 ? 4.155 18.700 10.531 1.00 89.50 222 ARG A O 1
ATOM 1710 N N . GLY A 1 223 ? 2.543 18.062 9.092 1.00 89.50 223 GLY A N 1
ATOM 1711 C CA . GLY A 1 223 ? 2.642 16.641 9.384 1.00 89.50 223 GLY A CA 1
ATOM 1712 C C . GLY A 1 223 ? 3.958 16.057 8.883 1.00 89.50 223 GLY A C 1
ATOM 1713 O O . GLY A 1 223 ? 4.417 16.406 7.793 1.00 89.50 223 GLY A O 1
ATOM 1714 N N . GLN A 1 224 ? 4.559 15.171 9.671 1.00 87.50 224 GLN A N 1
ATOM 1715 C CA . GLN A 1 224 ? 5.758 14.437 9.287 1.00 87.50 224 GLN A CA 1
ATOM 1716 C C . GLN A 1 224 ? 5.472 12.940 9.271 1.00 87.50 224 GLN A C 1
ATOM 1718 O O . GLN A 1 224 ? 4.951 12.384 10.239 1.00 87.50 224 GLN A O 1
ATOM 1723 N N . LEU A 1 225 ? 5.842 12.280 8.175 1.00 86.00 225 LEU A N 1
ATOM 1724 C CA . LEU A 1 225 ? 5.854 10.826 8.115 1.00 86.00 225 LEU A CA 1
ATOM 1725 C C . LEU A 1 225 ? 7.112 10.310 8.820 1.00 86.00 225 LEU A C 1
ATOM 1727 O O . LEU A 1 225 ? 8.228 10.674 8.452 1.00 86.00 225 LEU A O 1
ATOM 1731 N N . LEU A 1 226 ? 6.926 9.452 9.820 1.00 82.69 226 LEU A N 1
ATOM 1732 C CA . LEU A 1 226 ? 8.001 8.749 10.512 1.00 82.69 226 LEU A CA 1
ATOM 1733 C C . LEU A 1 226 ? 7.642 7.266 10.605 1.00 82.69 226 LEU A C 1
ATOM 1735 O O . LEU A 1 226 ? 6.531 6.910 10.995 1.00 82.69 226 LEU A O 1
ATOM 1739 N N . SER A 1 227 ? 8.588 6.410 10.221 1.00 83.19 227 SER A N 1
ATOM 1740 C CA . SER A 1 227 ? 8.441 4.956 10.328 1.00 83.19 227 SER A CA 1
ATOM 1741 C C . SER A 1 227 ? 8.733 4.528 11.763 1.00 83.19 227 SER A C 1
ATOM 1743 O O . SER A 1 227 ? 9.821 4.799 12.265 1.00 83.19 227 SER A O 1
ATOM 1745 N N . LEU A 1 228 ? 7.763 3.890 12.418 1.00 86.06 228 LEU A N 1
ATOM 1746 C CA . LEU A 1 228 ? 7.878 3.454 13.814 1.00 86.06 228 LEU A CA 1
ATOM 1747 C C . LEU A 1 228 ? 8.212 1.967 13.909 1.00 86.06 228 LEU A C 1
ATOM 1749 O O . LEU A 1 228 ? 9.286 1.593 14.365 1.00 86.06 228 LEU A O 1
ATOM 1753 N N . GLU A 1 229 ? 7.294 1.123 13.452 1.00 87.69 229 GLU A N 1
ATOM 1754 C CA . GLU A 1 229 ? 7.410 -0.330 13.503 1.00 87.69 229 GLU A CA 1
ATOM 1755 C C . GLU A 1 229 ? 6.752 -0.933 12.257 1.00 87.69 229 GLU A C 1
ATOM 1757 O O . GLU A 1 229 ? 5.813 -0.359 11.702 1.00 87.69 229 GLU A O 1
ATOM 1762 N N . SER A 1 230 ? 7.257 -2.081 11.800 1.00 87.25 230 SER A N 1
ATOM 1763 C CA . SER A 1 230 ? 6.663 -2.828 10.691 1.00 87.25 230 SER A CA 1
ATOM 1764 C C . SER A 1 230 ? 5.667 -3.853 11.222 1.00 87.25 230 SER A C 1
ATOM 1766 O O . SER A 1 230 ? 6.019 -4.686 12.055 1.00 87.25 230 SER A O 1
ATOM 1768 N N . LEU A 1 231 ? 4.438 -3.819 10.705 1.00 89.19 231 LEU A N 1
ATOM 1769 C CA . LEU A 1 231 ? 3.407 -4.813 11.014 1.00 89.19 231 LEU A CA 1
ATOM 1770 C C . LEU A 1 231 ? 3.392 -5.985 10.018 1.00 89.19 231 LEU A C 1
ATOM 1772 O O . LEU A 1 231 ? 2.677 -6.950 10.249 1.00 89.19 231 LEU A O 1
ATOM 1776 N N . ILE A 1 232 ? 4.203 -5.937 8.950 1.00 83.06 232 ILE A N 1
ATOM 1777 C CA . ILE A 1 232 ? 4.137 -6.844 7.782 1.00 83.06 232 ILE A CA 1
ATOM 1778 C C . ILE A 1 232 ? 4.254 -8.332 8.151 1.00 83.06 232 ILE A C 1
ATOM 1780 O O . ILE A 1 232 ? 3.714 -9.179 7.452 1.00 83.06 232 ILE A O 1
ATOM 1784 N N . SER A 1 233 ? 4.966 -8.672 9.226 1.00 85.12 233 SER A N 1
ATOM 1785 C CA . SER A 1 233 ? 5.153 -10.065 9.652 1.00 85.12 233 SER A CA 1
ATOM 1786 C C . SER A 1 233 ? 4.048 -10.599 10.568 1.00 85.12 233 SER A C 1
ATOM 1788 O O . SER A 1 233 ? 4.149 -11.739 11.017 1.00 85.12 233 SER A O 1
ATOM 1790 N N . ARG A 1 234 ? 3.058 -9.779 10.937 1.00 87.94 234 ARG A N 1
ATOM 1791 C CA . ARG A 1 234 ? 1.945 -10.197 11.796 1.00 87.94 234 ARG A CA 1
ATOM 1792 C C . ARG A 1 234 ? 0.833 -10.766 10.918 1.00 87.94 234 ARG A C 1
ATOM 1794 O O . ARG A 1 234 ? 0.496 -10.159 9.916 1.00 87.94 234 ARG A O 1
ATOM 1801 N N . ASP A 1 235 ? 0.262 -11.896 11.313 1.00 89.38 235 ASP A N 1
ATOM 1802 C CA . ASP A 1 235 ? -0.870 -12.543 10.630 1.00 89.38 235 ASP A CA 1
ATOM 1803 C C . ASP A 1 235 ? -2.127 -12.446 11.514 1.00 89.38 235 ASP A C 1
ATOM 1805 O O . ASP A 1 235 ? -2.709 -13.450 11.912 1.00 89.38 235 ASP A O 1
ATOM 1809 N N . ASP A 1 236 ? -2.453 -11.223 11.953 1.00 90.94 236 ASP A N 1
ATOM 1810 C CA . ASP A 1 236 ? -3.572 -10.937 12.864 1.00 90.94 236 ASP A CA 1
ATOM 1811 C C . ASP A 1 236 ? -4.063 -9.483 12.715 1.00 90.94 236 ASP A C 1
ATOM 1813 O O . ASP A 1 236 ? -3.342 -8.609 12.213 1.00 90.94 236 ASP A O 1
ATOM 1817 N N . ILE A 1 237 ? -5.274 -9.202 13.200 1.00 93.50 237 ILE A N 1
ATOM 1818 C CA . ILE A 1 237 ? -5.815 -7.847 13.313 1.00 93.50 237 ILE A CA 1
ATOM 1819 C C . ILE A 1 237 ? -5.114 -7.142 14.473 1.00 93.50 237 ILE A C 1
ATOM 1821 O O . ILE A 1 237 ? -5.295 -7.474 15.643 1.00 93.50 237 ILE A O 1
ATOM 1825 N N . THR A 1 238 ? -4.324 -6.121 14.156 1.00 93.69 238 THR A N 1
ATOM 1826 C CA . THR A 1 238 ? -3.572 -5.362 15.154 1.00 93.69 238 THR A CA 1
ATOM 1827 C C . THR A 1 238 ? -4.234 -4.015 15.419 1.00 93.69 238 THR A C 1
ATOM 1829 O O . THR A 1 238 ? -4.444 -3.218 14.506 1.00 93.69 238 THR A O 1
ATOM 1832 N N . LEU A 1 239 ? -4.506 -3.730 16.691 1.00 94.25 239 LEU A N 1
ATOM 1833 C CA . LEU A 1 239 ? -4.933 -2.411 17.154 1.00 94.25 239 LEU A CA 1
ATOM 1834 C C . LEU A 1 239 ? -3.698 -1.587 17.530 1.00 94.25 239 LEU A C 1
ATOM 1836 O O . LEU A 1 239 ? -2.912 -1.999 18.382 1.00 94.25 239 LEU A O 1
ATOM 1840 N N . VAL A 1 240 ? -3.516 -0.442 16.879 1.00 93.44 240 VAL A N 1
ATOM 1841 C CA . VAL A 1 240 ? -2.437 0.516 17.157 1.00 93.44 240 VAL A CA 1
ATOM 1842 C C . VAL A 1 240 ? -3.019 1.914 17.176 1.00 93.44 240 VAL A C 1
ATOM 1844 O O . VAL A 1 240 ? -4.010 2.172 16.509 1.00 93.44 240 VAL A O 1
ATOM 1847 N N . GLU A 1 241 ? -2.379 2.850 17.869 1.00 92.38 241 GLU A N 1
ATOM 1848 C CA . GLU A 1 241 ? -2.910 4.203 18.058 1.00 92.38 241 GLU A CA 1
ATOM 1849 C C . GLU A 1 241 ? -3.570 4.795 16.791 1.00 92.38 241 GLU A C 1
ATOM 1851 O O . GLU A 1 241 ? -2.901 4.995 15.775 1.00 92.38 241 GLU A O 1
ATOM 1856 N N . GLY A 1 242 ? -4.879 5.058 16.838 1.00 91.44 242 GLY A N 1
ATOM 1857 C CA . GLY A 1 242 ? -5.656 5.644 15.738 1.00 91.44 242 GLY A CA 1
ATOM 1858 C C . GLY A 1 242 ? -6.086 4.697 14.604 1.00 91.44 242 GLY A C 1
ATOM 1859 O O . GLY A 1 242 ? -6.813 5.144 13.711 1.00 91.44 242 GLY A O 1
ATOM 1860 N N . VAL A 1 243 ? -5.655 3.428 14.588 1.00 93.88 243 VAL A N 1
ATOM 1861 C CA . VAL A 1 243 ? -5.858 2.507 13.456 1.00 93.88 243 VAL A CA 1
ATOM 1862 C C . VAL A 1 243 ? -6.121 1.054 13.885 1.00 93.88 243 VAL A C 1
ATOM 1864 O O . VAL A 1 243 ? -5.458 0.492 14.750 1.00 93.88 243 VAL A O 1
ATOM 1867 N N . ILE A 1 244 ? -7.058 0.407 13.195 1.00 95.62 244 ILE A N 1
ATOM 1868 C CA . ILE A 1 244 ? -7.248 -1.047 13.162 1.00 95.62 244 ILE A CA 1
ATOM 1869 C C . ILE A 1 244 ? -6.561 -1.555 11.895 1.00 95.62 244 ILE A C 1
ATOM 1871 O O . ILE A 1 244 ? -6.991 -1.206 10.801 1.00 95.62 244 ILE A O 1
ATOM 1875 N N . ALA A 1 245 ? -5.494 -2.334 12.014 1.00 94.56 245 ALA A N 1
ATOM 1876 C CA . ALA A 1 245 ? -4.778 -2.876 10.864 1.00 94.56 245 ALA A CA 1
ATOM 1877 C C . ALA A 1 245 ? -5.136 -4.352 10.671 1.00 94.56 245 ALA A C 1
ATOM 1879 O O . ALA A 1 245 ? -4.821 -5.171 11.533 1.00 94.56 245 ALA A O 1
ATOM 1880 N N . ASP A 1 246 ? -5.772 -4.692 9.549 1.00 93.62 246 ASP A N 1
ATOM 1881 C CA . ASP A 1 246 ? -5.946 -6.089 9.146 1.00 93.62 246 ASP A CA 1
ATOM 1882 C C . ASP A 1 246 ? -4.703 -6.521 8.369 1.00 93.62 246 ASP A C 1
ATOM 1884 O O . ASP A 1 246 ? -4.528 -6.175 7.199 1.00 93.62 246 ASP A O 1
ATOM 1888 N N . MET A 1 247 ? -3.814 -7.256 9.034 1.00 92.50 247 MET A N 1
ATOM 1889 C CA . MET A 1 247 ? -2.598 -7.752 8.394 1.00 92.50 247 MET A CA 1
ATOM 1890 C C . MET A 1 247 ? -2.817 -9.058 7.619 1.00 92.50 247 MET A C 1
ATOM 1892 O O . MET A 1 247 ? -1.919 -9.475 6.891 1.00 92.50 247 MET A O 1
ATOM 1896 N N . HIS A 1 248 ? -3.998 -9.674 7.740 1.00 88.19 248 HIS A N 1
ATOM 1897 C CA . HIS A 1 248 ? -4.359 -10.901 7.040 1.00 88.19 248 HIS A CA 1
ATOM 1898 C C . HIS A 1 248 ? -4.972 -10.601 5.666 1.00 88.19 248 HIS A C 1
ATOM 1900 O O . HIS A 1 248 ? -4.455 -11.038 4.638 1.00 88.19 248 HIS A O 1
ATOM 1906 N N . SER A 1 249 ? -6.052 -9.814 5.634 1.00 86.69 249 SER A N 1
ATOM 1907 C CA . SER A 1 249 ? -6.752 -9.441 4.390 1.00 86.69 249 SER A CA 1
ATOM 1908 C C . SER A 1 249 ? -6.213 -8.150 3.770 1.00 86.69 249 SER A C 1
ATOM 1910 O O . SER A 1 249 ? -6.447 -7.881 2.592 1.00 86.69 249 SER A O 1
ATOM 1912 N N . GLY A 1 250 ? -5.493 -7.346 4.556 1.00 88.44 250 GLY A N 1
ATOM 1913 C CA . GLY A 1 250 ? -5.026 -6.024 4.166 1.00 88.44 250 GLY A CA 1
ATOM 1914 C C . GLY A 1 250 ? -6.035 -4.908 4.453 1.00 88.44 250 GLY A C 1
ATOM 1915 O O . GLY A 1 250 ? -7.246 -5.104 4.570 1.00 88.44 250 GLY A O 1
ATOM 1916 N N . GLY A 1 251 ? -5.508 -3.688 4.525 1.00 92.31 251 GLY A N 1
ATOM 1917 C CA . GLY A 1 251 ? -6.285 -2.477 4.769 1.00 92.31 251 GLY A CA 1
ATOM 1918 C C . GLY A 1 251 ? -6.279 -2.023 6.225 1.00 92.31 251 GLY A C 1
ATOM 1919 O O . GLY A 1 251 ? -5.803 -2.706 7.134 1.00 92.31 251 GLY A O 1
ATOM 1920 N N . ILE A 1 252 ? -6.759 -0.799 6.418 1.00 95.12 252 ILE A N 1
ATOM 1921 C CA . ILE A 1 252 ? -6.740 -0.104 7.697 1.00 95.12 252 ILE A CA 1
ATOM 1922 C C . ILE A 1 252 ? -8.077 0.582 7.974 1.00 95.12 252 ILE A C 1
ATOM 1924 O O . ILE A 1 252 ? -8.645 1.245 7.108 1.00 95.12 252 ILE A O 1
ATOM 1928 N N . GLY A 1 253 ? -8.561 0.456 9.204 1.00 95.56 253 GLY A N 1
ATOM 1929 C CA . GLY A 1 253 ? -9.713 1.180 9.726 1.00 95.56 253 GLY A CA 1
ATOM 1930 C C . GLY A 1 253 ? -9.278 2.341 10.608 1.00 95.56 253 GLY A C 1
ATOM 1931 O O . GLY A 1 253 ? -8.487 2.143 11.527 1.00 95.56 253 GLY A O 1
ATOM 1932 N N . PHE A 1 254 ? -9.793 3.545 10.381 1.00 94.94 254 PHE A N 1
ATOM 1933 C CA . PHE A 1 254 ? -9.461 4.704 11.215 1.00 94.94 254 PHE A CA 1
ATOM 1934 C C . PHE A 1 254 ? -10.359 4.764 12.445 1.00 94.94 254 PHE A C 1
ATOM 1936 O O . PHE A 1 254 ? -11.574 4.928 12.326 1.00 94.94 254 PHE A O 1
ATOM 1943 N N . ARG A 1 255 ? -9.760 4.650 13.633 1.00 92.81 255 ARG A N 1
ATOM 1944 C CA . ARG A 1 255 ? -10.497 4.627 14.898 1.00 92.81 255 ARG A CA 1
ATOM 1945 C C . ARG A 1 255 ? -9.667 5.200 16.034 1.00 92.81 255 ARG A C 1
ATOM 1947 O O . ARG A 1 255 ? -8.608 4.673 16.361 1.00 92.81 255 ARG A O 1
ATOM 1954 N N . ASN A 1 256 ? -10.205 6.206 16.717 1.00 90.75 256 ASN A N 1
ATOM 1955 C CA . ASN A 1 256 ? -9.683 6.603 18.019 1.00 90.75 256 ASN A CA 1
ATOM 1956 C C . ASN A 1 256 ? -10.124 5.574 19.072 1.00 90.75 256 ASN A C 1
ATOM 1958 O O . ASN A 1 256 ? -11.322 5.386 19.297 1.00 90.75 256 ASN A O 1
ATOM 1962 N N . HIS A 1 257 ? -9.171 4.859 19.667 1.00 92.88 257 HIS A N 1
ATOM 1963 C CA . HIS A 1 257 ? -9.485 3.711 20.502 1.00 92.88 257 HIS A CA 1
ATOM 1964 C C . HIS A 1 257 ? -10.178 4.124 21.795 1.00 92.88 257 HIS A C 1
ATOM 1966 O O . HIS A 1 257 ? -9.622 4.821 22.641 1.00 92.88 257 HIS A O 1
ATOM 1972 N N . SER A 1 258 ? -11.405 3.646 21.962 1.00 92.00 258 SER A N 1
ATOM 1973 C CA . SER A 1 258 ? -12.167 3.817 23.190 1.00 92.00 258 SER A CA 1
ATOM 1974 C C . SER A 1 258 ? -12.740 2.488 23.666 1.00 92.00 258 SER A C 1
ATOM 1976 O O . SER A 1 258 ? -12.979 1.576 22.868 1.00 92.00 258 SER A O 1
ATOM 1978 N N . VAL A 1 259 ? -12.910 2.373 24.980 1.00 92.50 259 VAL A N 1
ATOM 1979 C CA . VAL A 1 259 ? -13.422 1.179 25.655 1.00 92.50 259 VAL A CA 1
ATOM 1980 C C . VAL A 1 259 ? -14.479 1.561 26.692 1.00 92.50 259 VAL A C 1
ATOM 1982 O O . VAL A 1 259 ? -14.367 2.626 27.313 1.00 92.50 259 VAL A O 1
ATOM 1985 N N . PRO A 1 260 ? -15.508 0.724 26.901 1.00 91.62 260 PRO A N 1
ATOM 1986 C CA . PRO A 1 260 ? -16.540 1.003 27.884 1.00 91.62 260 PRO A CA 1
ATOM 1987 C C . PRO A 1 260 ? -16.009 0.829 29.313 1.00 91.62 260 PRO A C 1
ATOM 1989 O O . PRO A 1 260 ? -15.247 -0.092 29.610 1.00 91.62 260 PRO A O 1
ATOM 1992 N N . SER A 1 261 ? -16.433 1.701 30.227 1.00 86.94 261 SER A N 1
ATOM 1993 C CA . SER A 1 261 ? -16.046 1.648 31.640 1.00 86.94 261 SER A CA 1
ATOM 1994 C C . SER A 1 261 ? -17.161 1.107 32.539 1.00 86.94 261 SER A C 1
ATOM 1996 O O . SER A 1 261 ? -18.348 1.195 32.232 1.00 86.94 261 SER A O 1
ATOM 1998 N N . GLY A 1 262 ? -16.779 0.513 33.676 1.00 83.75 262 GLY A N 1
ATOM 1999 C CA . GLY A 1 262 ? -17.732 0.031 34.684 1.00 83.75 262 GLY A CA 1
ATOM 2000 C C . GLY A 1 262 ? -18.424 -1.299 34.356 1.00 83.75 262 GLY A C 1
ATOM 2001 O O . GLY A 1 262 ? -19.478 -1.581 34.928 1.00 83.75 262 GLY A O 1
ATOM 2002 N N . ILE A 1 263 ? -17.846 -2.120 33.470 1.00 85.19 263 ILE A N 1
ATOM 2003 C CA . ILE A 1 263 ? -18.405 -3.420 33.070 1.00 85.19 263 ILE A CA 1
ATOM 2004 C C . ILE A 1 263 ? -17.470 -4.562 33.505 1.00 85.19 263 ILE A C 1
ATOM 2006 O O . ILE A 1 263 ? -16.542 -4.905 32.777 1.00 85.19 263 ILE A O 1
ATOM 2010 N N . PRO A 1 264 ? -17.696 -5.185 34.676 1.00 81.69 264 PRO A N 1
ATOM 2011 C CA . PRO A 1 264 ? -16.755 -6.152 35.251 1.00 81.69 264 PRO A CA 1
ATOM 2012 C C . PRO A 1 264 ? -16.632 -7.459 34.455 1.00 81.69 264 PRO A C 1
ATOM 2014 O O . PRO A 1 264 ? -15.607 -8.124 34.540 1.00 81.69 264 PRO A O 1
ATOM 2017 N N . PHE A 1 265 ? -17.660 -7.830 33.686 1.00 82.12 265 PHE A N 1
ATOM 2018 C CA . PHE A 1 265 ? -17.689 -9.070 32.898 1.00 82.12 265 PHE A CA 1
ATOM 2019 C C . PHE A 1 265 ? -17.326 -8.865 31.423 1.00 82.12 265 PHE A C 1
ATOM 2021 O O . PHE A 1 265 ? -17.414 -9.812 30.646 1.00 82.12 265 PHE A O 1
ATOM 2028 N N . GLY A 1 266 ? -16.924 -7.649 31.041 1.00 87.19 266 GLY A N 1
ATOM 2029 C CA . GLY A 1 266 ? -16.670 -7.314 29.647 1.00 87.19 266 GLY A CA 1
ATOM 2030 C C . GLY A 1 266 ? -17.919 -6.949 28.853 1.00 87.19 266 GLY A C 1
ATOM 2031 O O . GLY A 1 266 ? -19.037 -6.986 29.365 1.00 87.19 266 GLY A O 1
ATOM 2032 N N . ALA A 1 267 ? -17.714 -6.551 27.603 1.00 89.88 267 ALA A N 1
ATOM 2033 C CA . ALA A 1 267 ? -18.781 -6.112 26.714 1.00 89.88 267 ALA A CA 1
ATOM 2034 C C . ALA A 1 267 ? -18.477 -6.476 25.264 1.00 89.88 267 ALA A C 1
ATOM 2036 O O . ALA A 1 267 ? -17.313 -6.588 24.879 1.00 89.88 267 ALA A O 1
ATOM 2037 N N . GLU A 1 268 ? -19.545 -6.606 24.483 1.00 91.75 268 GLU A N 1
ATOM 2038 C CA . GLU A 1 268 ? -19.509 -6.686 23.027 1.00 91.75 268 GLU A CA 1
ATOM 2039 C C . GLU A 1 268 ? -20.311 -5.511 22.462 1.00 91.75 268 GLU A C 1
ATOM 2041 O O . GLU A 1 268 ? -21.367 -5.168 23.001 1.00 91.75 268 GLU A O 1
ATOM 2046 N N . TRP A 1 269 ? -19.805 -4.873 21.410 1.00 93.00 269 TRP A N 1
ATOM 2047 C CA . TRP A 1 269 ? -20.495 -3.787 20.711 1.00 93.00 269 TRP A CA 1
ATOM 2048 C C . TRP A 1 269 ? -20.031 -3.700 19.259 1.00 93.00 269 TRP A C 1
ATOM 2050 O O . TRP A 1 269 ? -19.053 -4.340 18.873 1.00 93.00 269 TRP A O 1
ATOM 2060 N N . GLU A 1 270 ? -20.731 -2.901 18.460 1.00 94.38 270 GLU A N 1
ATOM 2061 C CA . GLU A 1 270 ? -20.427 -2.701 17.045 1.00 94.38 270 GLU A CA 1
ATOM 2062 C C . GLU A 1 270 ? -20.212 -1.221 16.749 1.00 94.38 270 GLU A C 1
ATOM 2064 O O . GLU A 1 270 ? -20.883 -0.356 17.319 1.00 94.38 270 GLU A O 1
ATOM 2069 N N . GLU A 1 271 ? -19.268 -0.932 15.859 1.00 94.25 271 GLU A N 1
ATOM 2070 C CA . GLU A 1 271 ? -19.023 0.412 15.344 1.00 94.25 271 GLU A CA 1
ATOM 2071 C C . GLU A 1 271 ? -18.859 0.373 13.829 1.00 94.25 271 GLU A C 1
ATOM 2073 O O . GLU A 1 271 ? -18.263 -0.550 13.274 1.00 94.25 271 GLU A O 1
ATOM 2078 N N . ASP A 1 272 ? -19.330 1.422 13.164 1.00 95.25 272 ASP A N 1
ATOM 2079 C CA . ASP A 1 272 ? -19.056 1.635 11.750 1.00 95.25 272 ASP A CA 1
ATOM 2080 C C . ASP A 1 272 ? -17.748 2.405 11.597 1.00 95.25 272 ASP A C 1
ATOM 2082 O O . ASP A 1 272 ? -17.621 3.529 12.091 1.00 95.25 272 ASP A O 1
ATOM 2086 N N . ILE A 1 273 ? -16.784 1.816 10.902 1.00 95.44 273 ILE A N 1
ATOM 2087 C CA . ILE A 1 273 ? -15.428 2.341 10.769 1.00 95.44 273 ILE A CA 1
ATOM 2088 C C . ILE A 1 273 ? -15.147 2.666 9.303 1.00 95.44 273 ILE A C 1
ATOM 2090 O O . ILE A 1 273 ? -15.457 1.877 8.407 1.00 95.44 273 ILE A O 1
ATOM 2094 N N . LEU A 1 274 ? -14.534 3.831 9.059 1.00 95.19 274 LEU A N 1
ATOM 2095 C CA . LEU A 1 274 ? -13.970 4.149 7.748 1.00 95.19 274 LEU A CA 1
ATOM 2096 C C . LEU A 1 274 ? -12.794 3.209 7.492 1.00 95.19 274 LEU A C 1
ATOM 2098 O O . LEU A 1 274 ? -11.788 3.271 8.202 1.00 95.19 274 LEU A O 1
ATOM 2102 N N . TRP A 1 275 ? -12.921 2.389 6.460 1.00 95.38 275 TRP A N 1
ATOM 2103 C CA . TRP A 1 275 ? -11.916 1.436 6.030 1.00 95.38 275 TRP A CA 1
ATOM 2104 C C . TRP A 1 275 ? -11.259 1.902 4.738 1.00 95.38 275 TRP A C 1
ATOM 2106 O O . TRP A 1 275 ? -11.941 2.346 3.815 1.00 95.38 275 TRP A O 1
ATOM 2116 N N . VAL A 1 276 ? -9.937 1.789 4.663 1.00 94.00 276 VAL A N 1
ATOM 2117 C CA . VAL A 1 276 ? -9.155 2.063 3.459 1.00 94.00 276 VAL A CA 1
ATOM 2118 C C . VAL A 1 276 ? -8.296 0.851 3.152 1.00 94.00 276 VAL A C 1
ATOM 2120 O O . VAL A 1 276 ? -7.491 0.422 3.975 1.00 94.00 276 VAL A O 1
ATOM 2123 N N . GLU A 1 277 ? -8.455 0.305 1.954 1.00 92.12 277 GLU A N 1
ATOM 2124 C CA . GLU A 1 277 ? -7.717 -0.861 1.482 1.00 92.12 277 GLU A CA 1
ATOM 2125 C C . GLU A 1 277 ? -7.029 -0.555 0.142 1.00 92.12 277 GLU A C 1
ATOM 2127 O O . GLU A 1 277 ? -7.602 0.136 -0.709 1.00 92.12 277 GLU A O 1
ATOM 2132 N N . PRO A 1 278 ? -5.775 -1.002 -0.047 1.00 89.38 278 PRO A N 1
ATOM 2133 C CA . PRO A 1 278 ? -5.090 -0.847 -1.319 1.00 89.38 278 PRO A CA 1
ATOM 2134 C C . PRO A 1 278 ? -5.673 -1.818 -2.352 1.00 89.38 278 PRO A C 1
ATOM 2136 O O . PRO A 1 278 ? -5.824 -3.008 -2.088 1.00 89.38 278 PRO A O 1
ATOM 2139 N N . GLU A 1 279 ? -5.942 -1.322 -3.554 1.00 90.62 279 GLU A N 1
ATOM 2140 C CA . GLU A 1 279 ? -6.314 -2.127 -4.715 1.00 90.62 279 GLU A CA 1
ATOM 2141 C C . GLU A 1 279 ? -5.152 -2.089 -5.708 1.00 90.62 279 GLU A C 1
ATOM 2143 O O . GLU A 1 279 ? -4.991 -1.132 -6.466 1.00 90.62 279 GLU A O 1
ATOM 2148 N N . ILE A 1 280 ? -4.289 -3.105 -5.655 1.00 91.69 280 ILE A N 1
ATOM 2149 C CA . ILE A 1 280 ? -3.052 -3.160 -6.441 1.00 91.69 280 ILE A CA 1
ATOM 2150 C C . ILE A 1 280 ? -3.117 -4.342 -7.399 1.00 91.69 280 ILE A C 1
ATOM 2152 O O . ILE A 1 280 ? -3.385 -5.469 -6.987 1.00 91.69 280 ILE A O 1
ATOM 2156 N N . SER A 1 281 ? -2.799 -4.090 -8.667 1.00 95.25 281 SER A N 1
ATOM 2157 C CA . SER A 1 281 ? -2.515 -5.135 -9.645 1.00 95.25 281 SER A CA 1
ATOM 2158 C C . SER A 1 281 ? -1.088 -4.994 -10.163 1.00 95.25 281 SER A C 1
ATOM 2160 O O . SER A 1 281 ? -0.634 -3.899 -10.497 1.00 95.25 281 SER A O 1
ATOM 2162 N N . CYS A 1 282 ? -0.379 -6.120 -10.223 1.00 96.50 282 CYS A N 1
ATOM 2163 C CA . CYS A 1 282 ? 0.991 -6.219 -10.699 1.00 96.50 282 CYS A CA 1
ATOM 2164 C C . CYS A 1 282 ? 1.078 -7.249 -11.819 1.00 96.50 282 CYS A C 1
ATOM 2166 O O . CYS A 1 282 ? 0.654 -8.393 -11.664 1.00 96.50 282 CYS A O 1
ATOM 2168 N N . VAL A 1 283 ? 1.699 -6.856 -12.926 1.00 96.69 283 VAL A N 1
ATOM 2169 C CA . VAL A 1 283 ? 1.899 -7.700 -14.101 1.00 96.69 283 VAL A CA 1
ATOM 2170 C C . VAL A 1 283 ? 3.382 -7.996 -14.229 1.00 96.69 283 VAL A C 1
ATOM 2172 O O . VAL A 1 283 ? 4.212 -7.084 -14.225 1.00 96.69 283 VAL A O 1
ATOM 2175 N N . ASN A 1 284 ? 3.723 -9.282 -14.306 1.00 96.56 284 ASN A N 1
ATOM 2176 C CA . ASN A 1 284 ? 5.099 -9.705 -14.535 1.00 96.56 284 ASN A CA 1
ATOM 2177 C C . ASN A 1 284 ? 5.522 -9.255 -15.935 1.00 96.56 284 ASN A C 1
ATOM 2179 O O . ASN A 1 284 ? 4.847 -9.556 -16.920 1.00 96.56 284 ASN A O 1
ATOM 2183 N N . THR A 1 285 ? 6.641 -8.544 -16.029 1.00 95.94 285 THR A N 1
ATOM 2184 C CA . THR A 1 285 ? 7.177 -8.124 -17.325 1.00 95.94 285 THR A CA 1
ATOM 2185 C C . THR A 1 285 ? 7.827 -9.286 -18.074 1.00 95.94 285 THR A C 1
ATOM 2187 O O . THR A 1 285 ? 8.164 -9.138 -19.242 1.00 95.94 285 THR A O 1
ATOM 2190 N N . ASN A 1 286 ? 8.021 -10.444 -17.433 1.00 96.50 286 ASN A N 1
ATOM 2191 C CA . ASN A 1 286 ? 8.830 -11.560 -17.926 1.00 96.50 286 ASN A CA 1
ATOM 2192 C C . ASN A 1 286 ? 10.259 -11.124 -18.295 1.00 96.50 286 ASN A C 1
ATOM 2194 O O . ASN A 1 286 ? 10.919 -11.735 -19.135 1.00 96.50 286 ASN A O 1
ATOM 2198 N N . LEU A 1 287 ? 10.732 -10.046 -17.669 1.00 96.12 287 LEU A N 1
ATOM 2199 C CA . LEU A 1 287 ? 12.115 -9.610 -17.670 1.00 96.12 287 LEU A CA 1
ATOM 2200 C C . LEU A 1 287 ? 12.629 -9.713 -16.237 1.00 96.12 287 LEU A C 1
ATOM 2202 O O . LEU A 1 287 ? 11.945 -9.328 -15.285 1.00 96.12 287 LEU A O 1
ATOM 2206 N N . THR A 1 288 ? 13.841 -10.228 -16.069 1.00 96.12 288 THR A N 1
ATOM 2207 C CA . THR A 1 288 ? 14.444 -10.377 -14.741 1.00 96.12 288 THR A CA 1
ATOM 2208 C C . THR A 1 288 ? 15.859 -9.833 -14.719 1.00 96.12 288 THR A C 1
ATOM 2210 O O . THR A 1 288 ? 16.550 -9.829 -15.734 1.00 96.12 288 THR A O 1
ATOM 2213 N N . TYR A 1 289 ? 16.310 -9.368 -13.558 1.00 94.88 289 TYR A N 1
ATOM 2214 C CA . TYR A 1 289 ? 17.731 -9.114 -13.359 1.00 94.88 289 TYR A CA 1
ATOM 2215 C C . TYR A 1 289 ? 18.438 -10.382 -12.934 1.00 94.88 289 TYR A C 1
ATOM 2217 O O . TYR A 1 289 ? 18.028 -11.000 -11.957 1.00 94.88 289 TYR A O 1
ATOM 2225 N N . GLU A 1 290 ? 19.543 -10.707 -13.594 1.00 95.00 290 GLU A N 1
ATOM 2226 C CA . GLU A 1 290 ? 20.555 -11.607 -13.059 1.00 95.00 290 GLU A CA 1
ATOM 2227 C C . GLU A 1 290 ? 21.709 -10.774 -12.490 1.00 95.00 290 GLU A C 1
ATOM 2229 O O . GLU A 1 290 ? 22.358 -9.990 -13.182 1.00 95.00 290 GLU A O 1
ATOM 2234 N N . LEU A 1 291 ? 21.927 -10.917 -11.188 1.00 92.75 291 LEU A N 1
ATOM 2235 C CA . LEU A 1 291 ? 22.880 -10.165 -10.387 1.00 92.75 291 LEU A CA 1
ATOM 2236 C C . LEU A 1 291 ? 24.003 -11.099 -9.956 1.00 92.75 291 LEU A C 1
ATOM 2238 O O . LEU A 1 291 ? 23.743 -12.199 -9.472 1.00 92.75 291 LEU A O 1
ATOM 2242 N N . THR A 1 292 ? 25.250 -10.649 -10.073 1.00 92.25 292 THR A N 1
ATOM 2243 C CA . THR A 1 292 ? 26.406 -11.352 -9.497 1.00 92.25 292 THR A CA 1
ATOM 2244 C C . THR A 1 292 ? 27.002 -10.518 -8.378 1.00 92.25 292 THR A C 1
ATOM 2246 O O . THR A 1 292 ? 27.296 -9.338 -8.576 1.00 92.25 292 THR A O 1
ATOM 2249 N N . LEU A 1 293 ? 27.206 -11.112 -7.204 1.00 90.19 293 LEU A N 1
ATOM 2250 C CA . LEU A 1 293 ? 27.789 -10.409 -6.062 1.00 90.19 293 LEU A CA 1
ATOM 2251 C C . LEU A 1 293 ? 29.309 -10.253 -6.205 1.00 90.19 293 LEU A C 1
ATOM 2253 O O . LEU A 1 293 ? 30.008 -11.142 -6.692 1.00 90.19 293 LEU A O 1
ATOM 2257 N N . ALA A 1 294 ? 29.832 -9.108 -5.785 1.00 84.19 294 ALA A N 1
ATOM 2258 C CA . ALA A 1 294 ? 31.258 -8.830 -5.704 1.00 84.19 294 ALA A CA 1
ATOM 2259 C C . ALA A 1 294 ? 31.845 -9.321 -4.373 1.00 84.19 294 ALA A C 1
ATOM 2261 O O . ALA A 1 294 ? 31.134 -9.597 -3.408 1.00 84.19 294 ALA A O 1
ATOM 2262 N N . ASP A 1 295 ? 33.172 -9.393 -4.330 1.00 78.69 295 ASP A N 1
ATOM 2263 C CA . ASP A 1 295 ? 33.933 -9.621 -3.103 1.00 78.69 295 ASP A CA 1
ATOM 2264 C C . ASP A 1 295 ? 33.904 -8.356 -2.224 1.00 78.69 295 ASP A C 1
ATOM 2266 O O . ASP A 1 295 ? 34.111 -7.244 -2.722 1.00 78.69 295 ASP A O 1
ATOM 2270 N N . THR A 1 296 ? 33.664 -8.503 -0.919 1.00 66.56 296 THR A N 1
ATOM 2271 C CA . THR A 1 296 ? 33.675 -7.403 0.060 1.00 66.56 296 THR A CA 1
ATOM 2272 C C . THR A 1 296 ? 35.109 -7.019 0.417 1.00 66.56 296 THR A C 1
ATOM 2274 O O . THR A 1 296 ? 35.545 -7.124 1.565 1.00 66.56 296 THR A O 1
ATOM 2277 N N . ARG A 1 297 ? 35.883 -6.559 -0.565 1.00 56.00 297 ARG A N 1
ATOM 2278 C CA . ARG A 1 297 ? 37.180 -5.934 -0.296 1.00 56.00 297 ARG A CA 1
ATOM 2279 C C . ARG A 1 297 ? 36.908 -4.496 0.127 1.00 56.00 297 ARG A C 1
ATOM 2281 O O . ARG A 1 297 ? 36.717 -3.647 -0.734 1.00 56.00 297 ARG A O 1
ATOM 2288 N N . ASN A 1 298 ? 36.874 -4.260 1.443 1.00 51.28 298 ASN A N 1
ATOM 2289 C CA . ASN A 1 298 ? 36.736 -2.966 2.145 1.00 51.28 298 ASN A CA 1
ATOM 2290 C C . ASN A 1 298 ? 35.362 -2.694 2.791 1.00 51.28 298 ASN A C 1
ATOM 2292 O O . ASN A 1 298 ? 34.663 -1.756 2.419 1.00 51.28 298 ASN A O 1
ATOM 2296 N N . GLY A 1 299 ? 35.013 -3.472 3.822 1.00 50.47 299 GLY A N 1
ATOM 2297 C CA . GLY A 1 299 ? 34.222 -2.979 4.965 1.00 50.47 299 GLY A CA 1
ATOM 2298 C C . GLY A 1 299 ? 32.774 -2.536 4.717 1.00 50.47 299 GLY A C 1
ATOM 2299 O O . GLY A 1 299 ? 32.182 -1.920 5.599 1.00 50.47 299 GLY A O 1
ATOM 2300 N N . THR A 1 300 ? 32.185 -2.825 3.559 1.00 54.50 300 THR A N 1
ATOM 2301 C CA . THR A 1 300 ? 30.756 -2.593 3.316 1.00 54.50 300 THR A CA 1
ATOM 2302 C C . THR A 1 300 ? 29.926 -3.713 3.947 1.00 54.50 300 THR A C 1
ATOM 2304 O O . THR A 1 300 ? 30.252 -4.889 3.817 1.00 54.50 300 THR A O 1
ATOM 2307 N N . PHE A 1 301 ? 28.842 -3.350 4.645 1.00 54.81 301 PHE A N 1
ATOM 2308 C CA . PHE A 1 301 ? 27.969 -4.287 5.374 1.00 54.81 301 PHE A CA 1
ATOM 2309 C C . PHE A 1 301 ? 27.194 -5.269 4.466 1.00 54.81 301 PHE A C 1
ATOM 2311 O O . PHE A 1 301 ? 26.585 -6.210 4.968 1.00 54.81 301 PHE A O 1
ATOM 2318 N N . SER A 1 302 ? 27.221 -5.081 3.141 1.00 60.47 302 SER A N 1
ATOM 2319 C CA . SER A 1 302 ? 26.638 -5.991 2.149 1.00 60.47 302 SER A CA 1
ATOM 2320 C C . SER A 1 302 ? 27.570 -6.101 0.935 1.00 60.47 302 SER A C 1
ATOM 2322 O O . SER A 1 302 ? 28.091 -5.067 0.508 1.00 60.47 302 SER A O 1
ATOM 2324 N N . PRO A 1 303 ? 27.769 -7.303 0.351 1.00 63.50 303 PRO A N 1
ATOM 2325 C CA . PRO A 1 303 ? 28.541 -7.458 -0.879 1.00 63.50 303 PRO A CA 1
ATOM 2326 C C . PRO A 1 303 ? 27.948 -6.579 -1.987 1.00 63.50 303 PRO A C 1
ATOM 2328 O O . PRO A 1 303 ? 26.748 -6.693 -2.264 1.00 63.50 303 PRO A O 1
ATOM 2331 N N . PRO A 1 304 ? 28.746 -5.686 -2.605 1.00 78.38 304 PRO A N 1
ATOM 2332 C CA . PRO A 1 304 ? 28.254 -4.870 -3.702 1.00 78.38 304 PRO A CA 1
ATOM 2333 C C . PRO A 1 304 ? 27.921 -5.757 -4.903 1.00 78.38 304 PRO A C 1
ATOM 2335 O O . PRO A 1 304 ? 28.434 -6.866 -5.041 1.00 78.38 304 PRO A O 1
ATOM 2338 N N . ILE A 1 305 ? 27.061 -5.282 -5.795 1.00 84.69 305 ILE A N 1
ATOM 2339 C CA . ILE A 1 305 ? 26.735 -6.006 -7.026 1.00 84.69 305 ILE A CA 1
ATOM 2340 C C . ILE A 1 305 ? 27.875 -5.775 -8.028 1.00 84.69 305 ILE A C 1
ATOM 2342 O O . ILE A 1 305 ? 28.196 -4.637 -8.363 1.00 84.69 305 ILE A O 1
ATOM 2346 N N . ARG A 1 306 ? 28.508 -6.859 -8.491 1.00 86.69 306 ARG A N 1
ATOM 2347 C CA . ARG A 1 306 ? 29.611 -6.844 -9.467 1.00 86.69 306 ARG A CA 1
ATOM 2348 C C . ARG A 1 306 ? 29.113 -6.576 -10.880 1.00 86.69 306 ARG A C 1
ATOM 2350 O O . ARG A 1 306 ? 29.736 -5.821 -11.619 1.00 86.69 306 ARG A O 1
ATOM 2357 N N . SER A 1 307 ? 28.044 -7.260 -11.264 1.00 88.56 307 SER A N 1
ATOM 2358 C CA . SER A 1 307 ? 27.456 -7.180 -12.596 1.00 88.56 307 SER A CA 1
ATOM 2359 C C . SER A 1 307 ? 25.958 -7.425 -12.528 1.00 88.56 307 SER A C 1
ATOM 2361 O O . SER A 1 307 ? 25.469 -8.137 -11.646 1.00 88.56 307 SER A O 1
ATOM 2363 N N . ILE A 1 308 ? 25.259 -6.819 -13.479 1.00 91.88 308 ILE A N 1
ATOM 2364 C CA . ILE A 1 308 ? 23.821 -6.920 -13.665 1.00 91.88 308 ILE A CA 1
ATOM 2365 C C . ILE A 1 308 ? 23.538 -7.138 -15.148 1.00 91.88 308 ILE A C 1
ATOM 2367 O O . ILE A 1 308 ? 24.053 -6.421 -16.007 1.00 91.88 308 ILE A O 1
ATOM 2371 N N . GLU A 1 309 ? 22.718 -8.138 -15.429 1.00 93.94 309 GLU A N 1
ATOM 2372 C CA . GLU A 1 309 ? 22.228 -8.451 -16.763 1.00 93.94 309 GLU A CA 1
ATOM 2373 C C . GLU A 1 309 ? 20.707 -8.531 -16.724 1.00 93.94 309 GLU A C 1
ATOM 2375 O O . GLU A 1 309 ? 20.115 -8.947 -15.728 1.00 93.94 309 GLU A O 1
ATOM 2380 N N . LEU A 1 310 ? 20.073 -8.130 -17.816 1.00 95.25 310 LEU A N 1
ATOM 2381 C CA . LEU A 1 310 ? 18.656 -8.333 -18.040 1.00 95.25 310 LEU A CA 1
ATOM 2382 C C . LEU A 1 310 ? 18.457 -9.665 -18.763 1.00 95.25 310 LEU A C 1
ATOM 2384 O O . LEU A 1 310 ? 19.022 -9.879 -19.833 1.00 95.25 310 LEU A O 1
ATOM 2388 N N . VAL A 1 311 ? 17.643 -10.546 -18.201 1.00 95.81 311 VAL A N 1
ATOM 2389 C CA . VAL A 1 311 ? 17.306 -11.845 -18.782 1.00 95.81 311 VAL A CA 1
ATOM 2390 C C . VAL A 1 311 ? 15.884 -11.789 -19.323 1.00 95.81 311 VAL A C 1
ATOM 2392 O O . VAL A 1 311 ? 14.950 -11.446 -18.595 1.00 95.81 311 VAL A O 1
ATOM 2395 N N . ASP A 1 312 ? 15.727 -12.130 -20.600 1.00 96.31 312 ASP A N 1
ATOM 2396 C CA . ASP A 1 312 ? 14.420 -12.251 -21.243 1.00 96.31 312 ASP A CA 1
ATOM 2397 C C . ASP A 1 312 ? 13.786 -13.611 -20.930 1.00 96.31 312 ASP A C 1
ATOM 2399 O O . ASP A 1 312 ? 14.180 -14.622 -21.499 1.00 96.31 312 ASP A O 1
ATOM 2403 N N . GLU A 1 313 ? 12.780 -13.656 -20.061 1.00 94.94 313 GLU A N 1
ATOM 2404 C CA . GLU A 1 313 ? 11.979 -14.858 -19.780 1.00 94.94 313 GLU A CA 1
ATOM 2405 C C . GLU A 1 313 ? 10.666 -14.884 -20.590 1.00 94.94 313 GLU A C 1
ATOM 2407 O O . GLU A 1 313 ? 9.727 -15.606 -20.257 1.00 94.94 313 GLU A O 1
ATOM 2412 N N . GLY A 1 314 ? 10.581 -14.097 -21.666 1.00 92.81 314 GLY A N 1
ATOM 2413 C CA . GLY A 1 314 ? 9.375 -13.923 -22.478 1.00 92.81 314 GLY A CA 1
ATOM 2414 C C . GLY A 1 314 ? 8.914 -12.470 -22.584 1.00 92.81 314 GLY A C 1
ATOM 2415 O O . GLY A 1 314 ? 7.926 -12.200 -23.263 1.00 92.81 314 GLY A O 1
ATOM 2416 N N . GLY A 1 315 ? 9.594 -11.533 -21.926 1.00 92.81 315 GLY A N 1
ATOM 2417 C CA . GLY A 1 315 ? 9.273 -10.113 -21.975 1.00 92.81 315 GLY A CA 1
ATOM 2418 C C . GLY A 1 315 ? 9.534 -9.476 -23.337 1.00 92.81 315 GLY A C 1
ATOM 2419 O O . GLY A 1 315 ? 8.780 -8.590 -23.738 1.00 92.81 315 GLY A O 1
ATOM 2420 N N . PHE A 1 316 ? 10.542 -9.956 -24.072 1.00 93.44 316 PHE A N 1
ATOM 2421 C CA . PHE A 1 316 ? 10.801 -9.562 -25.460 1.00 93.44 316 PHE A CA 1
ATOM 2422 C C . PHE A 1 316 ? 10.352 -10.640 -26.447 1.00 93.44 316 PHE A C 1
ATOM 2424 O O . PHE A 1 316 ? 9.612 -10.341 -27.381 1.00 93.44 316 PHE A O 1
ATOM 2431 N N . SER A 1 317 ? 10.768 -11.887 -26.223 1.00 91.19 317 SER A N 1
ATOM 2432 C CA . SER A 1 317 ? 10.524 -13.023 -27.127 1.00 91.19 317 SER A CA 1
ATOM 2433 C C . SER A 1 317 ? 9.052 -13.406 -27.293 1.00 91.19 317 SER A C 1
ATOM 2435 O O . SER A 1 317 ? 8.656 -13.810 -28.383 1.00 91.19 317 SER A O 1
ATOM 2437 N N . ASN A 1 318 ? 8.230 -13.251 -26.248 1.00 89.81 318 ASN A N 1
ATOM 2438 C CA . ASN A 1 318 ? 6.787 -13.523 -26.290 1.00 89.81 318 ASN A CA 1
ATOM 2439 C C . ASN A 1 318 ? 5.947 -12.237 -26.235 1.00 89.81 318 ASN A C 1
ATOM 2441 O O . ASN A 1 318 ? 4.751 -12.284 -25.931 1.00 89.81 318 ASN A O 1
ATOM 2445 N N . LEU A 1 319 ? 6.554 -11.075 -26.504 1.00 88.25 319 LEU A N 1
ATOM 2446 C CA . LEU A 1 319 ? 5.830 -9.811 -26.507 1.00 88.25 319 LEU A CA 1
ATOM 2447 C C . LEU A 1 319 ? 4.737 -9.854 -27.579 1.00 88.25 319 LEU A C 1
ATOM 2449 O O . LEU A 1 319 ? 4.998 -10.180 -28.732 1.00 88.25 319 LEU A O 1
ATOM 2453 N N . ARG A 1 320 ? 3.497 -9.512 -27.221 1.00 81.88 320 ARG A N 1
ATOM 2454 C CA . ARG A 1 320 ? 2.369 -9.531 -28.164 1.00 81.88 320 ARG A CA 1
ATOM 2455 C C . ARG A 1 320 ? 2.649 -8.629 -29.373 1.00 81.88 320 ARG A C 1
ATOM 2457 O O . ARG A 1 320 ? 2.906 -7.441 -29.200 1.00 81.88 320 ARG A O 1
ATOM 2464 N N . HIS A 1 321 ? 2.514 -9.182 -30.579 1.00 81.12 321 HIS A N 1
ATOM 2465 C CA . HIS A 1 321 ? 2.688 -8.454 -31.840 1.00 81.12 321 HIS A CA 1
ATOM 2466 C C . HIS A 1 321 ? 1.459 -7.594 -32.186 1.00 81.12 321 HIS A C 1
ATOM 2468 O O . HIS A 1 321 ? 0.324 -7.915 -31.815 1.00 81.12 321 HIS A O 1
ATOM 2474 N N . GLY A 1 322 ? 1.671 -6.543 -32.980 1.00 72.44 322 GLY A N 1
ATOM 2475 C CA . GLY A 1 322 ? 0.625 -5.642 -33.464 1.00 72.44 322 GLY A CA 1
ATOM 2476 C C . GLY A 1 322 ? 0.461 -4.368 -32.634 1.00 72.44 322 GLY A C 1
ATOM 2477 O O . GLY A 1 322 ? 1.222 -4.089 -31.715 1.00 72.44 322 GLY A O 1
ATOM 2478 N N . ASN A 1 323 ? -0.553 -3.569 -32.982 1.00 70.12 323 ASN A N 1
ATOM 2479 C CA . ASN A 1 323 ? -0.855 -2.329 -32.266 1.00 70.12 323 ASN A CA 1
ATOM 2480 C C . ASN A 1 323 ? -1.280 -2.647 -30.815 1.00 70.12 323 ASN A C 1
ATOM 2482 O O . ASN A 1 323 ? -2.299 -3.327 -30.641 1.00 70.12 323 ASN A O 1
ATOM 2486 N N . PRO A 1 324 ? -0.578 -2.122 -29.792 1.00 66.06 324 PRO A N 1
ATOM 2487 C CA . PRO A 1 324 ? -0.878 -2.412 -28.389 1.00 66.06 324 PRO A CA 1
ATOM 2488 C C . PRO A 1 324 ? -2.269 -1.948 -27.966 1.00 66.06 324 PRO A C 1
ATOM 2490 O O . PRO A 1 324 ? -2.907 -2.565 -27.123 1.00 66.06 324 PRO A O 1
ATOM 2493 N N . TYR A 1 325 ? -2.787 -0.891 -28.587 1.00 68.19 325 TYR A N 1
ATOM 2494 C CA . TYR A 1 325 ? -4.099 -0.337 -28.266 1.00 68.19 325 TYR A CA 1
ATOM 2495 C C . TYR A 1 325 ? -5.241 -1.094 -28.951 1.00 68.19 325 TYR A C 1
ATOM 2497 O O . TYR A 1 325 ? -6.411 -0.886 -28.632 1.00 68.19 325 TYR A O 1
ATOM 2505 N N . LYS A 1 326 ? -4.935 -2.002 -29.887 1.00 68.06 326 LYS A N 1
ATOM 2506 C CA . LYS A 1 326 ? -5.953 -2.792 -30.579 1.00 68.06 326 LYS A CA 1
ATOM 2507 C C . LYS A 1 326 ? -6.466 -3.902 -29.656 1.00 68.06 326 LYS A C 1
ATOM 2509 O O . LYS A 1 326 ? -5.828 -4.942 -29.483 1.00 68.06 326 LYS A O 1
ATOM 2514 N N . GLY A 1 327 ? -7.655 -3.684 -29.100 1.00 69.50 327 GLY A N 1
ATOM 2515 C CA . GLY A 1 327 ? -8.348 -4.628 -28.216 1.00 69.50 327 GLY A CA 1
ATOM 2516 C C . GLY A 1 327 ? -8.240 -4.303 -26.726 1.00 69.50 327 GLY A C 1
ATOM 2517 O O . GLY A 1 327 ? -8.857 -5.003 -25.931 1.00 69.50 327 GLY A O 1
ATOM 2518 N N . TRP A 1 328 ? -7.514 -3.246 -26.346 1.00 76.62 328 TRP A N 1
ATOM 2519 C CA . TRP A 1 328 ? -7.576 -2.710 -24.988 1.00 76.62 328 TRP A CA 1
ATOM 2520 C C . TRP A 1 328 ? -8.576 -1.561 -24.900 1.00 76.62 328 TRP A C 1
ATOM 2522 O O . TRP A 1 328 ? -8.577 -0.695 -25.781 1.00 76.62 328 TRP A O 1
ATOM 2532 N N . PRO A 1 329 ? -9.414 -1.519 -23.848 1.00 79.25 329 PRO A N 1
ATOM 2533 C CA . PRO A 1 329 ? -10.208 -0.340 -23.554 1.00 79.25 329 PRO A CA 1
ATOM 2534 C C . PRO A 1 329 ? -9.307 0.887 -23.404 1.00 79.25 329 PRO A C 1
ATOM 2536 O O . PRO A 1 329 ? -8.160 0.805 -22.950 1.00 79.25 329 PRO A O 1
ATOM 2539 N N . ASN A 1 330 ? -9.834 2.055 -23.764 1.00 75.19 330 ASN A N 1
ATOM 2540 C CA . ASN A 1 330 ? -9.160 3.292 -23.407 1.00 75.19 330 ASN A CA 1
ATOM 2541 C C . ASN A 1 330 ? -9.150 3.425 -21.887 1.00 75.19 330 ASN A C 1
ATOM 2543 O O . ASN A 1 330 ? -10.176 3.233 -21.238 1.00 75.19 330 ASN A O 1
ATOM 2547 N N . ILE A 1 331 ? -7.994 3.796 -21.337 1.00 75.50 331 ILE A N 1
ATOM 2548 C CA . ILE A 1 331 ? -7.915 4.228 -19.947 1.00 75.50 331 ILE A CA 1
ATOM 2549 C C . ILE A 1 331 ? -8.774 5.487 -19.855 1.00 75.50 331 ILE A C 1
ATOM 2551 O O . ILE A 1 331 ? -8.486 6.504 -20.493 1.00 75.50 331 ILE A O 1
ATOM 2555 N N . THR A 1 332 ? -9.871 5.371 -19.117 1.00 67.25 332 THR A N 1
ATOM 2556 C CA . THR A 1 332 ? -10.760 6.484 -18.814 1.00 67.25 332 THR A CA 1
ATOM 2557 C C . THR A 1 332 ? -10.603 6.852 -17.354 1.00 67.25 332 THR A C 1
ATOM 2559 O O . THR A 1 332 ? -10.108 6.074 -16.543 1.00 67.25 332 THR A O 1
ATOM 2562 N N . TYR A 1 333 ? -11.048 8.053 -17.021 1.00 64.94 333 TYR A N 1
ATOM 2563 C CA . TYR A 1 333 ? -11.062 8.501 -15.642 1.00 64.94 333 TYR A CA 1
ATOM 2564 C C . TYR A 1 333 ? -12.219 7.859 -14.876 1.00 64.94 333 TYR A C 1
ATOM 2566 O O . TYR A 1 333 ? -12.081 7.601 -13.699 1.00 64.94 333 TYR A O 1
ATOM 2574 N N . ALA A 1 334 ? -13.310 7.463 -15.536 1.00 65.06 334 ALA A N 1
ATOM 2575 C CA . ALA A 1 334 ? -14.484 6.895 -14.870 1.00 65.06 334 ALA A CA 1
ATOM 2576 C C . ALA A 1 334 ? -14.225 5.612 -14.045 1.00 65.06 334 ALA A C 1
ATOM 2578 O O . ALA A 1 334 ? -15.065 5.262 -13.220 1.00 65.06 334 ALA A O 1
ATOM 2579 N N . SER A 1 335 ? -13.100 4.918 -14.255 1.00 75.69 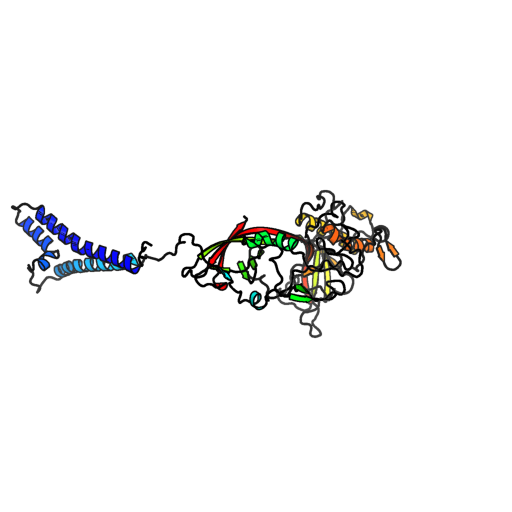335 SER A N 1
ATOM 2580 C CA . SER A 1 335 ? -12.709 3.734 -13.486 1.00 75.69 335 SER A CA 1
ATOM 2581 C C . SER A 1 335 ? -11.194 3.721 -13.215 1.00 75.69 335 SER A C 1
ATOM 2583 O O . SER A 1 335 ? -10.412 3.920 -14.153 1.00 75.69 335 SER A O 1
ATOM 2585 N N . PRO A 1 336 ? -10.752 3.462 -11.967 1.00 80.06 336 PRO A N 1
ATOM 2586 C CA . PRO A 1 336 ? -9.340 3.263 -11.650 1.00 80.06 336 PRO A CA 1
ATOM 2587 C C . PRO A 1 336 ? -8.690 2.103 -12.415 1.00 80.06 336 PRO A C 1
ATOM 2589 O O . PRO A 1 336 ? -7.548 2.262 -12.821 1.00 80.06 336 PRO A O 1
ATOM 2592 N N . ASP A 1 337 ? -9.400 0.988 -12.639 1.00 87.56 337 ASP A N 1
ATOM 2593 C CA . ASP A 1 337 ? -8.944 -0.249 -13.319 1.00 87.56 337 ASP A CA 1
ATOM 2594 C C . ASP A 1 337 ? -7.416 -0.505 -13.252 1.00 87.56 337 ASP A C 1
ATOM 2596 O O . ASP A 1 337 ? -6.695 -0.327 -14.248 1.00 87.56 337 ASP A O 1
ATOM 2600 N N . PRO A 1 338 ? -6.889 -0.891 -12.071 1.00 91.44 338 PRO A N 1
ATOM 2601 C CA . PRO A 1 338 ? -5.456 -1.113 -11.892 1.00 91.44 338 PRO A CA 1
ATOM 2602 C C . PRO A 1 338 ? -4.906 -2.217 -12.805 1.00 91.44 338 PRO A C 1
ATOM 2604 O O . PRO A 1 338 ? -3.789 -2.100 -13.305 1.00 91.44 338 PRO A O 1
ATOM 2607 N N . GLN A 1 339 ? -5.692 -3.262 -13.086 1.00 92.50 339 GLN A N 1
ATOM 2608 C CA . GLN A 1 339 ? -5.272 -4.372 -13.944 1.00 92.50 339 GLN A CA 1
ATOM 2609 C C . GLN A 1 339 ? -4.979 -3.901 -15.372 1.00 92.50 339 GLN A C 1
ATOM 2611 O O . GLN A 1 339 ? -3.876 -4.116 -15.875 1.00 92.50 339 GLN A O 1
ATOM 2616 N N . LEU A 1 340 ? -5.923 -3.199 -16.007 1.00 90.00 340 LEU A N 1
ATOM 2617 C CA . LEU A 1 340 ? -5.740 -2.686 -17.367 1.00 90.00 340 LEU A CA 1
ATOM 2618 C C . LEU A 1 340 ? -4.524 -1.758 -17.468 1.00 90.00 340 LEU A C 1
ATOM 2620 O O . LEU A 1 340 ? -3.780 -1.793 -18.454 1.00 90.00 340 LEU A O 1
ATOM 2624 N N . ARG A 1 341 ? -4.323 -0.908 -16.455 1.00 90.38 341 ARG A N 1
ATOM 2625 C CA . ARG A 1 341 ? -3.194 0.029 -16.400 1.00 90.38 341 ARG A CA 1
ATOM 2626 C C . ARG A 1 341 ? -1.863 -0.699 -16.247 1.00 90.38 341 ARG A C 1
ATOM 2628 O O . ARG A 1 341 ? -0.917 -0.353 -16.955 1.00 90.38 341 ARG A O 1
ATOM 2635 N N . ALA A 1 342 ? -1.797 -1.709 -15.382 1.00 93.69 342 ALA A N 1
ATOM 2636 C CA . ALA A 1 342 ? -0.611 -2.537 -15.203 1.00 93.69 342 ALA A CA 1
ATOM 2637 C C . ALA A 1 342 ? -0.271 -3.317 -16.485 1.00 93.69 342 ALA A C 1
ATOM 2639 O O . ALA A 1 342 ? 0.867 -3.242 -16.946 1.00 93.69 342 ALA A O 1
ATOM 2640 N N . ASP A 1 343 ? -1.253 -3.966 -17.125 1.00 91.56 343 ASP A N 1
ATOM 2641 C CA . ASP A 1 343 ? -1.063 -4.738 -18.365 1.00 91.56 343 ASP A CA 1
ATOM 2642 C C . ASP A 1 343 ? -0.538 -3.861 -19.507 1.00 91.56 343 ASP A C 1
ATOM 2644 O O . ASP A 1 343 ? 0.434 -4.194 -20.196 1.00 91.56 343 ASP A O 1
ATOM 2648 N N . ARG A 1 344 ? -1.168 -2.696 -19.693 1.00 89.12 344 ARG A N 1
ATOM 2649 C CA . ARG A 1 344 ? -0.804 -1.760 -20.757 1.00 89.12 344 ARG A CA 1
ATOM 2650 C C . ARG A 1 344 ? 0.580 -1.165 -20.552 1.00 89.12 344 ARG A C 1
ATOM 2652 O O . ARG A 1 344 ? 1.349 -1.055 -21.510 1.00 89.12 344 ARG A O 1
ATOM 2659 N N . SER A 1 345 ? 0.900 -0.801 -19.316 1.00 91.88 345 SER A N 1
ATOM 2660 C CA . SER A 1 345 ? 2.206 -0.252 -18.968 1.00 91.88 345 SER A CA 1
ATOM 2661 C C . SER A 1 345 ? 3.314 -1.301 -19.020 1.00 91.88 345 SER A C 1
ATOM 2663 O O . SER A 1 345 ? 4.402 -0.973 -19.481 1.00 91.88 345 SER A O 1
ATOM 2665 N N . ALA A 1 346 ? 3.047 -2.555 -18.638 1.00 93.69 346 ALA A N 1
ATOM 2666 C CA . ALA A 1 346 ? 4.012 -3.653 -18.728 1.00 93.69 346 ALA A CA 1
ATOM 2667 C C . ALA A 1 346 ? 4.427 -3.925 -20.182 1.00 93.69 346 ALA A C 1
ATOM 2669 O O . ALA A 1 346 ? 5.615 -4.025 -20.492 1.00 93.69 346 ALA A O 1
ATOM 2670 N N . TRP A 1 347 ? 3.456 -3.977 -21.100 1.00 91.31 347 TRP A N 1
ATOM 2671 C CA . TRP A 1 347 ? 3.750 -4.154 -22.523 1.00 91.31 347 TRP A CA 1
ATOM 2672 C C . TRP A 1 347 ? 4.567 -2.988 -23.080 1.00 91.31 347 TRP A C 1
ATOM 2674 O O . TRP A 1 347 ? 5.573 -3.211 -23.752 1.00 91.31 347 TRP A O 1
ATOM 2684 N N . LEU A 1 348 ? 4.167 -1.744 -22.778 1.00 90.25 348 LEU A N 1
ATOM 2685 C CA . LEU A 1 348 ? 4.890 -0.552 -23.233 1.00 90.25 348 LEU A CA 1
ATOM 2686 C C . LEU A 1 348 ? 6.306 -0.505 -22.653 1.00 90.25 348 LEU A C 1
ATOM 2688 O O . LEU A 1 348 ? 7.238 -0.191 -23.384 1.00 90.25 348 LEU A O 1
ATOM 2692 N N . ASN A 1 349 ? 6.481 -0.872 -21.382 1.00 93.88 349 ASN A N 1
ATOM 2693 C CA . ASN A 1 349 ? 7.788 -0.977 -20.743 1.00 93.88 349 ASN A CA 1
ATOM 2694 C C . ASN A 1 349 ? 8.717 -1.924 -21.515 1.00 93.88 349 ASN A C 1
ATOM 2696 O O . ASN A 1 349 ? 9.824 -1.537 -21.885 1.00 93.88 349 ASN A O 1
ATOM 2700 N N . ASN A 1 350 ? 8.255 -3.140 -21.810 1.00 93.81 350 ASN A N 1
ATOM 2701 C CA . ASN A 1 350 ? 9.053 -4.132 -22.532 1.00 93.81 350 ASN A CA 1
ATOM 2702 C C . ASN A 1 350 ? 9.354 -3.702 -23.964 1.00 93.81 350 ASN A C 1
ATOM 2704 O O . ASN A 1 350 ? 10.460 -3.891 -24.466 1.00 93.81 350 ASN A O 1
ATOM 2708 N N . PHE A 1 351 ? 8.363 -3.114 -24.623 1.00 90.19 351 PHE A N 1
ATOM 2709 C CA . PHE A 1 351 ? 8.500 -2.624 -25.980 1.00 90.19 351 PHE A CA 1
ATOM 2710 C C . PHE A 1 351 ? 9.544 -1.502 -26.077 1.00 90.19 351 PHE A C 1
ATOM 2712 O O . PHE A 1 351 ? 10.459 -1.568 -26.896 1.00 90.19 351 PHE A O 1
ATOM 2719 N N . LEU A 1 352 ? 9.473 -0.508 -25.189 1.00 91.06 352 LEU A N 1
ATOM 2720 C CA . LEU A 1 352 ? 10.458 0.571 -25.130 1.00 91.06 352 LEU A CA 1
ATOM 2721 C C . LEU A 1 352 ? 11.845 0.050 -24.733 1.00 91.06 352 LEU A C 1
ATOM 2723 O O . LEU A 1 352 ? 12.844 0.445 -25.334 1.00 91.06 352 LEU A O 1
ATOM 2727 N N . ALA A 1 353 ? 11.918 -0.889 -23.785 1.00 93.44 353 ALA A N 1
ATOM 2728 C CA . ALA A 1 353 ? 13.170 -1.537 -23.408 1.00 93.44 353 ALA A CA 1
ATOM 2729 C C . ALA A 1 353 ? 13.823 -2.229 -24.618 1.00 93.44 353 ALA A C 1
ATOM 2731 O O . ALA A 1 353 ? 15.014 -2.036 -24.869 1.00 93.44 353 ALA A O 1
ATOM 2732 N N . GLY A 1 354 ? 13.049 -2.950 -25.433 1.00 91.56 354 GLY A N 1
ATOM 2733 C CA . GLY A 1 354 ? 13.553 -3.591 -26.648 1.00 91.56 354 GLY A CA 1
ATOM 2734 C C . GLY A 1 354 ? 14.151 -2.613 -27.666 1.00 91.56 354 GLY A C 1
ATOM 2735 O O . GLY A 1 354 ? 15.168 -2.922 -28.290 1.00 91.56 354 GLY A O 1
ATOM 2736 N N . PHE A 1 355 ? 13.612 -1.398 -27.796 1.00 89.38 355 PHE A N 1
ATOM 2737 C CA . PHE A 1 355 ? 14.244 -0.368 -28.630 1.00 89.38 355 PHE A CA 1
ATOM 2738 C C . PHE A 1 355 ? 15.566 0.129 -28.068 1.00 89.38 355 PHE A C 1
ATOM 2740 O O . PHE A 1 355 ? 16.517 0.307 -28.827 1.00 89.38 355 PHE A O 1
ATOM 2747 N N . THR A 1 356 ? 15.665 0.289 -26.749 1.00 91.00 356 THR A N 1
ATOM 2748 C CA . THR A 1 356 ? 16.928 0.713 -26.128 1.00 91.00 356 THR A CA 1
ATOM 2749 C C . THR A 1 356 ? 18.040 -0.329 -26.275 1.00 91.00 356 THR A C 1
ATOM 2751 O O . THR A 1 356 ? 19.209 0.037 -26.361 1.00 91.00 356 THR A O 1
ATOM 2754 N N . TYR A 1 357 ? 17.680 -1.609 -26.421 1.00 91.12 357 TYR A N 1
ATOM 2755 C CA . TYR A 1 357 ? 18.596 -2.706 -26.759 1.00 91.12 357 TYR A CA 1
ATOM 2756 C C . TYR A 1 357 ? 18.776 -2.942 -28.268 1.00 91.12 357 TYR A C 1
ATOM 2758 O O . TYR A 1 357 ? 19.408 -3.922 -28.661 1.00 91.12 357 TYR A O 1
ATOM 2766 N N . ASN A 1 358 ? 18.238 -2.062 -29.117 1.00 89.25 358 ASN A N 1
ATOM 2767 C CA . ASN A 1 358 ? 18.306 -2.153 -30.575 1.00 89.25 358 ASN A CA 1
ATOM 2768 C C . ASN A 1 358 ? 17.800 -3.498 -31.145 1.00 89.25 358 ASN A C 1
ATOM 2770 O O . ASN A 1 358 ? 18.360 -4.032 -32.097 1.00 89.25 358 ASN A O 1
ATOM 2774 N N . LEU A 1 359 ? 16.715 -4.057 -30.593 1.00 89.62 359 LEU A N 1
ATOM 2775 C CA . LEU A 1 359 ? 16.160 -5.349 -31.041 1.00 89.62 359 LEU A CA 1
ATOM 2776 C C . LEU A 1 359 ? 15.472 -5.309 -32.420 1.00 89.62 359 LEU A C 1
ATOM 2778 O O . LEU A 1 359 ? 14.939 -6.318 -32.875 1.00 89.62 359 LEU A O 1
ATOM 2782 N N . THR A 1 360 ? 15.446 -4.144 -33.067 1.00 85.06 360 THR A N 1
ATOM 2783 C CA . THR A 1 360 ? 14.814 -3.914 -34.377 1.00 85.06 360 THR A CA 1
ATOM 2784 C C . THR A 1 360 ? 15.792 -3.405 -35.429 1.00 85.06 360 THR A C 1
ATOM 2786 O O . THR A 1 360 ? 15.359 -2.985 -36.500 1.00 85.06 360 THR A O 1
ATOM 2789 N N . ASP A 1 361 ? 17.096 -3.412 -35.132 1.00 81.56 361 ASP A N 1
ATOM 2790 C CA . ASP A 1 361 ? 18.147 -2.897 -36.017 1.00 81.56 361 ASP A CA 1
ATOM 2791 C C . ASP A 1 361 ? 17.872 -1.459 -36.505 1.00 81.56 361 ASP A C 1
ATOM 2793 O O . ASP A 1 361 ? 18.080 -1.114 -37.667 1.00 81.56 361 ASP A O 1
ATOM 2797 N N . GLY A 1 362 ? 17.355 -0.611 -35.610 1.00 73.81 362 GLY A N 1
ATOM 2798 C CA . GLY A 1 362 ? 17.006 0.783 -35.893 1.00 73.81 362 GLY A CA 1
ATOM 2799 C C . GLY A 1 362 ? 15.754 0.980 -36.756 1.00 73.81 362 GLY A C 1
ATOM 2800 O O . GLY A 1 362 ? 15.435 2.114 -37.109 1.00 73.81 362 GLY A O 1
ATOM 2801 N N . ASN A 1 363 ? 15.022 -0.083 -37.099 1.00 76.75 363 ASN A N 1
ATOM 2802 C CA . ASN A 1 363 ? 13.825 0.024 -37.923 1.00 76.75 363 ASN A CA 1
ATOM 2803 C C . ASN A 1 363 ? 12.617 0.511 -37.104 1.00 76.75 363 ASN A C 1
ATOM 2805 O O . ASN A 1 363 ? 11.895 -0.279 -36.493 1.00 76.75 363 ASN A O 1
ATOM 2809 N N . SER A 1 364 ? 12.331 1.812 -37.174 1.00 70.44 364 SER A N 1
ATOM 2810 C CA . SER A 1 364 ? 11.147 2.431 -36.560 1.00 70.44 364 SER A CA 1
ATOM 2811 C C . SER A 1 364 ? 9.814 1.885 -37.101 1.00 70.44 364 SER A C 1
ATOM 2813 O O . SER A 1 364 ? 8.791 1.980 -36.429 1.00 70.44 364 SER A O 1
ATOM 2815 N N . SER A 1 365 ? 9.796 1.247 -38.277 1.00 68.81 365 SER A N 1
ATOM 2816 C CA . SER A 1 365 ? 8.599 0.594 -38.834 1.00 68.81 365 SER A CA 1
ATOM 2817 C C . SER A 1 365 ? 8.365 -0.818 -38.281 1.00 68.81 365 SER A C 1
ATOM 2819 O O . SER A 1 365 ? 7.287 -1.386 -38.470 1.00 68.81 365 SER A O 1
ATOM 2821 N N . ALA A 1 366 ? 9.333 -1.391 -37.551 1.00 61.41 366 ALA A N 1
ATOM 2822 C CA . ALA A 1 366 ? 9.178 -2.680 -36.869 1.00 61.41 366 ALA A CA 1
ATOM 2823 C C . ALA A 1 366 ? 8.215 -2.613 -35.666 1.00 61.41 366 ALA A C 1
ATOM 2825 O O . ALA A 1 366 ? 7.833 -3.650 -35.125 1.00 61.41 366 ALA A O 1
ATOM 2826 N N . VAL A 1 367 ? 7.752 -1.405 -35.306 1.00 57.03 367 VAL A N 1
ATOM 2827 C CA . VAL A 1 367 ? 6.807 -1.105 -34.217 1.00 57.03 367 VAL A CA 1
ATOM 2828 C C . VAL A 1 367 ? 5.528 -1.964 -34.241 1.00 57.03 367 VAL A C 1
ATOM 2830 O O . VAL A 1 367 ? 4.869 -2.117 -33.217 1.00 57.03 367 VAL A O 1
ATOM 2833 N N . GLY A 1 368 ? 5.176 -2.568 -35.381 1.00 56.53 368 GLY A N 1
ATOM 2834 C CA . GLY A 1 368 ? 3.999 -3.430 -35.527 1.00 56.53 368 GLY A CA 1
ATOM 2835 C C . GLY A 1 368 ? 4.213 -4.942 -35.362 1.00 56.53 368 GLY A C 1
ATOM 2836 O O . GLY A 1 368 ? 3.216 -5.662 -35.333 1.00 56.53 368 GLY A O 1
ATOM 2837 N N . TYR A 1 369 ? 5.448 -5.450 -35.271 1.00 59.75 369 TYR A N 1
ATOM 2838 C CA . TYR A 1 369 ? 5.729 -6.883 -35.499 1.00 59.75 369 TYR A CA 1
ATOM 2839 C C . TYR A 1 369 ? 6.322 -7.648 -34.308 1.00 59.75 369 TYR A C 1
ATOM 2841 O O . TYR A 1 369 ? 6.478 -8.860 -34.415 1.00 59.75 369 TYR A O 1
ATOM 2849 N N . GLY A 1 370 ? 6.597 -6.977 -33.183 1.00 70.94 370 GLY A N 1
ATOM 2850 C CA . GLY A 1 370 ? 7.314 -7.573 -32.049 1.00 70.94 370 GLY A CA 1
ATOM 2851 C C . GLY A 1 370 ? 8.812 -7.741 -32.308 1.00 70.94 370 GLY A C 1
ATOM 2852 O O . GLY A 1 370 ? 9.342 -7.226 -33.293 1.00 70.94 370 GLY A O 1
ATOM 2853 N N . PHE A 1 371 ? 9.502 -8.445 -31.408 1.00 84.25 371 PHE A N 1
ATOM 2854 C CA . PHE A 1 371 ? 10.944 -8.683 -31.505 1.00 84.25 371 PHE A CA 1
ATOM 2855 C C . PHE A 1 371 ? 11.220 -10.141 -31.860 1.00 84.25 371 PHE A C 1
ATOM 2857 O O . PHE A 1 371 ? 10.717 -11.053 -31.210 1.00 84.25 371 PHE A O 1
ATOM 2864 N N . ASN A 1 372 ? 12.067 -10.373 -32.862 1.00 82.81 372 ASN A N 1
ATOM 2865 C CA . ASN A 1 372 ? 12.496 -11.724 -33.210 1.00 82.81 372 ASN A CA 1
ATOM 2866 C C . ASN A 1 372 ? 13.699 -12.130 -32.346 1.00 82.81 372 ASN A C 1
ATOM 2868 O O . ASN A 1 372 ? 14.850 -12.055 -32.780 1.00 82.81 372 ASN A O 1
ATOM 2872 N N . VAL A 1 373 ? 13.433 -12.490 -31.090 1.00 87.50 373 VAL A N 1
ATOM 2873 C CA . VAL A 1 373 ? 14.456 -12.879 -30.110 1.00 87.50 373 VAL A CA 1
ATOM 2874 C C . VAL A 1 373 ? 14.091 -14.186 -29.416 1.00 87.50 373 VAL A C 1
ATOM 2876 O O . VAL A 1 373 ? 12.928 -14.570 -29.339 1.00 87.50 373 VAL A O 1
ATOM 2879 N N . THR A 1 374 ? 15.105 -14.894 -28.927 1.00 88.88 374 THR A N 1
ATOM 2880 C CA . THR A 1 374 ? 14.939 -16.176 -28.238 1.00 88.88 374 THR A CA 1
ATOM 2881 C C . THR A 1 374 ? 14.785 -15.973 -26.729 1.00 88.88 374 THR A C 1
ATOM 2883 O O . THR A 1 374 ? 15.598 -15.237 -26.159 1.00 88.88 374 THR A O 1
ATOM 2886 N N . PRO A 1 375 ? 13.846 -16.676 -26.066 1.00 91.31 375 PRO A N 1
ATOM 2887 C CA . PRO A 1 375 ? 13.773 -16.698 -24.608 1.00 91.31 375 PRO A CA 1
ATOM 2888 C C . PRO A 1 375 ? 15.090 -17.166 -23.975 1.00 91.31 375 PRO A C 1
ATOM 2890 O O . PRO A 1 375 ? 15.829 -17.966 -24.551 1.00 91.31 375 PRO A O 1
ATOM 2893 N N . GLY A 1 376 ? 15.373 -16.677 -22.773 1.00 91.81 376 GLY A N 1
ATOM 2894 C CA . GLY A 1 376 ? 16.586 -16.945 -22.003 1.00 91.81 376 GLY A CA 1
ATOM 2895 C C . GLY A 1 376 ? 17.801 -16.126 -22.435 1.00 91.81 376 GLY A C 1
ATOM 2896 O O . GLY A 1 376 ? 18.904 -16.397 -21.969 1.00 91.81 376 GLY A O 1
ATOM 2897 N N . LYS A 1 377 ? 17.648 -15.146 -23.334 1.00 94.00 377 LYS A N 1
ATOM 2898 C CA . LYS A 1 377 ? 18.764 -14.298 -23.766 1.00 94.00 377 LYS A CA 1
ATOM 2899 C C . LYS A 1 377 ? 19.123 -13.267 -22.692 1.00 94.00 377 LYS A C 1
ATOM 2901 O O . LYS A 1 377 ? 18.242 -12.653 -22.094 1.00 94.00 377 LYS A O 1
ATOM 2906 N N . HIS A 1 378 ? 20.426 -13.080 -22.484 1.00 94.38 378 HIS A N 1
ATOM 2907 C CA . HIS A 1 378 ? 20.992 -12.104 -21.555 1.00 94.38 378 HIS A CA 1
ATOM 2908 C C . HIS A 1 378 ? 21.383 -10.827 -22.302 1.00 94.38 378 HIS A C 1
ATOM 2910 O O . HIS A 1 378 ? 21.991 -10.882 -23.376 1.00 94.38 378 HIS A O 1
ATOM 2916 N N . TYR A 1 379 ? 21.058 -9.684 -21.710 1.00 93.56 379 TYR A N 1
ATOM 2917 C CA . TYR A 1 379 ? 21.360 -8.359 -22.225 1.00 93.56 379 TYR A CA 1
ATOM 2918 C C . TYR A 1 379 ? 22.124 -7.561 -21.162 1.00 93.56 379 TYR A C 1
ATOM 2920 O O . TYR A 1 379 ? 21.658 -7.456 -20.026 1.00 93.56 379 TYR A O 1
ATOM 2928 N N . PRO A 1 380 ? 23.298 -7.000 -21.486 1.00 91.31 380 PRO A N 1
ATOM 2929 C CA . PRO A 1 380 ? 24.067 -6.225 -20.522 1.00 91.31 380 PRO A CA 1
ATOM 2930 C C . PRO A 1 380 ? 23.384 -4.882 -20.256 1.00 91.31 380 PRO A C 1
ATOM 2932 O O . PRO A 1 380 ? 23.073 -4.159 -21.200 1.00 91.31 380 PRO A O 1
ATOM 2935 N N . ILE A 1 381 ? 23.202 -4.504 -18.990 1.00 88.81 381 ILE A N 1
ATOM 2936 C CA . ILE A 1 381 ? 22.742 -3.147 -18.668 1.00 88.81 381 ILE A CA 1
ATOM 2937 C C . ILE A 1 381 ? 23.887 -2.165 -18.928 1.00 88.81 381 ILE A C 1
ATOM 2939 O O . ILE A 1 381 ? 25.027 -2.402 -18.527 1.00 88.81 381 ILE A O 1
ATOM 2943 N N . ALA A 1 382 ? 23.586 -1.068 -19.621 1.00 78.56 382 ALA A N 1
ATOM 2944 C CA . ALA A 1 382 ? 24.581 -0.071 -19.990 1.00 78.56 382 ALA A CA 1
ATOM 2945 C C . ALA A 1 382 ? 25.188 0.620 -18.755 1.00 78.56 382 ALA A C 1
ATOM 2947 O O . ALA A 1 382 ? 24.500 0.895 -17.774 1.00 78.56 382 ALA A O 1
ATOM 2948 N N . GLY A 1 383 ? 26.474 0.970 -18.834 1.00 80.31 383 GLY A N 1
ATOM 2949 C CA . GLY A 1 383 ? 27.166 1.752 -17.806 1.00 80.31 383 GLY A CA 1
ATOM 2950 C C . GLY A 1 383 ? 27.566 0.960 -16.557 1.00 80.31 383 GLY A C 1
ATOM 2951 O O . GLY A 1 383 ? 27.702 -0.261 -16.572 1.00 80.31 383 GLY A O 1
ATOM 2952 N N . SER A 1 384 ? 27.833 1.683 -15.468 1.00 78.81 384 SER A N 1
ATOM 2953 C CA . SER A 1 384 ? 28.130 1.090 -14.162 1.00 78.81 384 SER A CA 1
ATOM 2954 C C . SER A 1 384 ? 26.864 0.551 -13.500 1.00 78.81 384 SER A C 1
ATOM 2956 O O . SER A 1 384 ? 25.795 1.135 -13.665 1.00 78.81 384 SER A O 1
ATOM 2958 N N . VAL A 1 385 ? 27.005 -0.491 -12.676 1.00 78.69 385 VAL A N 1
ATOM 2959 C CA . VAL A 1 385 ? 25.907 -1.009 -11.847 1.00 78.69 385 VAL A CA 1
ATOM 2960 C C . VAL A 1 385 ? 25.282 0.140 -11.041 1.00 78.69 385 VAL A C 1
ATOM 2962 O O . VAL A 1 385 ? 26.010 0.811 -10.301 1.00 78.69 385 VAL A O 1
ATOM 2965 N N . PRO A 1 386 ? 23.967 0.396 -11.165 1.00 76.50 386 PRO A N 1
ATOM 2966 C CA . PRO A 1 386 ? 23.350 1.498 -10.446 1.00 76.50 386 PRO A CA 1
ATOM 2967 C C . PRO A 1 386 ? 23.374 1.259 -8.933 1.00 76.50 386 PRO A C 1
ATOM 2969 O O . PRO A 1 386 ? 23.055 0.169 -8.459 1.00 76.50 386 PRO A O 1
ATOM 2972 N N . TYR A 1 387 ? 23.712 2.299 -8.165 1.00 73.88 387 TYR A N 1
ATOM 2973 C CA . TYR A 1 387 ? 23.881 2.212 -6.706 1.00 73.88 387 TYR A CA 1
ATOM 2974 C C . TYR A 1 387 ? 22.598 1.822 -5.954 1.00 73.88 387 TYR A C 1
ATOM 2976 O O . TYR A 1 387 ? 22.668 1.368 -4.816 1.00 73.88 387 TYR A O 1
ATOM 2984 N N . PHE A 1 388 ? 21.431 2.031 -6.568 1.00 74.88 388 PHE A N 1
ATOM 2985 C CA . PHE A 1 388 ? 20.129 1.740 -5.974 1.00 74.88 388 PHE A CA 1
ATOM 2986 C C . PHE A 1 388 ? 19.703 0.277 -6.134 1.00 74.88 388 PHE A C 1
ATOM 2988 O O . PHE A 1 388 ? 18.712 -0.121 -5.532 1.00 74.88 388 PHE A O 1
ATOM 2995 N N . VAL A 1 389 ? 20.398 -0.528 -6.946 1.00 82.12 389 VAL A N 1
ATOM 2996 C CA . VAL A 1 389 ? 20.034 -1.937 -7.121 1.00 82.12 389 VAL A CA 1
ATOM 2997 C C . VAL A 1 389 ? 20.442 -2.722 -5.878 1.00 82.12 389 VAL A C 1
ATOM 2999 O O . VAL A 1 389 ? 21.613 -2.766 -5.508 1.00 82.12 389 VAL A O 1
ATOM 3002 N N . THR A 1 390 ? 19.473 -3.392 -5.261 1.00 85.25 390 THR A N 1
ATOM 3003 C CA . THR A 1 390 ? 19.690 -4.276 -4.108 1.00 85.25 390 THR A CA 1
ATOM 3004 C C . THR A 1 390 ? 19.114 -5.673 -4.362 1.00 85.25 390 THR A C 1
ATOM 3006 O O . THR A 1 390 ? 18.390 -5.899 -5.337 1.00 85.25 390 THR A O 1
ATOM 3009 N N . LEU A 1 391 ? 19.412 -6.630 -3.477 1.00 87.44 391 LEU A N 1
ATOM 3010 C CA . LEU A 1 391 ? 18.733 -7.937 -3.460 1.00 87.44 391 LEU A CA 1
ATOM 3011 C C . LEU A 1 391 ? 17.339 -7.873 -2.808 1.00 87.44 391 LEU A C 1
ATOM 3013 O O . LEU A 1 391 ? 16.537 -8.790 -2.989 1.00 87.44 391 LEU A O 1
ATOM 3017 N N . ASP A 1 392 ? 17.058 -6.803 -2.066 1.00 87.19 392 ASP A N 1
ATOM 3018 C CA . ASP A 1 392 ? 15.833 -6.634 -1.290 1.00 87.19 392 ASP A CA 1
ATOM 3019 C C . ASP A 1 392 ? 14.675 -6.163 -2.183 1.00 87.19 392 ASP A C 1
ATOM 3021 O O . ASP A 1 392 ? 14.879 -5.712 -3.312 1.00 87.19 392 ASP A O 1
ATOM 3025 N N . ILE A 1 393 ? 13.441 -6.266 -1.694 1.00 90.06 393 ILE A N 1
ATOM 3026 C CA . ILE A 1 393 ? 12.264 -5.768 -2.418 1.00 90.06 393 ILE A CA 1
ATOM 3027 C C . ILE A 1 393 ? 12.389 -4.249 -2.591 1.00 90.06 393 ILE A C 1
ATOM 3029 O O . ILE A 1 393 ? 12.763 -3.540 -1.658 1.00 90.06 393 ILE A O 1
ATOM 3033 N N . GLN A 1 394 ? 12.079 -3.745 -3.784 1.00 90.62 394 GLN A N 1
ATOM 3034 C CA . GLN A 1 394 ? 12.154 -2.313 -4.088 1.00 90.62 394 GLN A CA 1
ATOM 3035 C C . GLN A 1 394 ? 11.048 -1.913 -5.062 1.00 90.62 394 GLN A C 1
ATOM 3037 O O . GLN A 1 394 ? 10.638 -2.702 -5.916 1.00 90.62 394 GLN A O 1
ATOM 3042 N N . SER A 1 395 ? 10.626 -0.658 -4.979 1.00 91.31 395 SER A N 1
ATOM 3043 C CA . SER A 1 395 ? 9.759 -0.017 -5.960 1.00 91.31 395 SER A CA 1
ATOM 3044 C C . SER A 1 395 ? 10.464 1.194 -6.556 1.00 91.31 395 SER A C 1
ATOM 3046 O O . SER A 1 395 ? 11.129 1.941 -5.841 1.00 91.31 395 SER A O 1
ATOM 3048 N N . LEU A 1 396 ? 10.313 1.397 -7.860 1.00 90.75 396 LEU A N 1
ATOM 3049 C CA . LEU A 1 396 ? 10.826 2.564 -8.573 1.00 90.75 396 LEU A CA 1
ATOM 3050 C C . LEU A 1 396 ? 9.706 3.194 -9.393 1.00 90.75 396 LEU A C 1
ATOM 3052 O O . LEU A 1 396 ? 8.744 2.527 -9.776 1.00 90.75 396 LEU A O 1
ATOM 3056 N N . SER A 1 397 ? 9.858 4.476 -9.709 1.00 91.00 397 SER A N 1
ATOM 3057 C CA . SER A 1 397 ? 8.952 5.162 -10.625 1.00 91.00 397 SER A CA 1
ATOM 3058 C C . SER A 1 397 ? 8.890 4.456 -11.985 1.00 91.00 397 SER A C 1
ATOM 3060 O O . SER A 1 397 ? 9.858 3.837 -12.444 1.00 91.00 397 SER A O 1
ATOM 3062 N N . LEU A 1 398 ? 7.738 4.562 -12.645 1.00 91.88 398 LEU A N 1
ATOM 3063 C CA . LEU A 1 398 ? 7.499 3.986 -13.964 1.00 91.88 398 LEU A CA 1
ATOM 3064 C C . LEU A 1 398 ? 8.196 4.815 -15.064 1.00 91.88 398 LEU A C 1
ATOM 3066 O O . LEU A 1 398 ? 7.569 5.624 -15.743 1.00 91.88 398 LEU A O 1
ATOM 3070 N N . ASN A 1 399 ? 9.514 4.653 -15.195 1.00 91.56 399 ASN A N 1
ATOM 3071 C CA . ASN A 1 399 ? 10.367 5.322 -16.184 1.00 91.56 399 ASN A CA 1
ATOM 3072 C C . ASN A 1 399 ? 11.547 4.424 -16.612 1.00 91.56 399 ASN A C 1
ATOM 3074 O O . ASN A 1 399 ? 11.653 3.291 -16.161 1.00 91.56 399 ASN A O 1
ATOM 3078 N N . GLY A 1 400 ? 12.454 4.920 -17.458 1.00 90.12 400 GLY A N 1
ATOM 3079 C CA . GLY A 1 400 ? 13.609 4.156 -17.952 1.00 90.12 400 GLY A CA 1
ATOM 3080 C C . GLY A 1 400 ? 14.792 4.004 -16.980 1.00 90.12 400 GLY A C 1
ATOM 3081 O O . GLY A 1 400 ? 15.784 3.367 -17.332 1.00 90.12 400 GLY A O 1
ATOM 3082 N N . ALA A 1 401 ? 14.735 4.568 -15.766 1.00 88.94 401 ALA A N 1
ATOM 3083 C CA . ALA A 1 401 ? 15.889 4.617 -14.861 1.00 88.94 401 ALA A CA 1
ATOM 3084 C C . ALA A 1 401 ? 16.342 3.231 -14.385 1.00 88.94 401 ALA A C 1
ATOM 3086 O O . ALA A 1 401 ? 17.523 3.039 -14.101 1.00 88.94 401 ALA A O 1
ATOM 3087 N N . TRP A 1 402 ? 15.435 2.248 -14.329 1.00 90.12 402 TRP A N 1
ATOM 3088 C CA . TRP A 1 402 ? 15.798 0.879 -13.958 1.00 90.12 402 TRP A CA 1
ATOM 3089 C C . TRP A 1 402 ? 16.834 0.286 -14.923 1.00 90.12 402 TRP A C 1
ATOM 3091 O O . TRP A 1 402 ? 17.801 -0.315 -14.469 1.00 90.12 402 TRP A O 1
ATOM 3101 N N . LEU A 1 403 ? 16.727 0.578 -16.221 1.00 91.38 403 LEU A N 1
ATOM 3102 C CA . LEU A 1 403 ? 17.695 0.191 -17.254 1.00 91.38 403 LEU A CA 1
ATOM 3103 C C . LEU A 1 403 ? 18.975 1.046 -17.274 1.00 91.38 403 LEU A C 1
ATOM 3105 O O . LEU A 1 403 ? 19.755 0.948 -18.218 1.00 91.38 403 LEU A O 1
ATOM 3109 N N . ASN A 1 404 ? 19.195 1.895 -16.264 1.00 89.50 404 ASN A N 1
ATOM 3110 C CA . ASN A 1 404 ? 20.286 2.871 -16.222 1.00 89.50 404 ASN A CA 1
ATOM 3111 C C . ASN A 1 404 ? 20.283 3.845 -17.418 1.00 89.50 404 ASN A C 1
ATOM 3113 O O . ASN A 1 404 ? 21.333 4.307 -17.870 1.00 89.50 404 ASN A O 1
ATOM 3117 N N . LEU A 1 405 ? 19.098 4.139 -17.961 1.00 89.69 405 LEU A N 1
ATOM 3118 C CA . LEU A 1 405 ? 18.951 5.072 -19.072 1.00 89.69 405 LEU A CA 1
ATOM 3119 C C . LEU A 1 405 ? 19.084 6.520 -18.578 1.00 89.69 405 LEU A C 1
ATOM 3121 O O . LEU A 1 405 ? 18.674 6.831 -17.454 1.00 89.69 405 LEU A O 1
ATOM 3125 N N . PRO A 1 406 ? 19.628 7.430 -19.405 1.00 88.44 406 PRO A N 1
ATOM 3126 C CA . PRO A 1 406 ? 19.659 8.847 -19.074 1.00 88.44 406 PRO A CA 1
ATOM 3127 C C . PRO A 1 406 ? 18.236 9.413 -18.980 1.00 88.44 406 PRO A C 1
ATOM 3129 O O . PRO A 1 406 ? 17.316 8.947 -19.650 1.00 88.44 406 PRO A O 1
ATOM 3132 N N . SER A 1 407 ? 18.064 10.452 -18.164 1.00 85.50 407 SER A N 1
ATOM 3133 C CA . SER A 1 407 ? 16.800 11.186 -18.096 1.00 85.50 407 SER A CA 1
ATOM 3134 C C . SER A 1 407 ? 16.699 12.154 -19.272 1.00 85.50 407 SER A C 1
ATOM 3136 O O . SER A 1 407 ? 17.560 13.021 -19.431 1.00 85.50 407 SER A O 1
ATOM 3138 N N . ALA A 1 408 ? 15.660 12.005 -20.091 1.00 88.62 408 ALA A N 1
ATOM 3139 C CA . ALA A 1 408 ? 15.329 12.929 -21.167 1.00 88.62 408 ALA A CA 1
ATOM 3140 C C . ALA A 1 408 ? 13.802 12.948 -21.352 1.00 88.62 408 ALA A C 1
ATOM 3142 O O . ALA A 1 408 ? 13.176 11.890 -21.389 1.00 88.62 408 ALA A O 1
ATOM 3143 N N . SER A 1 409 ? 13.210 14.138 -21.442 1.00 88.00 409 SER A N 1
ATOM 3144 C CA . SER A 1 409 ? 11.760 14.348 -21.529 1.00 88.00 409 SER A CA 1
ATOM 3145 C C . SER A 1 409 ? 11.404 15.218 -22.725 1.00 88.00 409 SER A C 1
ATOM 3147 O O . SER A 1 409 ? 12.181 16.099 -23.089 1.00 88.00 409 SER A O 1
ATOM 3149 N N . PHE A 1 410 ? 10.226 15.004 -23.309 1.00 88.94 410 PHE A N 1
ATOM 3150 C CA . PHE A 1 410 ? 9.747 15.851 -24.398 1.00 88.94 410 PHE A CA 1
ATOM 3151 C C . PHE A 1 410 ? 9.487 17.287 -23.931 1.00 88.94 410 PHE A C 1
ATOM 3153 O O . PHE A 1 410 ? 8.925 17.526 -22.862 1.00 88.94 410 PHE A O 1
ATOM 3160 N N . ASP A 1 411 ? 9.877 18.237 -24.773 1.00 87.31 411 ASP A N 1
ATOM 3161 C CA . ASP A 1 411 ? 9.518 19.643 -24.675 1.00 87.31 411 ASP A CA 1
ATOM 3162 C C . ASP A 1 411 ? 8.023 19.836 -25.008 1.00 87.31 411 ASP A C 1
ATOM 3164 O O . ASP A 1 411 ? 7.392 18.997 -25.654 1.00 87.31 411 ASP A O 1
ATOM 3168 N N . ASN A 1 412 ? 7.444 20.988 -24.650 1.00 82.75 412 ASN A N 1
ATOM 3169 C CA . ASN A 1 412 ? 6.020 21.297 -24.893 1.00 82.75 412 ASN A CA 1
ATOM 3170 C C . ASN A 1 412 ? 5.596 21.223 -26.375 1.00 82.75 412 ASN A C 1
ATOM 3172 O O . ASN A 1 412 ? 4.413 21.111 -26.683 1.00 82.75 412 ASN A O 1
ATOM 3176 N N . ASN A 1 413 ? 6.551 21.326 -27.299 1.00 83.75 413 ASN A N 1
ATOM 3177 C CA . ASN A 1 413 ? 6.330 21.196 -28.739 1.00 83.75 413 ASN A CA 1
ATOM 3178 C C . ASN A 1 413 ? 6.392 19.733 -29.236 1.00 83.75 413 ASN A C 1
ATOM 3180 O O . ASN A 1 413 ? 6.332 19.509 -30.444 1.00 83.75 413 ASN A O 1
ATOM 3184 N N . GLY A 1 414 ? 6.549 18.759 -28.332 1.00 83.00 414 GLY A N 1
ATOM 3185 C CA . GLY A 1 414 ? 6.653 17.330 -28.633 1.00 83.00 414 GLY A CA 1
ATOM 3186 C C . GLY A 1 414 ? 8.022 16.880 -29.153 1.00 83.00 414 GLY A C 1
ATOM 3187 O O . GLY A 1 414 ? 8.122 15.793 -29.715 1.00 83.00 414 GLY A O 1
ATOM 3188 N N . THR A 1 415 ? 9.072 17.697 -29.014 1.00 90.19 415 THR A N 1
ATOM 3189 C CA . THR A 1 415 ? 10.436 17.357 -29.463 1.00 90.19 415 THR A CA 1
ATOM 3190 C C . THR A 1 415 ? 11.360 17.042 -28.293 1.00 90.19 415 THR A C 1
ATOM 3192 O O . THR A 1 415 ? 11.082 17.427 -27.164 1.00 90.19 415 THR A O 1
ATOM 3195 N N . LEU A 1 416 ? 12.447 16.315 -28.549 1.00 92.00 416 LEU A N 1
ATOM 3196 C CA . LEU A 1 416 ? 13.465 15.987 -27.556 1.00 92.00 416 LEU A CA 1
ATOM 3197 C C . LEU A 1 416 ? 14.790 16.651 -27.939 1.00 92.00 416 LEU A C 1
ATOM 3199 O O . LEU A 1 416 ? 15.307 16.426 -29.037 1.00 92.00 416 LEU A O 1
ATOM 3203 N N . THR A 1 417 ? 15.361 17.437 -27.030 1.00 90.69 417 THR A N 1
ATOM 3204 C CA . THR A 1 417 ? 16.665 18.076 -27.236 1.00 90.69 417 THR A CA 1
ATOM 3205 C C . THR A 1 417 ? 17.759 17.283 -26.521 1.00 90.69 417 THR A C 1
ATOM 3207 O O . THR A 1 417 ? 17.784 17.207 -25.295 1.00 90.69 417 THR A O 1
ATOM 3210 N N . VAL A 1 418 ? 18.684 16.690 -27.282 1.00 88.62 418 VAL A N 1
ATOM 3211 C CA . VAL A 1 418 ? 19.804 15.894 -26.752 1.00 88.62 418 VAL A CA 1
ATOM 3212 C C . VAL A 1 418 ? 21.122 16.485 -27.241 1.00 88.62 418 VAL A C 1
ATOM 3214 O O . VAL A 1 418 ? 21.489 16.369 -28.414 1.00 88.62 418 VAL A O 1
ATOM 3217 N N . GLY A 1 419 ? 21.852 17.138 -26.335 1.00 86.94 419 GLY A N 1
ATOM 3218 C CA . GLY A 1 419 ? 23.033 17.919 -26.704 1.00 86.94 419 GLY A CA 1
ATOM 3219 C C . GLY A 1 419 ? 22.663 19.000 -27.725 1.00 86.94 419 GLY A C 1
ATOM 3220 O O . GLY A 1 419 ? 21.812 19.837 -27.452 1.00 86.94 419 GLY A O 1
ATOM 3221 N N . ASN A 1 420 ? 23.264 18.946 -28.918 1.00 87.31 420 ASN A N 1
ATOM 3222 C CA . ASN A 1 420 ? 22.986 19.886 -30.015 1.00 87.31 420 ASN A CA 1
ATOM 3223 C C . ASN A 1 420 ? 21.992 19.341 -31.062 1.00 87.31 420 ASN A C 1
ATOM 3225 O O . ASN A 1 420 ? 21.872 19.917 -32.143 1.00 87.31 420 ASN A O 1
ATOM 3229 N N . ARG A 1 421 ? 21.334 18.204 -30.801 1.00 89.94 421 ARG A N 1
ATOM 3230 C CA . ARG A 1 421 ? 20.392 17.566 -31.735 1.00 89.94 421 ARG A CA 1
ATOM 3231 C C . ARG A 1 421 ? 18.957 17.725 -31.243 1.00 89.94 421 ARG A C 1
ATOM 3233 O O . ARG A 1 421 ? 18.694 17.579 -30.053 1.00 89.94 421 ARG A O 1
ATOM 3240 N N . THR A 1 422 ? 18.038 17.958 -32.176 1.00 93.00 422 THR A N 1
ATOM 3241 C CA . THR A 1 422 ? 16.591 17.956 -31.925 1.00 93.00 422 THR A CA 1
ATOM 3242 C C . THR A 1 422 ? 15.977 16.744 -32.606 1.00 93.00 422 THR A C 1
ATOM 3244 O O . THR A 1 422 ? 16.078 16.604 -33.823 1.00 93.00 422 THR A O 1
ATOM 3247 N N . ILE A 1 423 ? 15.341 15.887 -31.819 1.00 92.62 423 ILE A N 1
ATOM 3248 C CA . ILE A 1 423 ? 14.682 14.659 -32.261 1.00 92.62 423 ILE A CA 1
ATOM 3249 C C . ILE A 1 423 ? 13.181 14.928 -32.246 1.00 92.62 423 ILE A C 1
ATOM 3251 O O . ILE A 1 423 ? 12.624 15.311 -31.216 1.00 92.62 423 ILE A O 1
ATOM 3255 N N . LYS A 1 424 ? 12.523 14.767 -33.392 1.00 90.12 424 LYS A N 1
ATOM 3256 C CA . LYS A 1 424 ? 11.083 15.012 -33.549 1.00 90.12 424 LYS A CA 1
ATOM 3257 C C . LYS A 1 424 ? 10.297 13.713 -33.639 1.00 90.12 424 LYS A C 1
ATOM 3259 O O . LYS A 1 424 ? 9.120 13.683 -33.294 1.00 90.12 424 LYS A O 1
ATOM 3264 N N . SER A 1 425 ? 10.932 12.652 -34.124 1.00 88.94 425 SER A N 1
ATOM 3265 C CA . SER A 1 425 ? 10.286 11.368 -34.359 1.00 88.94 425 SER A CA 1
ATOM 3266 C C . SER A 1 425 ? 11.235 10.192 -34.137 1.00 88.94 425 SER A C 1
ATOM 3268 O O . SER A 1 425 ? 12.452 10.353 -34.042 1.00 88.94 425 SER A O 1
ATOM 3270 N N . ALA A 1 426 ? 10.662 8.990 -34.117 1.00 86.00 426 ALA A N 1
ATOM 3271 C CA . ALA A 1 426 ? 11.406 7.736 -34.059 1.00 86.00 426 ALA A CA 1
ATOM 3272 C C . ALA A 1 426 ? 12.332 7.504 -35.271 1.00 86.00 426 ALA A C 1
ATOM 3274 O O . ALA A 1 426 ? 13.244 6.689 -35.176 1.00 86.00 426 ALA A O 1
ATOM 3275 N N . GLU A 1 427 ? 12.098 8.182 -36.402 1.00 87.00 427 GLU A N 1
ATOM 3276 C CA . GLU A 1 427 ? 12.941 8.087 -37.605 1.00 87.00 427 GLU A CA 1
ATOM 3277 C C . GLU A 1 427 ? 14.254 8.867 -37.462 1.00 87.00 427 GLU A C 1
ATOM 3279 O O . GLU A 1 427 ? 15.247 8.502 -38.088 1.00 87.00 427 GLU A O 1
ATOM 3284 N N . ASP A 1 428 ? 14.274 9.911 -36.626 1.00 88.81 428 ASP A N 1
ATOM 3285 C CA . ASP A 1 428 ? 15.472 10.727 -36.407 1.00 88.81 428 ASP A CA 1
ATOM 3286 C C . ASP A 1 428 ? 16.504 9.970 -35.556 1.00 88.81 428 ASP A C 1
ATOM 3288 O O . ASP A 1 428 ? 17.687 9.920 -35.892 1.00 88.81 428 ASP A O 1
ATOM 3292 N N . ASP A 1 429 ? 16.051 9.398 -34.434 1.00 89.94 429 ASP A N 1
ATOM 3293 C CA . ASP A 1 429 ? 16.863 8.587 -33.524 1.00 89.94 429 ASP A CA 1
ATOM 3294 C C . ASP A 1 429 ? 15.956 7.738 -32.616 1.00 89.94 429 ASP A C 1
ATOM 3296 O O . ASP A 1 429 ? 15.399 8.218 -31.622 1.00 89.94 429 ASP A O 1
ATOM 3300 N N . LEU A 1 430 ? 15.793 6.458 -32.962 1.00 89.00 430 LEU A N 1
ATOM 3301 C CA . LEU A 1 430 ? 14.886 5.547 -32.260 1.00 89.00 430 LEU A CA 1
ATOM 3302 C C . LEU A 1 430 ? 15.272 5.331 -30.788 1.00 89.00 430 LEU A C 1
ATOM 3304 O O . LEU A 1 430 ? 14.389 5.185 -29.940 1.00 89.00 430 LEU A O 1
ATOM 3308 N N . TYR A 1 431 ? 16.569 5.326 -30.466 1.00 90.94 431 TYR A N 1
ATOM 3309 C CA . TYR A 1 431 ? 17.057 5.099 -29.105 1.00 90.94 431 TYR A CA 1
ATOM 3310 C C . TYR A 1 431 ? 16.644 6.250 -28.185 1.00 90.94 431 TYR A C 1
ATOM 3312 O O . TYR A 1 431 ? 15.975 6.041 -27.170 1.00 90.94 431 TYR A O 1
ATOM 3320 N N . TRP A 1 432 ? 16.979 7.481 -28.570 1.00 91.69 432 TRP A N 1
ATOM 3321 C CA . TRP A 1 432 ? 16.659 8.662 -27.771 1.00 91.69 432 TRP A CA 1
ATOM 3322 C C . TRP A 1 432 ? 15.164 8.971 -27.755 1.00 91.69 432 TRP A C 1
ATOM 3324 O O . TRP A 1 432 ? 14.632 9.333 -26.707 1.00 91.69 432 TRP A O 1
ATOM 3334 N N . TYR A 1 433 ? 14.462 8.757 -28.870 1.00 90.69 433 TYR A N 1
ATOM 3335 C CA . TYR A 1 433 ? 13.007 8.890 -28.903 1.00 90.69 433 TYR A CA 1
ATOM 3336 C C . TYR A 1 433 ? 12.324 7.917 -27.925 1.00 90.69 433 TYR A C 1
ATOM 3338 O O . TYR A 1 433 ? 11.403 8.304 -27.205 1.00 90.69 433 TYR A O 1
ATOM 3346 N N . SER A 1 434 ? 12.821 6.678 -27.818 1.00 90.19 434 SER A N 1
ATOM 3347 C CA . SER A 1 434 ? 12.308 5.683 -26.861 1.00 90.19 434 SER A CA 1
ATOM 3348 C C . SER A 1 434 ? 12.561 6.074 -25.403 1.00 90.19 434 SER A C 1
ATOM 3350 O O . SER A 1 434 ? 11.703 5.840 -24.555 1.00 90.19 434 SER A O 1
ATOM 3352 N N . ILE A 1 435 ? 13.696 6.714 -25.102 1.00 92.00 435 ILE A N 1
ATOM 3353 C CA . ILE A 1 435 ? 13.971 7.280 -23.769 1.00 92.00 435 ILE A CA 1
ATOM 3354 C C . ILE A 1 435 ? 12.979 8.402 -23.440 1.00 92.00 435 ILE A C 1
ATOM 3356 O O . ILE A 1 435 ? 12.427 8.426 -22.339 1.00 92.00 435 ILE A O 1
ATOM 3360 N N . GLY A 1 436 ? 12.686 9.277 -24.408 1.00 91.25 436 GLY A N 1
ATOM 3361 C CA . GLY A 1 436 ? 11.633 10.285 -24.274 1.00 91.25 436 GLY A CA 1
ATOM 3362 C C . GLY A 1 436 ? 10.279 9.649 -23.946 1.00 91.25 436 GLY A C 1
ATOM 3363 O O . GLY A 1 436 ? 9.624 10.049 -22.986 1.00 91.25 436 GLY A O 1
ATOM 3364 N N . LEU A 1 437 ? 9.886 8.590 -24.661 1.00 89.81 437 LEU A N 1
ATOM 3365 C CA . LEU A 1 437 ? 8.637 7.862 -24.392 1.00 89.81 437 LEU A CA 1
ATOM 3366 C C . LEU A 1 437 ? 8.624 7.166 -23.022 1.00 89.81 437 LEU A C 1
ATOM 3368 O O . LEU A 1 437 ? 7.577 7.116 -22.376 1.00 89.81 437 LEU A O 1
ATOM 3372 N N . PHE A 1 438 ? 9.770 6.672 -22.545 1.00 91.38 438 PHE A N 1
ATOM 3373 C CA . PHE A 1 438 ? 9.902 6.136 -21.187 1.00 91.38 438 PHE A CA 1
ATOM 3374 C C . PHE A 1 438 ? 9.584 7.188 -20.119 1.00 91.38 438 PHE A C 1
ATOM 3376 O O . PHE A 1 438 ? 9.019 6.836 -19.085 1.00 91.38 438 PHE A O 1
ATOM 3383 N N . SER A 1 439 ? 9.915 8.462 -20.356 1.00 89.06 439 SER A N 1
ATOM 3384 C CA . SER A 1 439 ? 9.589 9.552 -19.424 1.00 89.06 439 SER A CA 1
ATOM 3385 C C . SER A 1 439 ? 8.081 9.826 -19.327 1.00 89.06 439 SER A C 1
ATOM 3387 O O . SER A 1 439 ? 7.591 10.219 -18.271 1.00 89.06 439 SER A O 1
ATOM 3389 N N . GLU A 1 440 ? 7.326 9.538 -20.390 1.00 87.88 440 GLU A N 1
ATOM 3390 C CA . GLU A 1 440 ? 5.867 9.693 -20.431 1.00 87.88 440 GLU A CA 1
ATOM 3391 C C . GLU A 1 440 ? 5.109 8.460 -19.922 1.00 87.88 440 GLU A C 1
ATOM 3393 O O . GLU A 1 440 ? 3.893 8.522 -19.718 1.00 87.88 440 GLU A O 1
ATOM 3398 N N . LEU A 1 441 ? 5.785 7.320 -19.744 1.00 89.00 441 LEU A N 1
ATOM 3399 C CA . LEU A 1 441 ? 5.141 6.041 -19.436 1.00 89.00 441 LEU A CA 1
ATOM 3400 C C . LEU A 1 441 ? 4.277 6.125 -18.171 1.00 89.00 441 LEU A C 1
ATOM 3402 O O . LEU A 1 441 ? 3.144 5.638 -18.168 1.00 89.00 441 LEU A O 1
ATOM 3406 N N . ASN A 1 442 ? 4.766 6.817 -17.138 1.00 88.88 442 ASN A N 1
ATOM 3407 C CA . ASN A 1 442 ? 3.990 7.086 -15.933 1.00 88.88 442 ASN A CA 1
ATOM 3408 C C . ASN A 1 442 ? 2.699 7.857 -16.245 1.00 88.88 442 ASN A C 1
ATOM 3410 O O . ASN A 1 442 ? 1.611 7.378 -15.941 1.00 88.88 442 ASN A O 1
ATOM 3414 N N . GLY A 1 443 ? 2.784 9.000 -16.930 1.00 83.69 443 GLY A N 1
ATOM 3415 C CA . GLY A 1 443 ? 1.597 9.791 -17.271 1.00 83.69 443 GLY A CA 1
ATOM 3416 C C . GLY A 1 443 ? 0.612 9.035 -18.172 1.00 83.69 443 GLY A C 1
ATOM 3417 O O . GLY A 1 443 ? -0.601 9.181 -18.027 1.00 83.69 443 GLY A O 1
ATOM 3418 N N . ARG A 1 444 ? 1.099 8.142 -19.045 1.00 84.00 444 ARG A N 1
ATOM 3419 C CA . ARG A 1 444 ? 0.251 7.242 -19.849 1.00 84.00 444 ARG A CA 1
ATOM 3420 C C . ARG A 1 444 ? -0.477 6.215 -18.987 1.00 84.00 444 ARG A C 1
ATOM 3422 O O . ARG A 1 444 ? -1.656 5.970 -19.233 1.00 84.00 444 ARG A O 1
ATOM 3429 N N . CYS A 1 445 ? 0.185 5.667 -17.970 1.00 86.94 445 CYS A N 1
ATOM 3430 C CA . CYS A 1 445 ? -0.440 4.777 -16.995 1.00 86.94 445 CYS A CA 1
ATOM 3431 C C . CYS A 1 445 ? -1.515 5.494 -16.170 1.00 86.94 445 CYS A C 1
ATOM 3433 O O . CYS A 1 445 ? -2.590 4.945 -15.938 1.00 86.94 445 CYS A O 1
ATOM 3435 N N . LEU A 1 446 ? -1.257 6.750 -15.794 1.00 81.75 446 LEU A N 1
ATOM 3436 C CA . LEU A 1 446 ? -2.199 7.618 -15.081 1.00 81.75 446 LEU A CA 1
ATOM 3437 C C . LEU A 1 446 ? -3.361 8.099 -15.965 1.00 81.75 446 LEU A C 1
ATOM 3439 O O . LEU A 1 446 ? -4.426 8.440 -15.452 1.00 81.75 446 LEU A O 1
ATOM 3443 N N . GLY A 1 447 ? -3.205 8.041 -17.287 1.00 77.62 447 GLY A N 1
ATOM 3444 C CA . GLY A 1 447 ? -4.204 8.480 -18.259 1.00 77.62 447 GLY A CA 1
ATOM 3445 C C . GLY A 1 447 ? -4.086 9.954 -18.656 1.00 77.62 447 GLY A C 1
ATOM 3446 O O . GLY A 1 447 ? -4.949 10.433 -19.380 1.00 77.62 447 GLY A O 1
ATOM 3447 N N . GLN A 1 448 ? -3.021 10.658 -18.255 1.00 73.81 448 GLN A N 1
ATOM 3448 C CA . GLN A 1 448 ? -2.853 12.111 -18.409 1.00 73.81 448 GLN A CA 1
ATOM 3449 C C . GLN A 1 448 ? -2.900 12.605 -19.865 1.00 73.81 448 GLN A C 1
ATOM 3451 O O . GLN A 1 448 ? -3.328 13.727 -20.105 1.00 73.81 448 GLN A O 1
ATOM 3456 N N . TYR A 1 449 ? -2.540 11.773 -20.843 1.00 65.81 449 TYR A N 1
ATOM 3457 C CA . TYR A 1 449 ? -2.365 12.180 -22.245 1.00 65.81 449 TYR A CA 1
ATOM 3458 C C . TYR A 1 449 ? -3.598 11.987 -23.162 1.00 65.81 449 TYR A C 1
ATOM 3460 O O . TYR A 1 449 ? -3.444 11.982 -24.381 1.00 65.81 449 TYR A O 1
ATOM 3468 N N . ASN A 1 450 ? -4.814 11.819 -22.620 1.00 58.12 450 ASN A N 1
ATOM 3469 C CA . ASN A 1 450 ? -6.057 11.673 -23.406 1.00 58.12 450 ASN A CA 1
ATOM 3470 C C . ASN A 1 450 ? -7.053 12.802 -23.074 1.00 58.12 450 ASN A C 1
ATOM 3472 O O . ASN A 1 450 ? -7.437 12.866 -21.931 1.00 58.12 450 ASN A O 1
ATOM 3476 N N . ASP A 1 451 ? -7.615 13.592 -23.998 1.00 45.00 451 ASP A N 1
ATOM 3477 C CA . ASP A 1 451 ? -8.464 14.787 -23.704 1.00 45.00 451 ASP A CA 1
ATOM 3478 C C . ASP A 1 451 ? -9.563 14.677 -22.608 1.00 45.00 451 ASP A C 1
ATOM 3480 O O . ASP A 1 451 ? -9.950 15.673 -21.993 1.00 45.00 451 ASP A O 1
ATOM 3484 N N . ALA A 1 452 ? -10.087 13.480 -22.324 1.00 45.03 452 ALA A N 1
ATOM 3485 C CA . ALA A 1 452 ? -11.001 13.231 -21.201 1.00 45.03 452 ALA A CA 1
ATOM 3486 C C . ALA A 1 452 ? -10.323 13.276 -19.808 1.00 45.03 452 ALA A C 1
ATOM 3488 O O . ALA A 1 452 ? -11.015 13.205 -18.792 1.00 45.03 452 ALA A O 1
ATOM 3489 N N . SER A 1 453 ? -8.994 13.383 -19.770 1.00 44.56 453 SER A N 1
ATOM 3490 C CA . SER A 1 453 ? -8.111 13.203 -18.619 1.00 44.56 453 SER A CA 1
ATOM 3491 C C . SER A 1 453 ? -7.844 14.425 -17.781 1.00 44.56 453 SER A C 1
ATOM 3493 O O . SER A 1 453 ? -7.565 14.329 -16.592 1.00 44.56 453 SER A O 1
ATOM 3495 N N . ILE A 1 454 ? -7.950 15.582 -18.414 1.00 48.94 454 ILE A N 1
ATOM 3496 C CA . ILE A 1 454 ? -7.476 16.845 -17.865 1.00 48.94 454 ILE A CA 1
ATOM 3497 C C . ILE A 1 454 ? -8.404 17.334 -16.732 1.00 48.94 454 ILE A C 1
ATOM 3499 O O . ILE A 1 454 ? -8.079 18.282 -16.029 1.00 48.94 454 ILE A O 1
ATOM 3503 N N . ARG A 1 455 ? -9.575 16.703 -16.536 1.00 46.31 455 ARG A N 1
ATOM 3504 C CA . ARG A 1 455 ? -10.661 17.241 -15.698 1.00 46.31 455 ARG A CA 1
ATOM 3505 C C . ARG A 1 455 ? -10.970 16.490 -14.403 1.00 46.31 455 ARG A C 1
ATOM 3507 O O . ARG A 1 455 ? -11.701 17.046 -13.596 1.00 46.31 455 ARG A O 1
ATOM 3514 N N . ASN A 1 456 ? -10.449 15.283 -14.187 1.00 45.06 456 ASN A N 1
ATOM 3515 C CA . ASN A 1 456 ? -10.713 14.503 -12.972 1.00 45.06 456 ASN A CA 1
ATOM 3516 C C . ASN A 1 456 ? -9.401 13.899 -12.460 1.00 45.06 456 ASN A C 1
ATOM 3518 O O . ASN A 1 456 ? -8.623 13.399 -13.256 1.00 45.06 456 ASN A O 1
ATOM 3522 N N . GLU A 1 457 ? -9.151 13.901 -11.156 1.00 52.38 457 GLU A N 1
ATOM 3523 C CA . GLU A 1 457 ? -7.979 13.256 -10.551 1.00 52.38 457 GLU A CA 1
ATOM 3524 C C . GLU A 1 457 ? -8.453 11.993 -9.825 1.00 52.38 457 GLU A C 1
ATOM 3526 O O . GLU A 1 457 ? -9.115 12.077 -8.794 1.00 52.38 457 GLU A O 1
ATOM 3531 N N . TYR A 1 458 ? -8.158 10.811 -10.370 1.00 55.78 458 TYR A N 1
ATOM 3532 C CA . TYR A 1 458 ? -8.223 9.576 -9.586 1.00 55.78 458 TYR A CA 1
ATOM 3533 C C . TYR A 1 458 ? -6.809 9.276 -9.104 1.00 55.78 458 TYR A C 1
ATOM 3535 O O . TYR A 1 458 ? -5.875 9.276 -9.906 1.00 55.78 458 TYR A O 1
ATOM 3543 N N . ASN A 1 459 ? -6.665 9.020 -7.803 1.00 71.50 459 ASN A N 1
ATOM 3544 C CA . ASN A 1 459 ? -5.394 8.708 -7.149 1.00 71.50 459 ASN A CA 1
ATOM 3545 C C . ASN A 1 459 ? -4.946 7.277 -7.493 1.00 71.50 459 ASN A C 1
ATOM 3547 O O . ASN A 1 459 ? -4.967 6.390 -6.641 1.00 71.50 459 ASN A O 1
ATOM 3551 N N . VAL A 1 460 ? -4.607 7.041 -8.761 1.00 84.31 460 VAL A N 1
ATOM 3552 C CA . VAL A 1 460 ? -3.879 5.846 -9.195 1.00 84.31 460 VAL A CA 1
ATOM 3553 C C . VAL A 1 460 ? -2.395 6.179 -9.195 1.00 84.31 460 VAL A C 1
ATOM 3555 O O . VAL A 1 460 ? -2.007 7.267 -9.610 1.00 84.31 460 VAL A O 1
ATOM 3558 N N . GLU A 1 461 ? -1.563 5.241 -8.772 1.00 88.94 461 GLU A N 1
ATOM 3559 C CA . GLU A 1 461 ? -0.113 5.324 -8.895 1.00 88.94 461 GLU A CA 1
ATOM 3560 C C . GLU A 1 461 ? 0.402 4.118 -9.674 1.00 88.94 461 GLU A C 1
ATOM 3562 O O . GLU A 1 461 ? -0.109 3.008 -9.527 1.00 88.94 461 GLU A O 1
ATOM 3567 N N . CYS A 1 462 ? 1.407 4.333 -10.521 1.00 91.56 462 CYS A N 1
ATOM 3568 C CA . CYS A 1 462 ? 2.039 3.264 -11.275 1.00 91.56 462 CYS A CA 1
ATOM 3569 C C . CYS A 1 462 ? 3.545 3.243 -11.041 1.00 91.56 462 CYS A C 1
ATOM 3571 O O . CYS A 1 462 ? 4.200 4.281 -10.957 1.00 91.56 462 CYS A O 1
ATOM 3573 N N . GLY A 1 463 ? 4.113 2.045 -10.989 1.00 95.19 463 GLY A N 1
ATOM 3574 C CA . GLY A 1 463 ? 5.525 1.871 -10.685 1.00 95.19 463 GLY A CA 1
ATOM 3575 C C . GLY A 1 463 ? 6.070 0.534 -11.148 1.00 95.19 463 GLY A C 1
ATOM 3576 O O . GLY A 1 463 ? 5.331 -0.397 -11.472 1.00 95.19 463 GLY A O 1
ATOM 3577 N N . HIS A 1 464 ? 7.392 0.443 -11.155 1.00 95.19 464 HIS A N 1
ATOM 3578 C CA . HIS A 1 464 ? 8.082 -0.832 -11.225 1.00 95.19 464 HIS A CA 1
ATOM 3579 C C . HIS A 1 464 ? 8.200 -1.405 -9.820 1.00 95.19 464 HIS A C 1
ATOM 3581 O O . HIS A 1 464 ? 8.683 -0.728 -8.914 1.00 95.19 464 HIS A O 1
ATOM 3587 N N . PHE A 1 465 ? 7.820 -2.662 -9.651 1.00 95.62 465 PHE A N 1
ATOM 3588 C CA . PHE A 1 465 ? 8.044 -3.416 -8.430 1.00 95.62 465 PHE A CA 1
ATOM 3589 C C . PHE A 1 465 ? 9.038 -4.532 -8.722 1.00 95.62 465 PHE A C 1
ATOM 3591 O O . PHE A 1 465 ? 8.839 -5.336 -9.628 1.00 95.62 465 PHE A O 1
ATOM 3598 N N . PHE A 1 466 ? 10.124 -4.587 -7.966 1.00 94.88 466 PHE A N 1
ATOM 3599 C CA . PHE A 1 466 ? 11.117 -5.640 -8.095 1.00 94.88 466 PHE A CA 1
ATOM 3600 C C . PHE A 1 466 ? 10.967 -6.569 -6.901 1.00 94.88 466 PHE A C 1
ATOM 3602 O O . PHE A 1 466 ? 11.139 -6.144 -5.754 1.00 94.88 466 PHE A O 1
ATOM 3609 N N . GLY A 1 467 ? 10.660 -7.832 -7.182 1.00 93.12 467 GLY A N 1
ATOM 3610 C CA . GLY A 1 467 ? 10.461 -8.838 -6.145 1.00 93.12 467 GLY A CA 1
ATOM 3611 C C . GLY A 1 467 ? 11.752 -9.183 -5.402 1.00 93.12 467 GLY A C 1
ATOM 3612 O O . GLY A 1 467 ? 12.839 -8.713 -5.742 1.00 93.12 467 GLY A O 1
ATOM 3613 N N . ALA A 1 468 ? 11.634 -10.034 -4.385 1.00 91.31 468 ALA A N 1
ATOM 3614 C CA . ALA A 1 468 ? 12.795 -10.542 -3.664 1.00 91.31 468 ALA A CA 1
ATOM 3615 C C . ALA A 1 468 ? 13.706 -11.343 -4.608 1.00 91.31 468 ALA A C 1
ATOM 3617 O O . ALA A 1 468 ? 13.230 -12.149 -5.412 1.00 91.31 468 ALA A O 1
ATOM 3618 N N . ALA A 1 469 ? 15.017 -11.117 -4.517 1.00 92.56 469 ALA A N 1
ATOM 3619 C CA . ALA A 1 469 ? 15.973 -11.868 -5.315 1.00 92.56 469 ALA A CA 1
ATOM 3620 C C . ALA A 1 469 ? 16.100 -13.313 -4.803 1.00 92.56 469 ALA A C 1
ATOM 3622 O O . ALA A 1 469 ? 16.165 -13.559 -3.600 1.00 92.56 469 ALA A O 1
ATOM 3623 N N . SER A 1 470 ? 16.184 -14.267 -5.727 1.00 93.88 470 SER A N 1
ATOM 3624 C CA . SER A 1 470 ? 16.352 -15.695 -5.439 1.00 93.88 470 SER A CA 1
ATOM 3625 C C . SER A 1 470 ? 17.681 -16.203 -5.989 1.00 93.88 470 SER A C 1
ATOM 3627 O O . SER A 1 470 ? 18.130 -15.768 -7.047 1.00 93.88 470 SER A O 1
ATOM 3629 N N . ARG A 1 471 ? 18.348 -17.098 -5.260 1.00 93.94 471 ARG A N 1
ATOM 3630 C CA . ARG A 1 471 ? 19.653 -17.634 -5.665 1.00 93.94 471 ARG A CA 1
ATOM 3631 C C . ARG A 1 471 ? 19.482 -18.648 -6.803 1.00 93.94 471 ARG A C 1
ATOM 3633 O O . ARG A 1 471 ? 18.626 -19.522 -6.707 1.00 93.94 471 ARG A O 1
ATOM 3640 N N . VAL A 1 472 ? 20.296 -18.545 -7.859 1.00 94.06 472 VAL A N 1
ATOM 3641 C CA . VAL A 1 472 ? 20.167 -19.377 -9.082 1.00 94.06 472 VAL A CA 1
ATOM 3642 C C . VAL A 1 472 ? 21.370 -20.275 -9.380 1.00 94.06 472 VAL A C 1
ATOM 3644 O O . VAL A 1 472 ? 21.317 -21.094 -10.289 1.00 94.06 472 VAL A O 1
ATOM 3647 N N . ASP A 1 473 ? 22.451 -20.164 -8.612 1.00 92.50 473 ASP A N 1
ATOM 3648 C CA . ASP A 1 473 ? 23.674 -20.969 -8.773 1.00 92.50 473 ASP A CA 1
ATOM 3649 C C . ASP A 1 473 ? 23.701 -22.254 -7.915 1.00 92.50 473 ASP A C 1
ATOM 3651 O O . ASP A 1 473 ? 24.719 -22.941 -7.864 1.00 92.50 473 ASP A O 1
ATOM 3655 N N . GLY A 1 474 ? 22.601 -22.579 -7.228 1.00 89.62 474 GLY A N 1
ATOM 3656 C CA . GLY A 1 474 ? 22.464 -23.792 -6.413 1.00 89.62 474 GLY A CA 1
ATOM 3657 C C . GLY A 1 474 ? 23.098 -23.740 -5.016 1.00 89.62 474 GLY A C 1
ATOM 3658 O O . GLY A 1 474 ? 23.081 -24.751 -4.316 1.00 89.62 474 GLY A O 1
ATOM 3659 N N . GLY A 1 475 ? 23.647 -22.601 -4.579 1.00 90.69 475 GLY A N 1
ATOM 3660 C CA . GLY A 1 475 ? 24.154 -22.459 -3.210 1.00 90.69 475 GLY A CA 1
ATOM 3661 C C . GLY A 1 475 ? 23.067 -22.144 -2.169 1.00 90.69 475 GLY A C 1
ATOM 3662 O O . GLY A 1 475 ? 21.871 -22.143 -2.454 1.00 90.69 475 GLY A O 1
ATOM 3663 N N . ASN A 1 476 ? 23.477 -21.848 -0.930 1.00 89.50 476 ASN A N 1
ATOM 3664 C CA . ASN A 1 476 ? 22.546 -21.535 0.161 1.00 89.50 476 ASN A CA 1
ATOM 3665 C C . ASN A 1 476 ? 21.742 -20.242 -0.137 1.00 89.50 476 ASN A C 1
ATOM 3667 O O . ASN A 1 476 ? 22.361 -19.183 -0.291 1.00 89.50 476 ASN A O 1
ATOM 3671 N N . PRO A 1 477 ? 20.392 -20.291 -0.168 1.00 88.50 477 PRO A N 1
ATOM 3672 C CA . PRO A 1 477 ? 19.535 -19.162 -0.547 1.00 88.50 477 PRO A CA 1
ATOM 3673 C C . PRO A 1 477 ? 19.477 -18.032 0.491 1.00 88.50 477 PRO A C 1
ATOM 3675 O O . PRO A 1 477 ? 18.928 -16.975 0.204 1.00 88.50 477 PRO A O 1
ATOM 3678 N N . LEU A 1 478 ? 20.030 -18.231 1.689 1.00 87.00 478 LEU A N 1
ATOM 3679 C CA . LEU A 1 478 ? 20.099 -17.218 2.748 1.00 87.00 478 LEU A CA 1
ATOM 3680 C C . LEU A 1 478 ? 21.499 -16.608 2.892 1.00 87.00 478 LEU A C 1
ATOM 3682 O O . LEU A 1 478 ? 21.677 -15.634 3.621 1.00 87.00 478 LEU A O 1
ATOM 3686 N N . PHE A 1 479 ? 22.504 -17.170 2.213 1.00 86.00 479 PHE A N 1
ATOM 3687 C CA . PHE A 1 479 ? 23.893 -16.741 2.341 1.00 86.00 479 PHE A CA 1
ATOM 3688 C C . PHE A 1 479 ? 24.351 -15.959 1.107 1.00 86.00 479 PHE A C 1
ATOM 3690 O O . PHE A 1 479 ? 24.464 -16.509 0.009 1.00 86.00 479 PHE A O 1
ATOM 3697 N N . LYS A 1 480 ? 24.635 -14.667 1.303 1.00 86.50 480 LYS A N 1
ATOM 3698 C CA . LYS A 1 480 ? 25.107 -13.735 0.268 1.00 86.50 480 LYS A CA 1
ATOM 3699 C C . LYS A 1 480 ? 26.616 -13.900 0.053 1.00 86.50 480 LYS A C 1
ATOM 3701 O O . LYS A 1 480 ? 27.421 -13.155 0.601 1.00 86.50 480 LYS A O 1
ATOM 3706 N N . GLU A 1 481 ? 26.990 -14.910 -0.722 1.00 87.06 481 GLU A N 1
ATOM 3707 C CA . GLU A 1 481 ? 28.387 -15.249 -1.013 1.00 87.06 481 GLU A CA 1
ATOM 3708 C C . GLU A 1 481 ? 28.961 -14.409 -2.164 1.00 87.06 481 GLU A C 1
ATOM 3710 O O . GLU A 1 481 ? 28.270 -14.127 -3.146 1.00 87.06 481 GLU A O 1
ATOM 3715 N N . ALA A 1 482 ? 30.238 -14.033 -2.088 1.00 87.94 482 ALA A N 1
ATOM 3716 C CA . ALA A 1 482 ? 30.917 -13.362 -3.194 1.00 87.94 482 ALA A CA 1
ATOM 3717 C C . ALA A 1 482 ? 30.926 -14.251 -4.450 1.00 87.94 482 ALA A C 1
ATOM 3719 O O . ALA A 1 482 ? 31.231 -15.438 -4.388 1.00 87.94 482 ALA A O 1
ATOM 3720 N N . GLY A 1 483 ? 30.592 -13.677 -5.605 1.00 88.50 483 GLY A N 1
ATOM 3721 C CA . GLY A 1 483 ? 30.458 -14.410 -6.864 1.00 88.50 483 GLY A CA 1
ATOM 3722 C C . GLY A 1 483 ? 29.143 -15.175 -7.025 1.00 88.50 483 GLY A C 1
ATOM 3723 O O . GLY A 1 483 ? 28.908 -15.702 -8.110 1.00 88.50 483 GLY A O 1
ATOM 3724 N N . SER A 1 484 ? 28.276 -15.209 -6.003 1.00 92.62 484 SER A N 1
ATOM 3725 C CA . SER A 1 484 ? 26.979 -15.876 -6.131 1.00 92.62 484 SER A CA 1
ATOM 3726 C C . SER A 1 484 ? 26.039 -15.149 -7.089 1.00 92.62 484 SER A C 1
ATOM 3728 O O . SER A 1 484 ? 26.089 -13.918 -7.218 1.00 92.62 484 SER A O 1
ATOM 3730 N N . LYS A 1 485 ? 25.177 -15.927 -7.752 1.00 94.31 485 LYS A N 1
ATOM 3731 C CA . LYS A 1 485 ? 24.205 -15.433 -8.733 1.00 94.31 485 LYS A CA 1
ATOM 3732 C C . LYS A 1 485 ? 22.786 -15.415 -8.189 1.00 94.31 485 LYS A C 1
ATOM 3734 O O . LYS A 1 485 ? 22.306 -16.403 -7.627 1.00 94.31 485 LYS A O 1
ATOM 3739 N N . TRP A 1 486 ? 22.094 -14.311 -8.442 1.00 94.75 486 TRP A N 1
ATOM 3740 C CA . TRP A 1 486 ? 20.742 -14.061 -7.961 1.00 94.75 486 TRP A CA 1
ATOM 3741 C C . TRP A 1 486 ? 19.853 -13.554 -9.083 1.00 94.75 486 TRP A C 1
ATOM 3743 O O . TRP A 1 486 ? 20.279 -12.718 -9.871 1.00 94.75 486 TRP A O 1
ATOM 3753 N N . ARG A 1 487 ? 18.607 -14.019 -9.130 1.00 95.25 487 ARG A N 1
ATOM 3754 C CA . ARG A 1 487 ? 17.595 -13.570 -10.081 1.00 95.25 487 ARG A CA 1
ATOM 3755 C C . ARG A 1 487 ? 16.510 -12.769 -9.384 1.00 95.25 487 ARG A C 1
ATOM 3757 O O . ARG A 1 487 ? 15.976 -13.212 -8.367 1.00 95.25 487 ARG A O 1
ATOM 3764 N N . LYS A 1 488 ? 16.177 -11.604 -9.937 1.00 95.00 488 LYS A N 1
ATOM 3765 C CA . LYS A 1 488 ? 15.181 -10.678 -9.396 1.00 95.00 488 LYS A CA 1
ATOM 3766 C C . LYS A 1 488 ? 14.071 -10.421 -10.421 1.00 95.00 488 LYS A C 1
ATOM 3768 O O . LYS A 1 488 ? 14.373 -9.874 -11.484 1.00 95.00 488 LYS A O 1
ATOM 3773 N N . PRO A 1 489 ? 12.813 -10.791 -10.133 1.00 96.38 489 PRO A N 1
ATOM 3774 C CA . PRO A 1 489 ? 11.705 -10.547 -11.048 1.00 96.38 489 PRO A CA 1
ATOM 3775 C C . PRO A 1 489 ? 11.297 -9.072 -11.062 1.00 96.38 489 PRO A C 1
ATOM 3777 O O . PRO A 1 489 ? 11.360 -8.396 -10.029 1.00 96.38 489 PRO A O 1
ATOM 3780 N N . ILE A 1 490 ? 10.864 -8.593 -12.228 1.00 96.62 490 ILE A N 1
ATOM 3781 C CA . ILE A 1 490 ? 10.418 -7.217 -12.447 1.00 96.62 490 ILE A CA 1
ATOM 3782 C C . ILE A 1 490 ? 8.930 -7.239 -12.790 1.00 96.62 490 ILE A C 1
ATOM 3784 O O . ILE A 1 490 ? 8.488 -7.949 -13.690 1.00 96.62 490 ILE A O 1
ATOM 3788 N N . TYR A 1 491 ? 8.158 -6.424 -12.091 1.00 97.44 491 TYR A N 1
ATOM 3789 C CA . TYR A 1 491 ? 6.733 -6.245 -12.310 1.00 97.44 491 TYR A CA 1
ATOM 3790 C C . TYR A 1 491 ? 6.454 -4.785 -12.634 1.00 97.44 491 TYR A C 1
ATOM 3792 O O . TYR A 1 491 ? 7.110 -3.882 -12.111 1.00 97.44 491 TYR A O 1
ATOM 3800 N N . THR A 1 492 ? 5.444 -4.551 -13.455 1.00 97.12 492 THR A N 1
ATOM 3801 C CA . THR A 1 492 ? 4.808 -3.241 -13.566 1.00 97.1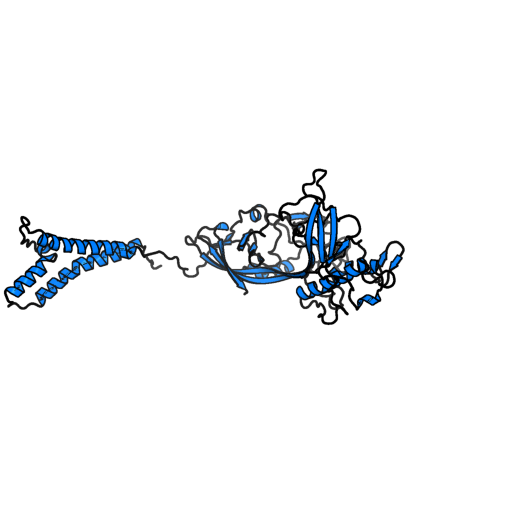2 492 THR A CA 1
ATOM 3802 C C . THR A 1 492 ? 3.501 -3.309 -12.799 1.00 97.12 492 THR A C 1
ATOM 3804 O O . THR A 1 492 ? 2.672 -4.175 -13.066 1.00 97.12 492 THR A O 1
ATOM 3807 N N . CYS A 1 493 ? 3.329 -2.415 -11.834 1.00 96.81 493 CYS A N 1
ATOM 3808 C CA . CYS A 1 493 ? 2.145 -2.369 -10.993 1.00 96.81 493 CYS A CA 1
ATOM 3809 C C . CYS A 1 493 ? 1.394 -1.060 -11.193 1.00 96.81 493 CYS A C 1
ATOM 3811 O O . CYS A 1 493 ? 2.004 -0.012 -11.421 1.00 96.81 493 CYS A O 1
ATOM 3813 N N . ALA A 1 494 ? 0.078 -1.130 -11.051 1.00 94.12 494 ALA A N 1
ATOM 3814 C CA . ALA A 1 494 ? -0.771 0.020 -10.814 1.00 94.12 494 ALA A CA 1
ATOM 3815 C C . ALA A 1 494 ? -1.556 -0.222 -9.523 1.00 94.12 494 ALA A C 1
ATOM 3817 O O . ALA A 1 494 ? -1.994 -1.342 -9.250 1.00 94.12 494 ALA A O 1
ATOM 3818 N N . GLY A 1 495 ? -1.702 0.822 -8.719 1.00 92.19 495 GLY A N 1
ATOM 3819 C CA . GLY A 1 495 ? -2.385 0.773 -7.438 1.00 92.19 495 GLY A CA 1
ATOM 3820 C C . GLY A 1 495 ? -3.348 1.934 -7.285 1.00 92.19 495 GLY A C 1
ATOM 3821 O O . GLY A 1 495 ? -3.046 3.054 -7.688 1.00 92.19 495 GLY A O 1
ATOM 3822 N N . ALA A 1 496 ? -4.498 1.660 -6.691 1.00 89.38 496 ALA A N 1
ATOM 3823 C CA . ALA A 1 496 ? -5.444 2.650 -6.209 1.00 89.38 496 ALA A CA 1
ATOM 3824 C C . ALA A 1 496 ? -5.753 2.376 -4.732 1.00 89.38 496 ALA A C 1
ATOM 3826 O O . ALA A 1 496 ? -5.326 1.372 -4.159 1.00 89.38 496 ALA A O 1
ATOM 3827 N N . VAL A 1 497 ? -6.513 3.269 -4.111 1.00 87.94 497 VAL A N 1
ATOM 3828 C CA . VAL A 1 497 ? -7.046 3.072 -2.760 1.00 87.94 497 VAL A CA 1
ATOM 3829 C C . VAL A 1 497 ? -8.560 3.072 -2.823 1.00 87.94 497 VAL A C 1
ATOM 3831 O O . VAL A 1 497 ? -9.168 3.989 -3.378 1.00 87.94 497 VAL A O 1
ATOM 3834 N N . LYS A 1 498 ? -9.160 2.047 -2.226 1.00 88.50 498 LYS A N 1
ATOM 3835 C CA . LYS A 1 498 ? -10.601 1.925 -2.057 1.00 88.50 498 LYS A CA 1
ATOM 3836 C C . LYS A 1 498 ? -10.954 2.297 -0.626 1.00 88.50 498 LYS A C 1
ATOM 3838 O O . LYS A 1 498 ? -10.331 1.820 0.319 1.00 88.50 498 LYS A O 1
ATOM 3843 N N . SER A 1 499 ? -11.962 3.147 -0.472 1.00 90.06 499 SER A N 1
ATOM 3844 C CA . SER A 1 499 ? -12.530 3.497 0.827 1.00 90.06 499 SER A CA 1
ATOM 3845 C C . SER A 1 499 ? -13.942 2.937 0.955 1.00 90.06 499 SER A C 1
ATOM 3847 O O . SER A 1 499 ? -14.765 3.159 0.064 1.00 90.06 499 SER A O 1
ATOM 3849 N N . SER A 1 500 ? -14.241 2.265 2.061 1.00 93.44 500 SER A N 1
ATOM 3850 C CA . SER A 1 500 ? -15.577 1.759 2.391 1.00 93.44 500 SER A CA 1
ATOM 3851 C C . SER A 1 500 ? -15.903 1.992 3.866 1.00 93.44 500 SER A C 1
ATOM 3853 O O . SER A 1 500 ? -15.062 2.440 4.644 1.00 93.44 500 SER A O 1
ATOM 3855 N N . VAL A 1 501 ? -17.148 1.725 4.256 1.00 94.56 501 VAL A N 1
ATOM 3856 C CA . VAL A 1 501 ? -17.537 1.645 5.666 1.00 94.56 501 VAL A CA 1
ATOM 3857 C C . VAL A 1 501 ? -17.696 0.170 6.007 1.00 94.56 501 VAL A C 1
ATOM 3859 O O . VAL A 1 501 ? -18.427 -0.534 5.313 1.00 94.56 501 VAL A O 1
ATOM 3862 N N . LYS A 1 502 ? -17.010 -0.287 7.056 1.00 95.44 502 LYS A N 1
ATOM 3863 C CA . LYS A 1 502 ? -17.145 -1.648 7.588 1.00 95.44 502 LYS A CA 1
ATOM 3864 C C . LYS A 1 502 ? -17.733 -1.593 8.992 1.00 95.44 502 LYS A C 1
ATOM 3866 O O . LYS A 1 502 ? -17.348 -0.730 9.781 1.00 95.44 502 LYS A O 1
ATOM 3871 N N . THR A 1 503 ? -18.635 -2.512 9.308 1.00 96.75 503 THR A N 1
ATOM 3872 C CA . THR A 1 503 ? -19.137 -2.702 10.671 1.00 96.75 503 THR A CA 1
ATOM 3873 C C . THR A 1 503 ? -18.200 -3.661 11.399 1.00 96.75 503 THR A C 1
ATOM 3875 O O . THR A 1 503 ? -17.971 -4.790 10.959 1.00 96.75 503 THR A O 1
ATOM 3878 N N . VAL A 1 504 ? -17.609 -3.188 12.495 1.00 96.12 504 VAL A N 1
ATOM 3879 C CA . VAL A 1 504 ? -16.606 -3.907 13.285 1.00 96.12 504 VAL A CA 1
ATOM 3880 C C . VAL A 1 504 ? -17.201 -4.263 14.640 1.00 96.12 504 VAL A C 1
ATOM 3882 O O . VAL A 1 504 ? -17.582 -3.377 15.405 1.00 96.12 504 VAL A O 1
ATOM 3885 N N . SER A 1 505 ? -17.252 -5.557 14.951 1.00 95.75 505 SER A N 1
ATOM 3886 C CA . SER A 1 505 ? -17.687 -6.059 16.254 1.00 95.75 505 SER A CA 1
ATOM 3887 C C . SER A 1 505 ? -16.484 -6.181 17.188 1.00 95.75 505 SER A C 1
ATOM 3889 O O . SER A 1 505 ? -15.548 -6.943 16.923 1.00 95.75 505 SER A O 1
ATOM 3891 N N . PHE A 1 506 ? -16.522 -5.463 18.303 1.00 94.62 506 PHE A N 1
ATOM 3892 C CA . PHE A 1 506 ? -15.499 -5.484 19.341 1.00 94.62 506 PHE A CA 1
ATOM 3893 C C . PHE A 1 506 ? -15.922 -6.349 20.522 1.00 94.62 506 PHE A C 1
ATOM 3895 O O . PHE A 1 506 ? -17.106 -6.448 20.844 1.00 94.62 506 PHE A O 1
ATOM 3902 N N . VAL A 1 507 ? -14.938 -6.929 21.204 1.00 92.94 507 VAL A N 1
ATOM 3903 C CA . VAL A 1 507 ? -15.113 -7.580 22.502 1.00 92.94 507 VAL A CA 1
ATOM 3904 C C . VAL A 1 507 ? -14.005 -7.148 23.455 1.00 92.94 507 VAL A C 1
ATOM 3906 O O . VAL A 1 507 ? -12.865 -6.933 23.048 1.00 92.94 507 VAL A O 1
ATOM 3909 N N . MET A 1 508 ? -14.346 -6.993 24.732 1.00 90.69 508 MET A N 1
ATOM 3910 C CA . MET A 1 508 ? -13.394 -6.611 25.772 1.00 90.69 508 MET A CA 1
ATOM 3911 C C . MET A 1 508 ? -13.598 -7.430 27.040 1.00 90.69 508 MET A C 1
ATOM 3913 O O . MET A 1 508 ? -14.729 -7.588 27.496 1.00 90.69 508 MET A O 1
ATOM 3917 N N . ASN A 1 509 ? -12.501 -7.855 27.668 1.00 80.69 509 ASN A N 1
ATOM 3918 C CA . ASN A 1 509 ? -12.506 -8.692 28.872 1.00 80.69 509 ASN A CA 1
ATOM 3919 C C . ASN A 1 509 ? -12.418 -7.872 30.172 1.00 80.69 509 ASN A C 1
ATOM 3921 O O . ASN A 1 509 ? -11.446 -7.990 30.907 1.00 80.69 509 ASN A O 1
ATOM 3925 N N . GLY A 1 510 ? -13.418 -7.034 30.465 1.00 73.56 510 GLY A N 1
ATOM 3926 C CA . GLY A 1 510 ? -13.652 -6.373 31.769 1.00 73.56 510 GLY A CA 1
ATOM 3927 C C . GLY A 1 510 ? -12.596 -5.371 32.278 1.00 73.56 510 GLY A C 1
ATOM 3928 O O . GLY A 1 510 ? -12.908 -4.501 33.091 1.00 73.56 510 GLY A O 1
ATOM 3929 N N . THR A 1 511 ? -11.362 -5.444 31.794 1.00 81.62 511 THR A N 1
ATOM 3930 C CA . THR A 1 511 ? -10.304 -4.459 31.992 1.00 81.62 511 THR A CA 1
ATOM 3931 C C . THR A 1 511 ? -10.458 -3.362 30.954 1.00 81.62 511 THR A C 1
ATOM 3933 O O . THR A 1 511 ? -10.542 -3.645 29.772 1.00 81.62 511 THR A O 1
ATOM 3936 N N . ALA A 1 512 ? -10.486 -2.101 31.367 1.00 81.19 512 ALA A N 1
ATOM 3937 C CA . ALA A 1 512 ? -10.597 -0.976 30.440 1.00 81.19 512 ALA A CA 1
ATOM 3938 C C . ALA A 1 512 ? -9.218 -0.605 29.856 1.00 81.19 512 ALA A C 1
ATOM 3940 O O . ALA A 1 512 ? -8.672 0.450 30.173 1.00 81.19 512 ALA A O 1
ATOM 3941 N N . SER A 1 513 ? -8.626 -1.490 29.048 1.00 85.94 513 SER A N 1
ATOM 3942 C CA . SER A 1 513 ? -7.338 -1.265 28.369 1.00 85.94 513 SER A CA 1
ATOM 3943 C C . SER A 1 513 ? -7.371 -1.731 26.914 1.00 85.94 513 SER A C 1
ATOM 3945 O O . SER A 1 513 ? -8.110 -2.656 26.570 1.00 85.94 513 SER A O 1
ATOM 3947 N N . LEU A 1 514 ? -6.536 -1.121 26.062 1.00 89.38 514 LEU A N 1
ATOM 3948 C CA . LEU A 1 514 ? -6.441 -1.489 24.645 1.00 89.38 514 LEU A CA 1
ATOM 3949 C C . LEU A 1 514 ? -6.005 -2.950 24.452 1.00 89.38 514 LEU A C 1
ATOM 3951 O O . LEU A 1 514 ? -6.523 -3.628 23.579 1.00 89.38 514 LEU A O 1
ATOM 3955 N N . GLU A 1 515 ? -5.116 -3.459 25.307 1.00 87.62 515 GLU A N 1
ATOM 3956 C CA . GLU A 1 515 ? -4.620 -4.847 25.254 1.00 87.62 515 GLU A CA 1
ATOM 3957 C C . GLU A 1 515 ? -5.717 -5.901 25.457 1.00 87.62 515 GLU A C 1
ATOM 3959 O O . GLU A 1 515 ? -5.565 -7.052 25.059 1.00 87.62 515 GLU A O 1
ATOM 3964 N N . SER A 1 516 ? -6.818 -5.518 26.103 1.00 86.88 516 SER A N 1
ATOM 3965 C CA . SER A 1 516 ? -7.953 -6.406 26.356 1.00 86.88 516 SER A CA 1
ATOM 3966 C C . SER A 1 516 ? -9.076 -6.278 25.332 1.00 86.88 516 SER A C 1
ATOM 3968 O O . SER A 1 516 ? -10.063 -7.006 25.434 1.00 86.88 516 SER A O 1
ATOM 3970 N N . LEU A 1 517 ? -8.934 -5.344 24.386 1.00 91.56 517 LEU A N 1
ATOM 3971 C CA . LEU A 1 517 ? -9.843 -5.138 23.272 1.00 91.56 517 LEU A CA 1
ATOM 3972 C C . LEU A 1 517 ? -9.435 -6.052 22.119 1.00 91.56 517 LEU A C 1
ATOM 3974 O O . LEU A 1 517 ? -8.280 -6.052 21.700 1.00 91.56 517 LEU A O 1
ATOM 3978 N N . SER A 1 518 ? -10.390 -6.778 21.556 1.00 92.94 518 SER A N 1
ATOM 3979 C CA . SER A 1 518 ? -10.178 -7.540 20.331 1.00 92.94 518 SER A CA 1
ATOM 3980 C C . SER A 1 518 ? -11.324 -7.353 19.349 1.00 92.94 518 SER A C 1
ATOM 3982 O O . SER A 1 518 ? -12.448 -6.988 19.708 1.00 92.94 518 SER A O 1
ATOM 3984 N N . VAL A 1 519 ? -11.008 -7.567 18.075 1.00 94.31 519 VAL A N 1
ATOM 3985 C CA . VAL A 1 519 ? -11.981 -7.543 16.986 1.00 94.31 519 VAL A CA 1
ATOM 3986 C C . VAL A 1 519 ? -12.488 -8.962 16.780 1.00 94.31 519 VAL A C 1
ATOM 3988 O O . VAL A 1 519 ? -11.717 -9.877 16.509 1.00 94.31 519 VAL A O 1
ATOM 3991 N N . LYS A 1 520 ? -13.798 -9.149 16.929 1.00 92.81 520 LYS A N 1
ATOM 3992 C CA . LYS A 1 520 ? -14.467 -10.444 16.769 1.00 92.81 520 LYS A CA 1
ATOM 3993 C C . LYS A 1 520 ? -14.883 -10.689 15.324 1.00 92.81 520 LYS A C 1
ATOM 3995 O O . LYS A 1 520 ? -14.858 -11.826 14.860 1.00 92.81 520 LYS A O 1
ATOM 4000 N N . LYS A 1 521 ? -15.322 -9.632 14.637 1.00 92.88 521 LYS A N 1
ATOM 4001 C CA . LYS A 1 521 ? -15.879 -9.705 13.286 1.00 92.88 521 LYS A CA 1
ATOM 4002 C C . LYS A 1 521 ? -15.737 -8.362 12.576 1.00 92.88 521 LYS A C 1
ATOM 4004 O O . LYS A 1 521 ? -15.821 -7.319 13.219 1.00 92.88 521 LYS A O 1
ATOM 4009 N N . MET A 1 522 ? -15.554 -8.405 11.261 1.00 93.31 522 MET A N 1
ATOM 4010 C CA . MET A 1 522 ? -15.604 -7.242 10.377 1.00 93.31 522 MET A CA 1
ATOM 4011 C C . MET A 1 522 ? -16.415 -7.608 9.141 1.00 93.31 522 MET A C 1
ATOM 4013 O O . MET A 1 522 ? -16.151 -8.641 8.527 1.00 93.31 522 MET A O 1
ATOM 4017 N N . GLU A 1 523 ? -17.391 -6.780 8.786 1.00 94.00 523 GLU A N 1
ATOM 4018 C CA . GLU A 1 523 ? -18.234 -6.981 7.606 1.00 94.00 523 GLU A CA 1
ATOM 4019 C C . GLU A 1 523 ? -18.397 -5.682 6.824 1.00 94.00 523 GLU A C 1
ATOM 4021 O O . GLU A 1 523 ? -18.420 -4.595 7.403 1.00 94.00 523 GLU A O 1
ATOM 4026 N N . ASP A 1 524 ? 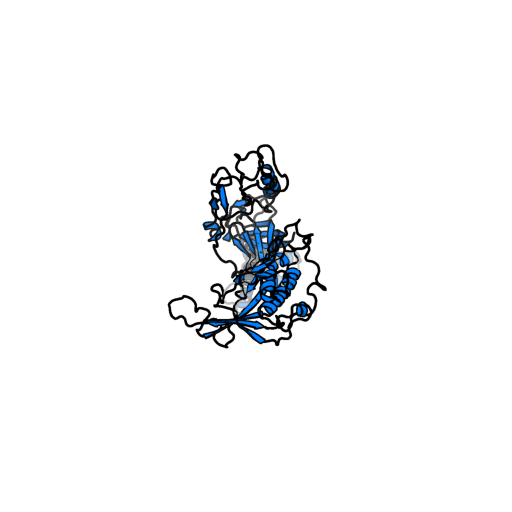-18.506 -5.800 5.501 1.00 90.25 524 ASP A N 1
ATOM 4027 C CA . ASP A 1 524 ? -18.881 -4.671 4.654 1.00 90.25 524 ASP A CA 1
ATOM 4028 C C . ASP A 1 524 ? -20.322 -4.250 4.958 1.00 90.25 524 ASP A C 1
ATOM 4030 O O . ASP A 1 524 ? -21.197 -5.099 5.155 1.00 90.25 524 ASP A O 1
ATOM 4034 N N . LYS A 1 525 ? -20.546 -2.936 5.005 1.00 83.19 525 LYS A N 1
ATOM 4035 C CA . LYS A 1 525 ? -21.851 -2.347 5.302 1.00 83.19 525 LYS A CA 1
ATOM 4036 C C . LYS A 1 525 ? -22.740 -2.187 4.071 1.00 83.19 525 LYS A C 1
ATOM 4038 O O . LYS A 1 525 ? -22.221 -1.755 3.014 1.00 83.19 525 LYS A O 1
#

pLDDT: mean 80.96, std 12.94, range [33.75, 97.44]

Radius of gyration: 41.85 Å; chains: 1; bounding box: 94×109×108 Å

Sequence (525 aa):
MDSITTLTVGRVSGLIAFGNFVLTVTFPLLLAIVLIHRLRDKLSAVSWSVLARQLHSTLWPSILRTDSVAGKHVYWSVSALAYTNIGLAVLGVVSGVVTPLGLGDHIRPAESRDVSFHYAPDLSNFGKNTIARPVMPLSRDCIITSAYCPGAIVPGAVINQGEGNRSANPDITATTRIPENITEMFSSVSKKSSVAGILDIQYRFWLPYTSEYFDDHKPYPRGQLLSLESLISRDDITLVEGVIADMHSGGIGFRNHSVPSGIPFGAEWEEDILWVEPEISCVNTNLTYELTLADTRNGTFSPPIRSIELVDEGGFSNLRHGNPYKGWPNITYASPDPQLRADRSAWLNNFLAGFTYNLTDGNSSAVGYGFNVTPGKHYPIAGSVPYFVTLDIQSLSLNGAWLNLPSASFDNNGTLTVGNRTIKSAEDDLYWYSIGLFSELNGRCLGQYNDASIRNEYNVECGHFFGAASRVDGGNPLFKEAGSKWRKPIYTCAGAVKSSVKTVSFVMNGTASLESLSVKKMEDK